Protein AF-A0A8B6G5E8-F1 (afdb_monomer_lite)

Secondary structure (DSSP, 8-state):
-EEEESSSEEEEEEEESSS-EEEEEEESSSEEEEEEEESSSEEEEEEEESSSEEEEEEEESSSEEEEEEEESSSEEEEEEEESSSEEEEEEEESSSEEEEEEEESSSEEEEEEEESSSEEEEEEEESSSEEEEEEEESSSEEEEEEEEPPPEEEE--SSTTSSHHHHHHHHHHHHHHH-TTSEEEEEEE-TT-HHHHHHH--TT----HHHHHHHHHHHGGGS---SS-SSHHHHHHHHH---HHHHTT--GGGGEEEGGGT-TTS-TTEEEE---TTHHHHHHHHHHHHTSPP-SS--HHHHHHTHHHHHHHHHHHHTTTS-EEEEEEE-SS--HHHHHHHHH-SEEEEEE-SSHHHHHHHHHHHHHHH----S--GGGGGGGGGSHHHHHHHTTPPPPEEEEEEEEEE--STTHHHHHHHHHHHHHHHHHHHHHHH-STTB---S----------HHHHHHHHEEEEE--HHHHHHHHHTT--GGGPPSEEEEETTEEEEE-HHHHHHHHHHHHHHHTT-

InterPro domains:
  IPR025669 AAA domain [PF13614] (155-374)
  IPR027417 P-loop containing nucleoside triphosphate hydrolase [G3DSA:3.40.50.300] (155-427)
  IPR027417 P-loop containing nucleoside triphosphate hydrolase [SSF52540] (155-372)
  IPR050678 DNA Partitioning ATPase [PTHR13696] (155-448)

Sequence (522 aa):
MFISAQDHKAKGLISAQDHKAQALISAQDHKAQGLISAEDHKAQGLVSAQDHKAQGLISAQEYQAQRLISARDHKAQGLISAQDHKAQALISAQDHKAQGFISAQDHKAQGLISAQDHQAQGLISAEYHKAQALISAQDHKAQGLISAEDHKAQVWNNKGGTGKTSLVFQLSAEYARQNPTQKVIVIDMCPQANVSSSLLVNTFSNFPGEKVVSDASKIDTKKKMKSFEPNVCGYLLSRLDRDESVKGSINWNQFLIQASVFNKFVPDNLRLLCGDIYLEVLSKRLEQERQLVPTRYDNPWRRVTLFMKDFIEFISSSNKQVFHMFFIDTNPSFSIYTEMAITGARRMVVPFTQDDFSVSAIKSMLYSVYGFTSEDSERLEGLKESQYFWLAEKYGISPPKLHLFINNRATFYGTKAAAAFAAIGNEVSASLLKVYIKSQDIFETATELSSLDLIMDINKFKMRYLIDCCDFQSTIVLSLHNGCPFSQIDPGSHTIYGSSITISKTNLEDCKYAILKIVKLL

Radius of gyration: 27.06 Å; chains: 1; bounding box: 62×61×86 Å

Foldseek 3Di:
DEWEEEADETEDEEEDEADEWEYEWEYEAEETEYEWEYEAEEYEYEFEYEHEETDYEYEYEAEEYEYEWEYEAEEWEYEYEYEAYEYEYEFEYEHYETEYEWEYAHEEYEYEFEYEAEETEYETEYEHYDYYYDFDYNHYDTDYDYDDPFAFEEEDFLDPPLCSLLLLLQLQQVLCVVCVQAAEEEEELALVQLNVLLLQDALPDPDRSQVRLVVLQVVLCVPPDDPATLAPVSLLVLLVDPDPVSVVPDQNCSNKDQSCVRYVQGDRSYIYRTHHNCSVVCQVVLVVQQPDDDDPVDRSVVSSLQSLLVSLVSVCVVDVVHRYYYYYGHDSHPGSSVSSSQLNGAEYEYRAELDPVRLVRVQVVCCQQANDHDPPCPVCPVVNCVGSNNVCVVVVGHTHAYEAYEHRAQDDDPDPVNVSSVVSVLSSLVVVLVVCQVPVPSHDFQDPPPDPDRPPDSVVSCVGHYAYQHDCDLVSVVCSQNSHHLVRDDAAWDDDPNDIDGHDPVNSVSNVVSSVVVSVRD

Structure (mmCIF, N/CA/C/O backbone):
data_AF-A0A8B6G5E8-F1
#
_entry.id   AF-A0A8B6G5E8-F1
#
loop_
_atom_site.group_PDB
_atom_site.id
_atom_site.type_symbol
_atom_site.label_atom_id
_atom_site.label_alt_id
_atom_site.label_comp_id
_atom_site.label_asym_id
_atom_site.label_entity_id
_atom_site.label_seq_id
_atom_site.pdbx_PDB_ins_code
_atom_site.Cartn_x
_atom_site.Cartn_y
_atom_site.Cartn_z
_atom_site.occupancy
_atom_site.B_iso_or_equiv
_atom_site.auth_seq_id
_atom_site.auth_comp_id
_atom_site.auth_asym_id
_atom_site.auth_atom_id
_atom_site.pdbx_PDB_model_num
ATOM 1 N N . MET A 1 1 ? -27.899 23.361 -35.627 1.00 64.94 1 MET A N 1
ATOM 2 C CA . MET A 1 1 ? -27.936 23.256 -37.108 1.00 64.94 1 MET A CA 1
ATOM 3 C C . MET A 1 1 ? -28.663 21.978 -37.509 1.00 64.94 1 MET A C 1
ATOM 5 O O . MET A 1 1 ? -28.508 20.976 -36.817 1.00 64.94 1 MET A O 1
ATOM 9 N N . PHE A 1 2 ? -29.436 22.008 -38.596 1.00 71.88 2 PHE A N 1
ATOM 10 C CA . PHE A 1 2 ? -30.141 20.843 -39.143 1.00 71.88 2 PHE A CA 1
ATOM 11 C C . PHE A 1 2 ? -29.660 20.582 -40.574 1.00 71.88 2 PHE A C 1
ATOM 13 O O . PHE A 1 2 ? -29.632 21.511 -41.377 1.00 71.88 2 PHE A O 1
ATOM 20 N N . ILE A 1 3 ? -29.258 19.347 -40.880 1.00 66.38 3 ILE A N 1
ATOM 21 C CA . ILE A 1 3 ? -28.812 18.934 -42.218 1.00 66.38 3 ILE A CA 1
ATOM 22 C C . ILE A 1 3 ? -29.521 17.631 -42.576 1.00 66.38 3 ILE A C 1
ATOM 24 O O . ILE A 1 3 ? -29.397 16.640 -41.856 1.00 66.38 3 ILE A O 1
ATOM 28 N N . SER A 1 4 ? -30.245 17.628 -43.694 1.00 66.12 4 SER A N 1
ATOM 29 C CA . SER A 1 4 ? -30.963 16.456 -44.195 1.00 66.12 4 SER A CA 1
ATOM 30 C C . SER A 1 4 ? -30.687 16.241 -45.681 1.00 66.12 4 SER A C 1
ATOM 32 O O . SER A 1 4 ? -30.527 17.213 -46.419 1.00 66.12 4 SER A O 1
ATOM 34 N N . ALA A 1 5 ? -30.622 14.982 -46.112 1.00 65.19 5 ALA A N 1
ATOM 35 C CA . ALA A 1 5 ? -30.539 14.591 -47.517 1.00 65.19 5 ALA A CA 1
ATOM 36 C C . ALA A 1 5 ? -31.403 13.345 -47.766 1.00 65.19 5 ALA A C 1
ATOM 38 O O . ALA A 1 5 ? -31.362 12.409 -46.968 1.00 65.19 5 ALA A O 1
ATOM 39 N N . GLN A 1 6 ? -32.155 13.325 -48.867 1.00 53.50 6 GLN A N 1
ATOM 40 C CA . GLN A 1 6 ? -32.990 12.175 -49.235 1.00 53.50 6 GLN A CA 1
ATOM 41 C C . GLN A 1 6 ? -32.156 11.139 -50.003 1.00 53.50 6 GLN A C 1
ATOM 43 O O . GLN A 1 6 ? -31.806 10.114 -49.429 1.00 53.50 6 GLN A O 1
ATOM 48 N N . ASP A 1 7 ? -31.641 11.491 -51.182 1.00 50.16 7 ASP A N 1
ATOM 49 C CA . ASP A 1 7 ? -31.081 10.479 -52.099 1.00 50.16 7 ASP A CA 1
ATOM 50 C C . ASP A 1 7 ? -29.544 10.309 -52.005 1.00 50.16 7 ASP A C 1
ATOM 52 O O . ASP A 1 7 ? -28.937 9.496 -52.705 1.00 50.16 7 ASP A O 1
ATOM 56 N N . HIS A 1 8 ? -28.855 11.100 -51.164 1.00 60.72 8 HIS A N 1
ATOM 57 C CA . HIS A 1 8 ? -27.382 11.169 -51.126 1.00 60.72 8 HIS A CA 1
ATOM 58 C C . HIS A 1 8 ? -26.788 11.289 -49.698 1.00 60.72 8 HIS A C 1
ATOM 60 O O . HIS A 1 8 ? -27.232 10.636 -48.756 1.00 60.72 8 HIS A O 1
ATOM 66 N N . LYS A 1 9 ? -25.675 12.019 -49.517 1.00 62.50 9 LYS A N 1
ATOM 67 C CA . LYS A 1 9 ? -24.911 12.078 -48.255 1.00 62.50 9 LYS A CA 1
ATOM 68 C C . LYS A 1 9 ? -25.227 13.358 -47.484 1.00 62.50 9 LYS A C 1
ATOM 70 O O . LYS A 1 9 ? -25.024 14.443 -48.019 1.00 62.50 9 LYS A O 1
ATOM 75 N N . ALA A 1 10 ? -25.586 13.238 -46.209 1.00 61.56 10 ALA A N 1
ATOM 76 C CA . ALA A 1 10 ? -25.668 14.369 -45.289 1.00 61.56 10 ALA A CA 1
ATOM 77 C C . ALA A 1 10 ? -24.357 14.485 -44.497 1.00 61.56 10 ALA A C 1
ATOM 79 O O . ALA A 1 10 ? -23.978 13.559 -43.775 1.00 61.56 10 ALA A O 1
ATOM 80 N N . LYS A 1 11 ? -23.643 15.609 -44.642 1.00 67.25 11 LYS A N 1
ATOM 81 C CA . LYS A 1 11 ? -22.414 15.904 -43.890 1.00 67.25 11 LYS A CA 1
ATOM 82 C C . LYS A 1 11 ? -22.550 17.220 -43.140 1.00 67.25 11 LYS A C 1
ATOM 84 O O . LYS A 1 11 ? -22.889 18.225 -43.752 1.00 67.25 11 LYS A O 1
ATOM 89 N N . GLY A 1 12 ? -22.240 17.216 -41.847 1.00 62.97 12 GLY A N 1
ATOM 90 C CA . GLY A 1 12 ? -22.226 18.420 -41.019 1.00 62.97 12 GLY A CA 1
ATOM 91 C C . GLY A 1 12 ? -20.989 18.512 -40.146 1.00 62.97 12 GLY A C 1
ATOM 92 O O . GLY A 1 12 ? -20.596 17.520 -39.530 1.00 62.97 12 GLY A O 1
ATOM 93 N N . LEU A 1 13 ? -20.408 19.710 -40.085 1.00 67.81 13 LEU A N 1
ATOM 94 C CA . LEU A 1 13 ? -19.335 20.064 -39.165 1.00 67.81 13 LEU A CA 1
ATOM 95 C C . LEU A 1 13 ? -19.777 21.276 -38.347 1.00 67.81 13 LEU A C 1
ATOM 97 O O . LEU A 1 13 ? -20.150 22.300 -38.914 1.00 67.81 13 LEU A O 1
ATOM 101 N N . ILE A 1 14 ? -19.761 21.134 -37.026 1.00 64.31 14 ILE A N 1
ATOM 102 C CA . ILE A 1 14 ? -20.101 22.198 -36.085 1.00 64.31 14 ILE A CA 1
ATOM 103 C C . ILE A 1 14 ? -19.012 22.266 -35.027 1.00 64.31 14 ILE A C 1
ATOM 105 O O . ILE A 1 14 ? -18.698 21.258 -34.397 1.00 64.31 14 ILE A O 1
ATOM 109 N N . SER A 1 15 ? -18.480 23.465 -34.821 1.00 57.38 15 SER A N 1
ATOM 110 C CA . SER A 1 15 ? -17.616 23.792 -33.694 1.00 57.38 15 SER A CA 1
ATOM 111 C C . SER A 1 15 ? -18.182 25.020 -32.990 1.00 57.38 15 SER A C 1
ATOM 113 O O . SER A 1 15 ? -18.653 25.939 -33.662 1.00 57.38 15 SER A O 1
ATOM 115 N N . ALA A 1 16 ? -18.164 25.024 -31.663 1.00 58.69 16 ALA A N 1
ATOM 116 C CA . ALA A 1 16 ? -18.471 26.193 -30.849 1.00 58.69 16 ALA A CA 1
ATOM 117 C C . ALA A 1 16 ? -17.410 26.314 -29.752 1.00 58.69 16 ALA A C 1
ATOM 119 O O . ALA A 1 16 ? -17.098 25.314 -29.110 1.00 58.69 16 ALA A O 1
ATOM 120 N N . GLN A 1 17 ? -16.872 27.517 -29.557 1.00 48.59 17 GLN A N 1
ATOM 121 C CA . GLN A 1 17 ? -15.867 27.774 -28.522 1.00 48.59 17 GLN A CA 1
ATOM 122 C C . GLN A 1 17 ? -16.579 28.039 -27.189 1.00 48.59 17 GLN A C 1
ATOM 124 O O . GLN A 1 17 ? -16.638 27.155 -26.343 1.00 48.59 17 GLN A O 1
ATOM 129 N N . ASP A 1 18 ? -17.344 29.129 -27.110 1.00 46.78 18 ASP A N 1
ATOM 130 C CA . ASP A 1 18 ? -17.832 29.618 -25.809 1.00 46.78 18 ASP A CA 1
ATOM 131 C C . ASP A 1 18 ? -19.248 29.120 -25.417 1.00 46.78 18 ASP A C 1
ATOM 133 O O . ASP A 1 18 ? -19.807 29.506 -24.387 1.00 46.78 18 ASP A O 1
ATOM 137 N N . HIS A 1 19 ? -19.908 28.293 -26.248 1.00 57.38 19 HIS A N 1
ATOM 138 C CA . HIS A 1 19 ? -21.339 27.948 -26.107 1.00 57.38 19 HIS A CA 1
ATOM 139 C C . HIS A 1 19 ? -21.701 26.496 -26.510 1.00 57.38 19 HIS A C 1
ATOM 141 O O . HIS A 1 19 ? -20.857 25.631 -26.722 1.00 57.38 19 HIS A O 1
ATOM 147 N N . LYS A 1 20 ? -23.009 26.183 -26.575 1.00 57.75 20 LYS A N 1
ATOM 148 C CA . LYS A 1 20 ? -23.538 24.850 -26.919 1.00 57.75 20 LYS A CA 1
ATOM 149 C C . LYS A 1 20 ? -23.435 24.561 -28.423 1.00 57.75 20 LYS A C 1
ATOM 151 O O . LYS A 1 20 ? -24.024 25.280 -29.228 1.00 57.75 20 LYS A O 1
ATOM 156 N N . ALA A 1 21 ? -22.821 23.439 -28.795 1.00 58.62 21 ALA A N 1
ATOM 157 C CA . ALA A 1 21 ? -22.851 22.908 -30.156 1.00 58.62 21 ALA A CA 1
ATOM 158 C C . ALA A 1 21 ? -23.972 21.860 -30.293 1.00 58.62 21 ALA A C 1
ATOM 160 O O . ALA A 1 21 ? -23.916 20.792 -29.682 1.00 58.62 21 ALA A O 1
ATOM 161 N N . GLN A 1 22 ? -25.003 22.159 -31.094 1.00 67.06 22 GLN A N 1
ATOM 162 C CA . GLN A 1 22 ? -26.130 21.249 -31.347 1.00 67.06 22 GLN A CA 1
ATOM 163 C C . GLN A 1 22 ? -26.318 20.967 -32.844 1.00 67.06 22 GLN A C 1
ATOM 165 O O . GLN A 1 22 ? -26.538 21.893 -33.637 1.00 67.06 22 GLN A O 1
ATOM 170 N N . ALA A 1 23 ? -26.295 19.686 -33.231 1.00 63.22 23 ALA A N 1
ATOM 171 C CA . ALA A 1 23 ? -26.567 19.248 -34.605 1.00 63.22 23 ALA A CA 1
ATOM 172 C C . ALA A 1 23 ? -27.611 18.134 -34.686 1.00 63.22 23 ALA A C 1
ATOM 174 O O . ALA A 1 23 ? -27.598 17.193 -33.893 1.00 63.22 23 ALA A O 1
ATOM 175 N N . LEU A 1 24 ? -28.427 18.184 -35.735 1.00 66.44 24 LEU A N 1
ATOM 176 C CA . LEU A 1 24 ? -29.213 17.046 -36.192 1.00 66.44 24 LEU A CA 1
ATOM 177 C C . LEU A 1 24 ? -28.874 16.791 -37.659 1.00 66.44 24 LEU A C 1
ATOM 179 O O . LEU A 1 24 ? -29.028 17.678 -38.499 1.00 66.44 24 LEU A O 1
ATOM 183 N N . ILE A 1 25 ? -28.352 15.599 -37.940 1.00 64.75 25 ILE A N 1
ATOM 18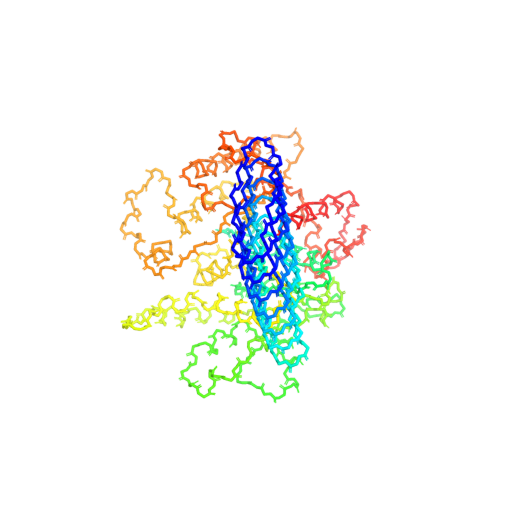4 C CA . ILE A 1 25 ? -27.905 15.193 -39.272 1.00 64.75 25 ILE A CA 1
ATOM 185 C C . ILE A 1 25 ? -28.622 13.896 -39.635 1.00 64.75 25 ILE A C 1
ATOM 187 O O . ILE A 1 25 ? -28.471 12.887 -38.944 1.00 64.75 25 ILE A O 1
ATOM 191 N N . SER A 1 26 ? -29.404 13.922 -40.709 1.00 59.53 26 SER A N 1
ATOM 192 C CA . SER A 1 26 ? -30.180 12.769 -41.166 1.00 59.53 26 SER A CA 1
ATOM 193 C C . SER A 1 26 ? -29.965 12.504 -42.654 1.00 59.53 26 SER A C 1
ATOM 195 O O . SER A 1 26 ? -29.828 13.439 -43.437 1.00 59.53 26 SER A O 1
ATOM 197 N N . ALA A 1 27 ? -29.905 11.233 -43.046 1.00 59.78 27 ALA A N 1
ATOM 198 C CA . ALA A 1 27 ? -29.943 10.820 -44.447 1.00 59.78 27 ALA A CA 1
ATOM 199 C C . ALA A 1 27 ? -30.887 9.624 -44.615 1.00 59.78 27 ALA A C 1
ATOM 201 O O . ALA A 1 27 ? -30.880 8.740 -43.757 1.00 59.78 27 ALA A O 1
ATOM 202 N N . GLN A 1 28 ? -31.668 9.578 -45.694 1.00 55.44 28 GLN A N 1
ATOM 203 C CA . GLN A 1 28 ? -32.513 8.411 -45.978 1.00 55.44 28 GLN A CA 1
ATOM 204 C C . GLN A 1 28 ? -31.669 7.304 -46.634 1.00 55.44 28 GLN A C 1
ATOM 206 O O . GLN A 1 28 ? -31.344 6.325 -45.964 1.00 55.44 28 GLN A O 1
ATOM 211 N N . ASP A 1 29 ? -31.125 7.536 -47.829 1.00 50.38 29 ASP A N 1
ATOM 212 C CA . ASP A 1 29 ? -30.688 6.410 -48.676 1.00 50.38 29 ASP A CA 1
ATOM 213 C C . ASP A 1 29 ? -29.212 5.989 -48.535 1.00 50.38 29 ASP A C 1
ATOM 215 O O . ASP A 1 29 ? -28.821 4.883 -48.913 1.00 50.38 29 ASP A O 1
ATOM 219 N N . HIS A 1 30 ? -28.316 6.852 -48.033 1.00 58.31 30 HIS A N 1
ATOM 220 C CA . HIS A 1 30 ? -26.871 6.567 -48.105 1.00 58.31 30 HIS A CA 1
ATOM 221 C C . HIS A 1 30 ? -26.067 6.806 -46.819 1.00 58.31 30 HIS A C 1
ATOM 223 O O . HIS A 1 30 ? -25.762 5.863 -46.085 1.00 58.31 30 HIS A O 1
ATOM 229 N N . LYS A 1 31 ? -25.564 8.018 -46.554 1.00 59.75 31 LYS A N 1
ATOM 230 C CA . LYS A 1 31 ? -24.634 8.224 -45.420 1.00 59.75 31 LYS A CA 1
ATOM 231 C C . LYS A 1 31 ? -24.911 9.517 -44.678 1.00 59.75 31 LYS A C 1
ATOM 233 O O . LYS A 1 31 ? -24.868 10.582 -45.287 1.00 59.75 31 LYS A O 1
ATOM 238 N N . ALA A 1 32 ? -25.064 9.416 -43.362 1.00 58.12 32 ALA A N 1
ATOM 239 C CA . ALA A 1 32 ? -25.069 10.554 -42.452 1.00 58.12 32 ALA A CA 1
ATOM 240 C C . ALA A 1 32 ? -23.725 10.615 -41.707 1.00 58.12 32 ALA A C 1
ATOM 242 O O . ALA A 1 32 ? -23.322 9.642 -41.064 1.00 58.12 32 ALA A O 1
ATOM 243 N N . GLN A 1 33 ? -23.010 11.737 -41.820 1.00 65.94 33 GLN A N 1
ATOM 244 C CA . GLN A 1 33 ? -21.733 11.989 -41.144 1.00 65.94 33 GLN A CA 1
ATOM 245 C C . GLN A 1 33 ? -21.779 13.310 -40.372 1.00 65.94 33 GLN A C 1
ATOM 247 O O . GLN A 1 33 ? -21.956 14.371 -40.968 1.00 65.94 33 GLN A O 1
ATOM 252 N N . GLY A 1 34 ? -21.588 13.244 -39.054 1.00 61.69 34 GLY A N 1
ATOM 253 C CA . GLY A 1 34 ? -21.576 14.420 -38.181 1.00 61.69 34 GLY A CA 1
ATOM 254 C C . GLY A 1 34 ? -20.300 14.570 -37.370 1.00 61.69 34 GLY A C 1
ATOM 255 O O . GLY A 1 34 ? -19.886 13.623 -36.706 1.00 61.69 34 GLY A O 1
ATOM 256 N N . LEU A 1 35 ? -19.707 15.762 -37.388 1.00 64.31 35 LEU A N 1
ATOM 257 C CA . LEU A 1 35 ? -18.635 16.171 -36.483 1.00 64.31 35 LEU A CA 1
ATOM 258 C C . LEU A 1 35 ? -19.130 17.348 -35.647 1.00 64.31 35 LEU A C 1
ATOM 260 O O . LEU A 1 35 ? -19.496 18.382 -36.204 1.00 64.31 35 LEU A O 1
ATOM 264 N N . ILE A 1 36 ? -19.181 17.170 -34.329 1.00 60.69 36 ILE A N 1
ATOM 265 C CA . ILE A 1 36 ? -19.637 18.206 -33.398 1.00 60.69 36 ILE A CA 1
ATOM 266 C C . ILE A 1 36 ? -18.595 18.346 -32.296 1.00 60.69 36 ILE A C 1
ATOM 268 O O . ILE A 1 36 ? -18.307 17.375 -31.598 1.00 60.69 36 ILE A O 1
ATOM 272 N N . SER A 1 37 ? -18.048 19.545 -32.142 1.00 55.12 37 SER A N 1
ATOM 273 C CA . SER A 1 37 ? -17.107 19.882 -31.077 1.00 55.12 37 SER A CA 1
ATOM 274 C C . SER A 1 37 ? -17.623 21.074 -30.279 1.00 55.12 37 SER A C 1
ATOM 276 O O . SER A 1 37 ? -18.186 22.003 -30.863 1.00 55.12 37 SER A O 1
ATOM 278 N N . ALA A 1 38 ? -17.443 21.040 -28.962 1.00 56.12 38 ALA A N 1
ATOM 279 C CA . ALA A 1 38 ? -17.610 22.200 -28.093 1.00 56.12 38 ALA A CA 1
ATOM 280 C C . ALA A 1 38 ? -16.435 22.275 -27.111 1.00 56.12 38 ALA A C 1
ATOM 282 O O . ALA A 1 38 ? -16.089 21.248 -26.526 1.00 56.12 38 ALA A O 1
ATOM 283 N N . GLU A 1 39 ? -15.842 23.453 -26.938 1.00 51.97 39 GLU A N 1
ATOM 284 C CA . GLU A 1 39 ? -14.759 23.657 -25.965 1.00 51.97 39 GLU A CA 1
ATOM 285 C C . GLU A 1 39 ? -15.376 23.808 -24.558 1.00 51.97 39 GLU A C 1
ATOM 287 O O . GLU A 1 39 ? -15.270 22.885 -23.749 1.00 51.97 39 GLU A O 1
ATOM 292 N N . ASP A 1 40 ? -16.219 24.818 -24.326 1.00 48.81 40 ASP A N 1
ATOM 293 C CA . ASP A 1 40 ? -16.516 25.228 -22.940 1.00 48.81 40 ASP A CA 1
ATOM 294 C C . ASP A 1 40 ? -17.760 24.597 -22.283 1.00 48.81 40 ASP A C 1
ATOM 296 O O . ASP A 1 40 ? -17.892 24.580 -21.062 1.00 48.81 40 ASP A O 1
ATOM 300 N N . HIS A 1 41 ? -18.750 24.087 -23.034 1.00 57.47 41 HIS A N 1
ATOM 301 C CA . HIS A 1 41 ? -20.041 23.714 -22.414 1.00 57.47 41 HIS A CA 1
ATOM 302 C C . HIS A 1 41 ? -20.665 22.385 -22.878 1.00 57.47 41 HIS A C 1
ATOM 304 O O . HIS A 1 41 ? -20.479 21.341 -22.251 1.00 57.47 41 HIS A O 1
ATOM 310 N N . LYS A 1 42 ? -21.528 22.372 -23.903 1.00 56.56 42 LYS A N 1
ATOM 311 C CA . LYS A 1 42 ? -22.292 21.153 -24.253 1.00 56.56 42 LYS A CA 1
ATOM 312 C C . LYS A 1 42 ? -22.237 20.855 -25.737 1.00 56.56 42 LYS A C 1
ATOM 314 O O . LYS A 1 42 ? -22.659 21.688 -26.536 1.00 56.56 42 LYS A O 1
ATOM 319 N N . ALA A 1 43 ? -21.841 19.634 -26.081 1.00 57.25 43 ALA A N 1
ATOM 320 C CA . ALA A 1 43 ? -21.959 19.099 -27.429 1.00 57.25 43 ALA A CA 1
ATOM 321 C C . ALA A 1 43 ? -23.076 18.045 -27.462 1.00 57.25 43 ALA A C 1
ATOM 323 O O . ALA A 1 43 ? -23.001 17.011 -26.791 1.00 57.25 43 ALA A O 1
ATOM 324 N N . GLN A 1 44 ? -24.137 18.314 -28.224 1.00 62.09 44 GLN A N 1
ATOM 325 C CA . GLN A 1 44 ? -25.248 17.382 -28.412 1.00 62.09 44 GLN A CA 1
ATOM 326 C C . GLN A 1 44 ? -25.480 17.123 -29.895 1.00 62.09 44 GLN A C 1
ATOM 328 O O . GLN A 1 44 ? -25.589 18.051 -30.697 1.00 62.09 44 GLN A O 1
ATOM 333 N N . GLY A 1 45 ? -25.591 15.852 -30.268 1.00 60.34 45 GLY A N 1
ATOM 334 C CA . GLY A 1 45 ? -25.810 15.488 -31.661 1.00 60.34 45 GLY A CA 1
ATOM 335 C C . GLY A 1 45 ? -26.676 14.269 -31.851 1.00 60.34 45 GLY A C 1
ATOM 336 O O . GLY A 1 45 ? -26.497 13.255 -31.174 1.00 60.34 45 GLY A O 1
ATOM 337 N N . LEU A 1 46 ? -27.561 14.354 -32.838 1.00 61.56 46 LEU A N 1
ATOM 338 C CA . LEU A 1 46 ? -28.283 13.207 -33.364 1.00 61.56 46 LEU A CA 1
ATOM 339 C C . LEU A 1 46 ? -27.840 12.963 -34.804 1.00 61.56 46 LEU A C 1
ATOM 341 O O . LEU A 1 46 ? -27.925 13.855 -35.648 1.00 61.56 46 LEU A O 1
ATOM 345 N N . VAL A 1 47 ? -27.347 11.752 -35.067 1.00 59.25 47 VAL A N 1
ATOM 346 C CA . VAL A 1 47 ? -26.994 11.304 -36.417 1.00 59.25 47 VAL A CA 1
ATOM 347 C C . VAL A 1 47 ? -27.807 10.060 -36.738 1.00 59.25 47 VAL A C 1
ATOM 349 O O . VAL A 1 47 ? -27.651 9.039 -36.070 1.00 59.25 47 VAL A O 1
ATOM 352 N N . SER A 1 48 ? -28.668 10.143 -37.749 1.00 55.19 48 SER A N 1
ATOM 353 C CA . SER A 1 48 ? -29.531 9.032 -38.158 1.00 55.19 48 SER A CA 1
ATOM 354 C C . SER A 1 48 ? -29.388 8.734 -39.649 1.00 55.19 48 SER A C 1
ATOM 356 O O . SER A 1 48 ? -29.341 9.661 -40.457 1.00 55.19 48 SER A O 1
ATOM 358 N N . ALA A 1 49 ? -29.318 7.455 -40.015 1.00 57.34 49 ALA A N 1
ATOM 359 C CA . ALA A 1 49 ? -29.385 7.007 -41.404 1.00 57.34 49 ALA A CA 1
ATOM 360 C C . ALA A 1 49 ? -30.356 5.829 -41.536 1.00 57.34 49 ALA A C 1
ATOM 362 O O . ALA A 1 49 ? -30.318 4.935 -40.691 1.00 57.34 49 ALA A O 1
ATOM 363 N N . GLN A 1 50 ? -31.195 5.803 -42.573 1.00 56.03 50 GLN A N 1
ATOM 364 C CA . GLN A 1 50 ? -32.071 4.649 -42.807 1.00 56.03 50 GLN A CA 1
ATOM 365 C C . GLN A 1 50 ? -31.264 3.505 -43.450 1.00 56.03 50 GLN A C 1
ATOM 367 O O . GLN A 1 50 ? -31.017 2.507 -42.777 1.00 56.03 50 GLN A O 1
ATOM 372 N N . ASP A 1 51 ? -30.656 3.711 -44.618 1.00 52.47 51 ASP A N 1
ATOM 373 C CA . ASP A 1 51 ? -30.316 2.549 -45.459 1.00 52.47 51 ASP A CA 1
ATOM 374 C C . ASP A 1 51 ? -28.864 2.035 -45.399 1.00 52.47 51 ASP A C 1
ATOM 376 O O . ASP A 1 51 ? -28.615 0.871 -45.688 1.00 52.47 51 ASP A O 1
ATOM 380 N N . HIS A 1 52 ? -27.840 2.830 -45.045 1.00 57.19 52 HIS A N 1
ATOM 381 C CA . HIS A 1 52 ? -26.454 2.304 -45.055 1.00 57.19 52 HIS A CA 1
ATOM 382 C C . HIS A 1 52 ? -25.579 2.666 -43.846 1.00 57.19 52 HIS A C 1
ATOM 384 O O . HIS A 1 52 ? -25.179 1.779 -43.088 1.00 57.19 52 HIS A O 1
ATOM 390 N N . LYS A 1 53 ? -25.136 3.920 -43.668 1.00 58.72 53 LYS A N 1
ATOM 391 C CA . LYS A 1 53 ? -24.170 4.232 -42.587 1.00 58.72 53 LYS A CA 1
ATOM 392 C C . LYS A 1 53 ? -24.481 5.528 -41.853 1.00 58.72 53 LYS A C 1
ATOM 394 O O . LYS A 1 53 ? -24.440 6.600 -42.455 1.00 58.72 53 LYS A O 1
ATOM 399 N N . ALA A 1 54 ? -24.648 5.424 -40.536 1.00 56.81 54 ALA A N 1
ATOM 400 C CA . ALA A 1 54 ? -24.620 6.558 -39.622 1.00 56.81 54 ALA A CA 1
ATOM 401 C C . ALA A 1 54 ? -23.258 6.598 -38.918 1.00 56.81 54 ALA A C 1
ATOM 403 O O . ALA A 1 54 ? -22.861 5.659 -38.224 1.00 56.81 54 ALA A O 1
ATOM 404 N N . GLN A 1 55 ? -22.523 7.685 -39.125 1.00 62.50 55 GLN A N 1
ATOM 405 C CA . GLN A 1 55 ? -21.204 7.902 -38.552 1.00 62.50 55 GLN A CA 1
ATOM 406 C C . GLN A 1 55 ? -21.129 9.265 -37.893 1.00 62.50 55 GLN A C 1
ATOM 408 O O . GLN A 1 55 ? -21.685 10.255 -38.358 1.00 62.50 55 GLN A O 1
ATOM 413 N N . GLY A 1 56 ? -20.320 9.362 -36.856 1.00 60.06 56 GLY A N 1
ATOM 414 C CA . GLY A 1 56 ? -19.768 10.667 -36.540 1.00 60.06 56 GLY A CA 1
ATOM 415 C C . GLY A 1 56 ? -18.950 10.662 -35.277 1.00 60.06 56 GLY A C 1
ATOM 416 O O . GLY A 1 56 ? -18.736 9.599 -34.686 1.00 60.06 56 GLY A O 1
ATOM 417 N N . LEU A 1 57 ? -18.585 11.857 -34.841 1.00 60.84 57 LEU A N 1
ATOM 418 C CA . LEU A 1 57 ? -17.750 12.114 -33.678 1.00 60.84 57 LEU A CA 1
ATOM 419 C C . LEU A 1 57 ? -18.357 13.270 -32.890 1.00 60.84 57 LEU A C 1
ATOM 421 O O . LEU A 1 57 ? -18.782 14.265 -33.483 1.00 60.84 57 LEU A O 1
ATOM 425 N N . ILE A 1 58 ? -18.407 13.117 -31.569 1.00 59.38 58 ILE A N 1
ATOM 426 C CA . ILE A 1 58 ? -18.681 14.230 -30.664 1.00 59.38 58 ILE A CA 1
ATOM 427 C C . ILE A 1 58 ? -17.544 14.330 -29.663 1.00 59.38 58 ILE A C 1
ATOM 429 O O . ILE A 1 58 ? -17.184 13.328 -29.044 1.00 59.38 58 ILE A O 1
ATOM 433 N N . SER A 1 59 ? -17.009 15.537 -29.523 1.00 54.38 59 SER A N 1
ATOM 434 C CA . SER A 1 59 ? -16.021 15.887 -28.509 1.00 54.38 59 SER A CA 1
ATOM 435 C C . SER A 1 59 ? -16.545 17.055 -27.678 1.00 54.38 59 SER A C 1
ATOM 437 O O . SER A 1 59 ? -17.125 17.989 -28.234 1.00 54.38 59 SER A O 1
ATOM 439 N N . ALA A 1 60 ? -16.366 16.994 -26.363 1.00 54.72 60 ALA A N 1
ATOM 440 C CA . ALA A 1 60 ? -16.563 18.132 -25.470 1.00 54.72 60 ALA A CA 1
ATOM 441 C C . ALA A 1 60 ? -15.409 18.184 -24.467 1.00 54.72 60 ALA A C 1
ATOM 443 O O . ALA A 1 60 ? -15.034 17.129 -23.948 1.00 54.72 60 ALA A O 1
ATOM 444 N N . GLN A 1 61 ? -14.855 19.364 -24.192 1.00 54.38 61 GLN A N 1
ATOM 445 C CA . GLN A 1 61 ? -13.778 19.474 -23.205 1.00 54.38 61 GLN A CA 1
ATOM 446 C C . GLN A 1 61 ? -14.366 19.553 -21.792 1.00 54.38 61 GLN A C 1
ATOM 448 O O . GLN A 1 61 ? -14.238 18.587 -21.045 1.00 54.38 61 GLN A O 1
ATOM 453 N N . GLU A 1 62 ? -15.160 20.578 -21.475 1.00 50.47 62 GLU A N 1
ATOM 454 C CA . GLU A 1 62 ? -15.421 20.875 -20.057 1.00 50.47 62 GLU A CA 1
ATOM 455 C C . GLU A 1 62 ? -16.666 20.221 -19.411 1.00 50.47 62 GLU A C 1
ATOM 457 O O . GLU A 1 62 ? -16.620 19.854 -18.244 1.00 50.47 62 GLU A O 1
ATOM 462 N N . TYR A 1 63 ? -17.819 20.044 -20.087 1.00 53.84 63 TYR A N 1
ATOM 463 C CA . TYR A 1 63 ? -19.058 19.657 -19.358 1.00 53.84 63 TYR A CA 1
ATOM 464 C C . TYR A 1 63 ? -19.809 18.406 -19.841 1.00 53.84 63 TYR A C 1
ATOM 466 O O . TYR A 1 63 ? -19.931 17.427 -19.097 1.00 53.84 63 TYR A O 1
ATOM 474 N N . GLN A 1 64 ? -20.454 18.413 -21.012 1.00 54.41 64 GLN A N 1
ATOM 475 C CA . GLN A 1 64 ? -21.306 17.276 -21.414 1.00 54.41 64 GLN A CA 1
ATOM 476 C C . GLN A 1 64 ? -21.247 16.982 -22.911 1.00 54.41 64 GLN A C 1
ATOM 478 O O . GLN A 1 64 ? -21.636 17.819 -23.727 1.00 54.41 64 GLN A O 1
ATOM 483 N N . ALA A 1 65 ? -20.883 15.741 -23.251 1.00 55.22 65 ALA A N 1
ATOM 484 C CA . ALA A 1 65 ? -21.061 15.175 -24.583 1.00 55.22 65 ALA A CA 1
ATOM 485 C C . ALA A 1 65 ? -22.215 14.163 -24.554 1.00 55.22 65 ALA A C 1
ATOM 487 O O . ALA A 1 65 ? -22.124 13.113 -23.912 1.00 55.22 65 ALA A O 1
ATOM 488 N N . GLN A 1 66 ? -23.316 14.474 -25.242 1.00 57.53 66 GLN A N 1
ATOM 489 C CA . GLN A 1 66 ? -24.448 13.556 -25.381 1.00 57.53 66 GLN A CA 1
ATOM 490 C C . GLN A 1 66 ? -24.719 13.259 -26.843 1.00 57.53 66 GLN A C 1
ATOM 492 O O . GLN A 1 66 ? -24.777 14.159 -27.684 1.00 57.53 66 GLN A O 1
ATOM 497 N N . ARG A 1 67 ? -24.934 11.983 -27.150 1.00 60.12 67 ARG A N 1
ATOM 498 C CA . ARG A 1 67 ? -25.168 11.580 -28.526 1.00 60.12 67 ARG A CA 1
ATOM 499 C C . ARG A 1 67 ? -26.133 10.434 -28.675 1.00 60.12 67 ARG A C 1
ATOM 501 O O . ARG A 1 67 ? -26.076 9.458 -27.929 1.00 60.12 67 ARG A O 1
ATOM 508 N N . LEU A 1 68 ? -26.907 10.518 -29.748 1.00 55.47 68 LEU A N 1
ATOM 509 C CA . LEU A 1 68 ? -27.680 9.405 -30.264 1.00 55.47 68 LEU A CA 1
ATOM 510 C C . LEU A 1 68 ? -27.278 9.124 -31.716 1.00 55.47 68 LEU A C 1
ATOM 512 O O . LEU A 1 68 ? -27.279 10.025 -32.559 1.00 55.47 68 LEU A O 1
ATOM 516 N N . ILE A 1 69 ? -26.900 7.878 -31.995 1.00 57.66 69 ILE A N 1
ATOM 517 C CA . ILE A 1 69 ? -26.642 7.388 -33.350 1.00 57.66 69 ILE A CA 1
ATOM 518 C C . ILE A 1 69 ? -27.554 6.205 -33.606 1.00 57.66 69 ILE A C 1
ATOM 520 O O . ILE A 1 69 ? -27.524 5.225 -32.862 1.00 57.66 69 ILE A O 1
ATOM 524 N N . SER A 1 70 ? -28.329 6.290 -34.677 1.00 51.19 70 SER A N 1
ATOM 525 C CA . SER A 1 70 ? -29.177 5.194 -35.125 1.00 51.19 70 SER A CA 1
ATOM 526 C C . SER A 1 70 ? -28.930 4.922 -36.604 1.00 51.19 70 SER A C 1
ATOM 528 O O . SER A 1 70 ? -28.832 5.854 -37.403 1.00 51.19 70 SER A O 1
ATOM 530 N N . ALA A 1 71 ? -28.779 3.650 -36.958 1.00 56.50 71 ALA A N 1
ATOM 531 C CA . ALA A 1 71 ? -28.821 3.189 -38.339 1.00 56.50 71 ALA A CA 1
ATOM 532 C C . ALA A 1 71 ? -29.844 2.059 -38.450 1.00 56.50 71 ALA A C 1
ATOM 534 O O . ALA A 1 71 ? -29.895 1.216 -37.556 1.00 56.50 71 ALA A O 1
ATOM 535 N N . ARG A 1 72 ? -30.637 2.025 -39.519 1.00 51.09 72 ARG A N 1
ATOM 536 C CA . ARG A 1 72 ? -31.595 0.935 -39.711 1.00 51.09 72 ARG A CA 1
ATOM 537 C C . ARG A 1 72 ? -30.892 -0.301 -40.283 1.00 51.09 72 ARG A C 1
ATOM 539 O O . ARG A 1 72 ? -30.700 -1.267 -39.552 1.00 51.09 72 ARG A O 1
ATOM 546 N N . ASP A 1 73 ? -30.282 -0.180 -41.458 1.00 50.03 73 ASP A N 1
ATOM 547 C CA . ASP A 1 73 ? -30.020 -1.389 -42.255 1.00 50.03 73 ASP A CA 1
ATOM 548 C C . ASP A 1 73 ? -28.568 -1.917 -42.251 1.00 50.03 73 ASP A C 1
ATOM 550 O O . ASP A 1 73 ? -28.335 -3.074 -42.580 1.00 50.03 73 ASP A O 1
ATOM 554 N N . HIS A 1 74 ? -27.527 -1.142 -41.897 1.00 55.97 74 HIS A N 1
ATOM 555 C CA . HIS A 1 74 ? -26.146 -1.681 -41.964 1.00 55.97 74 HIS A CA 1
ATOM 556 C C . HIS A 1 74 ? -25.197 -1.313 -40.811 1.00 55.97 74 HIS A C 1
ATOM 558 O O . HIS A 1 74 ? -24.767 -2.200 -40.068 1.00 55.97 74 HIS A O 1
ATOM 564 N N . LYS A 1 75 ? -24.730 -0.061 -40.672 1.00 58.16 75 LYS A N 1
ATOM 565 C CA . LYS A 1 75 ? -23.710 0.262 -39.643 1.00 58.16 75 LYS A CA 1
ATOM 566 C C . LYS A 1 75 ? -23.966 1.574 -38.910 1.00 58.16 75 LYS A C 1
ATOM 568 O O . LYS A 1 75 ? -23.980 2.636 -39.533 1.00 58.16 75 LYS A O 1
ATOM 573 N N . ALA A 1 76 ? -24.020 1.496 -37.580 1.00 56.88 76 ALA A N 1
ATOM 574 C CA . ALA A 1 76 ? -23.940 2.644 -36.681 1.00 56.88 76 ALA A CA 1
ATOM 575 C C . ALA A 1 76 ? -22.550 2.686 -36.030 1.00 56.88 76 ALA A C 1
ATOM 577 O O . ALA A 1 76 ? -22.137 1.734 -35.366 1.00 56.88 76 ALA A O 1
ATOM 578 N N . GLN A 1 77 ? -21.814 3.778 -36.242 1.00 61.56 77 GLN A N 1
ATOM 579 C CA . GLN A 1 77 ? -20.475 3.984 -35.687 1.00 61.56 77 GLN A CA 1
ATOM 580 C C . GLN A 1 77 ? -20.373 5.334 -34.979 1.00 61.56 77 GLN A C 1
ATOM 582 O O . GLN A 1 77 ? -20.559 6.388 -35.592 1.00 61.56 77 GLN A O 1
ATOM 587 N N . GLY A 1 78 ? -20.037 5.302 -33.690 1.00 59.34 78 GLY A N 1
ATOM 588 C CA . GLY A 1 78 ? -19.897 6.499 -32.869 1.00 59.34 78 GLY A CA 1
ATOM 589 C C . GLY A 1 78 ? -18.654 6.495 -32.008 1.00 59.34 78 GLY A C 1
ATOM 590 O O . GLY A 1 78 ? -18.442 5.550 -31.256 1.00 59.34 78 GLY A O 1
ATOM 591 N N . LEU A 1 79 ? -17.883 7.581 -32.065 1.00 58.41 79 LEU A N 1
ATOM 592 C CA . LEU A 1 79 ? -16.946 7.924 -30.998 1.00 58.41 79 LEU A CA 1
ATOM 593 C C . LEU A 1 79 ? -17.510 9.116 -30.220 1.00 58.41 79 LEU A C 1
ATOM 595 O O . LEU A 1 79 ? -18.020 10.075 -30.818 1.00 58.41 79 LEU A O 1
ATOM 599 N N . ILE A 1 80 ? -17.434 9.028 -28.897 1.00 60.69 80 ILE A N 1
ATOM 600 C CA . ILE A 1 80 ? -17.674 10.140 -27.984 1.00 60.69 80 ILE A CA 1
ATOM 601 C C . ILE A 1 80 ? -16.492 10.238 -27.039 1.00 60.69 80 ILE A C 1
ATOM 603 O O . ILE A 1 80 ? -16.115 9.243 -26.420 1.00 60.69 80 ILE A O 1
ATOM 607 N N . SER A 1 81 ? -15.962 11.447 -26.914 1.00 56.19 81 SER A N 1
ATOM 608 C CA . SER A 1 81 ? -14.988 11.798 -25.892 1.00 56.19 81 SER A CA 1
ATOM 609 C C . SER A 1 81 ? -15.507 12.989 -25.095 1.00 56.19 81 SER A C 1
ATOM 611 O O . SER A 1 81 ? -15.981 13.963 -25.682 1.00 56.19 81 SER A O 1
ATOM 613 N N . ALA A 1 82 ? -15.435 12.900 -23.772 1.00 55.31 82 ALA A N 1
ATOM 614 C CA . ALA A 1 82 ? -15.556 14.044 -22.877 1.00 55.31 82 ALA A CA 1
ATOM 615 C C . ALA A 1 82 ? -14.324 14.081 -21.970 1.00 55.31 82 ALA A C 1
ATOM 617 O O . ALA A 1 82 ? -13.932 13.025 -21.471 1.00 55.31 82 ALA A O 1
ATOM 618 N N . GLN A 1 83 ? -13.715 15.247 -21.760 1.00 54.16 83 GLN A N 1
ATOM 619 C CA . GLN A 1 83 ? -12.579 15.340 -20.840 1.00 54.16 83 GLN A CA 1
ATOM 620 C C . GLN A 1 83 ? -13.098 15.393 -19.396 1.00 54.16 83 GLN A C 1
ATOM 622 O O . GLN A 1 83 ? -12.991 14.399 -18.678 1.00 54.16 83 GLN A O 1
ATOM 627 N N . ASP A 1 84 ? -13.860 16.419 -19.026 1.00 51.19 84 ASP A N 1
ATOM 628 C CA . ASP A 1 84 ? -13.907 16.766 -17.598 1.00 51.19 84 ASP A CA 1
ATOM 629 C C . ASP A 1 84 ? -15.145 16.277 -16.827 1.00 51.19 84 ASP A C 1
ATOM 631 O O . ASP A 1 84 ? -15.157 16.284 -15.599 1.00 51.19 84 ASP A O 1
ATOM 635 N N . HIS A 1 85 ? -16.225 15.810 -17.475 1.00 55.34 85 HIS A N 1
ATOM 636 C CA . HIS A 1 85 ? -17.463 15.503 -16.731 1.00 55.34 85 HIS A CA 1
ATOM 637 C C . HIS A 1 85 ? -18.257 14.270 -17.212 1.00 55.34 85 HIS A C 1
ATOM 639 O O . HIS A 1 85 ? -18.160 13.202 -16.598 1.00 55.34 85 HIS A O 1
ATOM 645 N N . LYS A 1 86 ? -19.127 14.364 -18.233 1.00 54.75 86 LYS A N 1
ATOM 646 C CA . LYS A 1 86 ? -20.027 13.241 -18.603 1.00 54.75 86 LYS A CA 1
ATOM 647 C C . LYS A 1 86 ? -20.066 12.964 -20.105 1.00 54.75 86 LYS A C 1
ATOM 649 O O . LYS A 1 86 ? -20.464 13.831 -20.883 1.00 54.75 86 LYS A O 1
ATOM 654 N N . ALA A 1 87 ? -19.783 11.715 -20.481 1.00 55.50 87 ALA A N 1
ATOM 655 C CA . ALA A 1 87 ? -20.018 11.183 -21.822 1.00 55.50 87 ALA A CA 1
ATOM 656 C C . ALA A 1 87 ? -21.204 10.209 -21.795 1.00 55.50 87 ALA A C 1
ATOM 658 O O . ALA A 1 87 ? -21.167 9.189 -21.101 1.00 55.50 87 ALA A O 1
ATOM 659 N N . GLN A 1 88 ? -22.266 10.519 -22.542 1.00 60.16 88 GLN A N 1
ATOM 660 C CA . GLN A 1 88 ? -23.426 9.639 -22.693 1.00 60.16 88 GLN A CA 1
ATOM 661 C C . GLN A 1 88 ? -23.686 9.333 -24.168 1.00 60.16 88 GLN A C 1
ATOM 663 O O . GLN A 1 88 ? -23.930 10.247 -24.959 1.00 60.16 88 GLN A O 1
ATOM 668 N N . ALA A 1 89 ? -23.680 8.049 -24.532 1.00 58.91 89 ALA A N 1
ATOM 669 C CA . ALA A 1 89 ? -24.037 7.607 -25.880 1.00 58.91 89 ALA A CA 1
ATOM 670 C C . ALA A 1 89 ? -25.167 6.589 -25.877 1.00 58.91 89 ALA A C 1
ATOM 672 O O . ALA A 1 89 ? -25.174 5.651 -25.076 1.00 58.91 89 ALA A O 1
ATOM 673 N N . LEU A 1 90 ? -26.023 6.693 -26.886 1.00 58.94 90 LEU A N 1
ATOM 674 C CA . LEU A 1 90 ? -26.825 5.578 -27.361 1.00 58.94 90 LEU A CA 1
ATOM 675 C C . LEU A 1 90 ? -26.484 5.320 -28.828 1.00 58.94 90 LEU A C 1
ATOM 677 O O . LEU A 1 90 ? -26.622 6.211 -29.668 1.00 58.94 90 LEU A O 1
ATOM 681 N N . ILE A 1 91 ? -26.001 4.116 -29.126 1.00 60.34 91 ILE A N 1
ATOM 682 C CA . ILE A 1 91 ? -25.655 3.683 -30.482 1.00 60.34 91 ILE A CA 1
ATOM 683 C C . ILE A 1 91 ? -26.475 2.434 -30.780 1.00 60.34 91 ILE A C 1
ATOM 685 O O . ILE A 1 91 ? -26.306 1.408 -30.126 1.00 60.34 91 ILE A O 1
ATOM 689 N N . SER A 1 92 ? -27.373 2.531 -31.753 1.00 56.34 92 SER A N 1
ATOM 690 C CA . SER A 1 92 ? -28.268 1.438 -32.129 1.00 56.34 92 SER A CA 1
ATOM 691 C C . SER A 1 92 ? -28.184 1.143 -33.624 1.00 56.34 92 SER A C 1
ATOM 693 O O . SER A 1 92 ? -28.148 2.071 -34.437 1.00 56.34 92 SER A O 1
ATOM 695 N N . ALA A 1 93 ? -28.158 -0.140 -33.981 1.00 56.97 93 ALA A N 1
ATOM 696 C CA . ALA A 1 93 ? -28.339 -0.624 -35.347 1.00 56.97 93 ALA A CA 1
ATOM 697 C C . ALA A 1 93 ? -29.398 -1.738 -35.368 1.00 56.97 93 ALA A C 1
ATOM 699 O O . ALA A 1 93 ? -29.393 -2.557 -34.452 1.00 56.97 93 ALA A O 1
ATOM 700 N N . GLN A 1 94 ? -30.279 -1.802 -36.371 1.00 55.12 94 GLN A N 1
ATOM 701 C CA . GLN A 1 94 ? -31.205 -2.942 -36.471 1.00 55.12 94 GLN A CA 1
ATOM 702 C C . GLN A 1 94 ? -30.472 -4.158 -37.071 1.00 55.12 94 GLN A C 1
ATOM 704 O O . GLN A 1 94 ? -30.205 -5.112 -36.344 1.00 55.12 94 GLN A O 1
ATOM 709 N N . ASP A 1 95 ? -29.938 -4.061 -38.290 1.00 51.94 95 ASP A N 1
ATOM 710 C CA . ASP A 1 95 ? -29.697 -5.292 -39.069 1.00 51.94 95 ASP A CA 1
ATOM 711 C C . ASP A 1 95 ? -28.255 -5.851 -39.081 1.00 51.94 95 ASP A C 1
ATOM 713 O O . ASP A 1 95 ? -28.036 -7.017 -39.396 1.00 51.94 95 ASP A O 1
ATOM 717 N N . HIS A 1 96 ? -27.199 -5.081 -38.770 1.00 56.03 96 HIS A N 1
ATOM 718 C CA . HIS A 1 96 ? -25.824 -5.618 -38.901 1.00 56.03 96 HIS A CA 1
ATOM 719 C C . HIS A 1 96 ? -24.846 -5.257 -37.775 1.00 56.03 96 HIS A C 1
ATOM 721 O O . HIS A 1 96 ? -24.514 -6.125 -36.965 1.00 56.03 96 HIS A O 1
ATOM 727 N N . LYS A 1 97 ? -24.269 -4.043 -37.730 1.00 56.62 97 LYS A N 1
ATOM 728 C CA . LYS A 1 97 ? -23.220 -3.726 -36.732 1.00 56.62 97 LYS A CA 1
ATOM 729 C C . LYS A 1 97 ? -23.423 -2.393 -36.021 1.00 56.62 97 LYS A C 1
ATOM 731 O O . LYS A 1 97 ? -23.426 -1.342 -36.663 1.00 56.62 97 LYS A O 1
ATOM 736 N N . ALA A 1 98 ? -23.445 -2.441 -34.691 1.00 54.75 98 ALA A N 1
ATOM 737 C CA . ALA A 1 98 ? -23.306 -1.276 -33.824 1.00 54.75 98 ALA A CA 1
ATOM 738 C C . ALA A 1 98 ? -21.903 -1.270 -33.198 1.00 54.75 98 ALA A C 1
ATOM 740 O O . ALA A 1 98 ? -21.507 -2.222 -32.522 1.00 54.75 98 ALA A O 1
ATOM 741 N N . GLN A 1 99 ? -21.138 -0.208 -33.449 1.00 60.84 99 GLN A N 1
ATOM 742 C CA . GLN A 1 99 ? -19.789 -0.023 -32.917 1.00 60.84 99 GLN A CA 1
ATOM 743 C C . GLN A 1 99 ? -19.671 1.328 -32.215 1.00 60.84 99 GLN A C 1
ATOM 745 O O . GLN A 1 99 ? -19.911 2.376 -32.819 1.00 60.84 99 GLN A O 1
ATOM 750 N N . GLY A 1 100 ? -19.289 1.300 -30.941 1.00 58.56 100 GLY A N 1
ATOM 751 C CA . GLY A 1 100 ? -19.207 2.495 -30.111 1.00 58.56 100 GLY A CA 1
ATOM 752 C C . GLY A 1 100 ? -17.948 2.560 -29.265 1.00 58.56 100 GLY A C 1
ATOM 753 O O . GLY A 1 100 ? -17.589 1.587 -28.607 1.00 58.56 100 GLY A O 1
ATOM 754 N N . PHE A 1 101 ? -17.310 3.724 -29.246 1.00 56.03 101 PHE A N 1
ATOM 755 C CA . PHE A 1 101 ? -16.294 4.067 -28.257 1.00 56.03 101 PHE A CA 1
ATOM 756 C C . PHE A 1 101 ? -16.792 5.260 -27.457 1.00 56.03 101 PHE A C 1
ATOM 758 O O . PHE A 1 101 ? -17.170 6.283 -28.033 1.00 56.03 101 PHE A O 1
ATOM 765 N N . ILE A 1 102 ? -16.813 5.120 -26.140 1.00 57.22 102 ILE A N 1
ATOM 766 C CA . ILE A 1 102 ? -17.237 6.184 -25.237 1.00 57.22 102 ILE A CA 1
ATOM 767 C C . ILE A 1 102 ? -16.154 6.316 -24.185 1.00 57.22 102 ILE A C 1
ATOM 769 O O . ILE A 1 102 ? -15.921 5.385 -23.415 1.00 57.22 102 ILE A O 1
ATOM 773 N N . SER A 1 103 ? -15.506 7.470 -24.160 1.00 54.84 103 SER A N 1
ATOM 774 C CA . SER A 1 103 ? -14.508 7.799 -23.154 1.00 54.84 103 SER A CA 1
ATOM 775 C C . SER A 1 103 ? -14.944 9.031 -22.383 1.00 54.84 103 SER A C 1
ATOM 777 O O . SER A 1 103 ? -15.397 10.013 -22.977 1.00 54.84 103 SER A O 1
ATOM 779 N N . ALA A 1 104 ? -14.813 8.961 -21.066 1.00 52.50 104 ALA A N 1
ATOM 780 C CA . ALA A 1 104 ? -14.790 10.125 -20.196 1.00 52.50 104 ALA A CA 1
ATOM 781 C C . ALA A 1 104 ? -13.493 10.063 -19.389 1.00 52.50 104 ALA A C 1
ATOM 783 O O . ALA A 1 104 ? -13.183 8.989 -18.876 1.00 52.50 104 ALA A O 1
ATOM 784 N N . GLN A 1 105 ? -12.743 11.156 -19.271 1.00 51.31 105 GLN A N 1
ATOM 785 C CA . GLN A 1 105 ? -11.579 11.135 -18.383 1.00 51.31 105 GLN A CA 1
ATOM 786 C C . GLN A 1 105 ? -12.089 11.158 -16.936 1.00 51.31 105 GLN A C 1
ATOM 788 O O . GLN A 1 105 ? -11.995 10.150 -16.237 1.00 51.31 105 GLN A O 1
ATOM 793 N N . ASP A 1 106 ? -12.827 12.196 -16.546 1.00 49.28 106 ASP A N 1
ATOM 794 C CA . ASP A 1 106 ? -13.057 12.487 -15.126 1.00 49.28 106 ASP A CA 1
ATOM 795 C C . ASP A 1 106 ? -14.233 11.746 -14.460 1.00 49.28 106 ASP A C 1
ATOM 797 O O . ASP A 1 106 ? -14.010 10.843 -13.656 1.00 49.28 106 ASP A O 1
ATOM 801 N N . HIS A 1 107 ? -15.509 12.053 -14.735 1.00 51.12 107 HIS A N 1
ATOM 802 C CA . HIS A 1 107 ? -16.586 11.558 -13.844 1.00 51.12 107 HIS A CA 1
ATOM 803 C C . HIS A 1 107 ? -17.387 10.335 -14.311 1.00 51.12 107 HIS A C 1
ATOM 805 O O . HIS A 1 107 ? -17.546 9.372 -13.551 1.00 51.12 107 HIS A O 1
ATOM 811 N N . LYS A 1 108 ? -18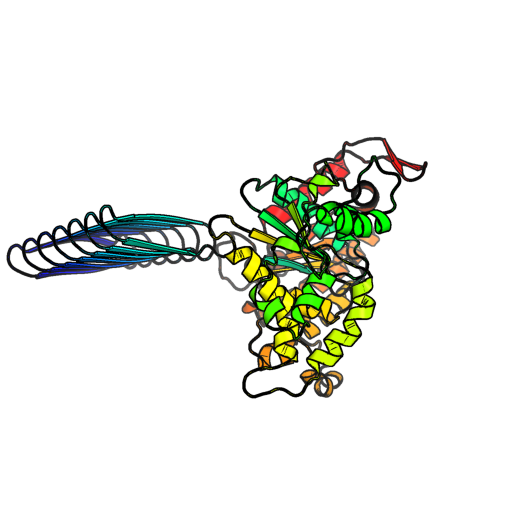.028 10.359 -15.487 1.00 49.00 108 LYS A N 1
ATOM 812 C CA . LYS A 1 108 ? -18.945 9.262 -15.857 1.00 49.00 108 LYS A CA 1
ATOM 813 C C . LYS A 1 108 ? -19.026 9.016 -17.356 1.00 49.00 108 LYS A C 1
ATOM 815 O O . LYS A 1 108 ? -19.495 9.876 -18.102 1.00 49.00 108 LYS A O 1
ATOM 820 N N . ALA A 1 109 ? -18.700 7.793 -17.763 1.00 51.41 109 ALA A N 1
ATOM 821 C CA . ALA A 1 109 ? -19.011 7.273 -19.089 1.00 51.41 109 ALA A CA 1
ATOM 822 C C . ALA A 1 109 ? -20.226 6.340 -18.990 1.00 51.41 109 ALA A C 1
ATOM 824 O O . ALA A 1 109 ? -20.193 5.331 -18.278 1.00 51.41 109 ALA A O 1
ATOM 825 N N . GLN A 1 110 ? -21.320 6.684 -19.671 1.00 55.00 110 GLN A N 1
ATOM 826 C CA . GLN A 1 110 ? -22.491 5.814 -19.784 1.00 55.00 110 GLN A CA 1
ATOM 827 C C . GLN A 1 110 ? -22.815 5.537 -21.244 1.00 55.00 110 GLN A C 1
ATOM 829 O O . GLN A 1 110 ? -22.954 6.458 -22.047 1.00 55.00 110 GLN A O 1
ATOM 834 N N . GLY A 1 111 ? -22.975 4.266 -21.586 1.00 56.47 111 GLY A N 1
ATOM 835 C CA . GLY A 1 111 ? -23.233 3.873 -22.962 1.00 56.47 111 GLY A CA 1
ATOM 836 C C . GLY A 1 111 ? -24.192 2.717 -23.092 1.00 56.47 111 GLY A C 1
ATOM 837 O O . GLY A 1 111 ? -24.043 1.708 -22.405 1.00 56.47 111 GLY A O 1
ATOM 838 N N . LEU A 1 112 ? -25.130 2.847 -24.024 1.00 55.00 112 LEU A N 1
ATOM 839 C CA . LEU A 1 112 ? -25.920 1.727 -24.512 1.00 55.00 112 LEU A CA 1
ATOM 840 C C . LEU A 1 112 ? -25.572 1.491 -25.978 1.00 55.00 112 LEU A C 1
ATOM 842 O O . LEU A 1 112 ? -25.734 2.385 -26.811 1.00 55.00 112 LEU A O 1
ATOM 846 N N . ILE A 1 113 ? -25.061 0.299 -26.279 1.00 57.44 113 ILE A N 1
ATOM 847 C CA . ILE A 1 113 ? -24.743 -0.122 -27.646 1.00 57.44 113 ILE A CA 1
ATOM 848 C C . ILE A 1 113 ? -25.570 -1.367 -27.938 1.00 57.44 113 ILE A C 1
ATOM 850 O O . ILE A 1 113 ? -25.373 -2.406 -27.310 1.00 57.44 113 ILE A O 1
ATOM 854 N N . SER A 1 114 ? -26.510 -1.253 -28.872 1.00 50.78 114 SER A N 1
ATOM 855 C CA . SER A 1 114 ? -27.444 -2.327 -29.206 1.00 50.78 114 SER A CA 1
ATOM 856 C C . SER A 1 114 ? -27.410 -2.636 -30.696 1.00 50.78 114 SER A C 1
ATOM 858 O O . SER A 1 114 ? -27.405 -1.722 -31.518 1.00 50.78 114 SER A O 1
ATOM 860 N N . ALA A 1 115 ? -27.411 -3.920 -31.038 1.00 53.44 115 ALA A N 1
ATOM 861 C CA . ALA A 1 115 ? -27.702 -4.409 -32.383 1.00 53.44 115 ALA A CA 1
ATOM 862 C C . ALA A 1 115 ? -28.836 -5.441 -32.299 1.00 53.44 115 ALA A C 1
ATOM 864 O O . ALA A 1 115 ? -28.865 -6.185 -31.320 1.00 53.44 115 ALA A O 1
ATOM 865 N N . GLN A 1 116 ? -29.767 -5.504 -33.252 1.00 49.69 116 GLN A N 1
ATOM 866 C CA . GLN A 1 116 ? -30.759 -6.591 -33.235 1.00 49.69 116 GLN A CA 1
ATOM 867 C C . GLN A 1 116 ? -30.125 -7.872 -33.798 1.00 49.69 116 GLN A C 1
ATOM 869 O O . GLN A 1 116 ? -29.949 -8.826 -33.043 1.00 49.69 116 GLN A O 1
ATOM 874 N N . ASP A 1 117 ? -29.574 -7.832 -35.010 1.00 47.22 117 ASP A N 1
ATOM 875 C CA . ASP A 1 117 ? -29.240 -9.084 -35.702 1.00 47.22 117 ASP A CA 1
ATOM 876 C C . ASP A 1 117 ? -27.783 -9.565 -35.470 1.00 47.22 117 ASP A C 1
ATOM 878 O O . ASP A 1 117 ? -27.542 -10.570 -34.805 1.00 47.22 117 ASP A O 1
ATOM 882 N N . HIS A 1 118 ? -26.734 -8.877 -35.955 1.00 51.53 118 HIS A N 1
ATOM 883 C CA . HIS A 1 118 ? -25.382 -9.489 -36.004 1.00 51.53 118 HIS A CA 1
ATOM 884 C C . HIS A 1 118 ? -24.377 -9.155 -34.874 1.00 51.53 118 HIS A C 1
ATOM 886 O O . HIS A 1 118 ? -23.920 -10.059 -34.169 1.00 51.53 118 HIS A O 1
ATOM 892 N N . GLN A 1 119 ? -23.875 -7.920 -34.742 1.00 52.72 119 GLN A N 1
ATOM 893 C CA . GLN A 1 119 ? -22.768 -7.631 -33.804 1.00 52.72 119 GLN A CA 1
ATOM 894 C C . GLN A 1 119 ? -22.894 -6.279 -33.100 1.00 52.72 119 GLN A C 1
ATOM 896 O O . GLN A 1 119 ? -22.886 -5.229 -33.745 1.00 52.72 119 GLN A O 1
ATOM 901 N N . ALA A 1 120 ? -22.875 -6.310 -31.765 1.00 48.34 120 ALA A N 1
ATOM 902 C CA . ALA A 1 120 ? -22.673 -5.135 -30.921 1.00 48.34 120 ALA A CA 1
ATOM 903 C C . ALA A 1 120 ? -21.265 -5.182 -30.306 1.00 48.34 120 ALA A C 1
ATOM 905 O O . ALA A 1 120 ? -20.919 -6.121 -29.583 1.00 48.34 120 ALA A O 1
ATOM 906 N N . GLN A 1 121 ? -20.439 -4.181 -30.613 1.00 54.22 121 GLN A N 1
ATOM 907 C CA . GLN A 1 121 ? -19.075 -4.050 -30.095 1.00 54.22 121 GLN A CA 1
ATOM 908 C C . GLN A 1 121 ? -18.883 -2.675 -29.462 1.00 54.22 121 GLN A C 1
ATOM 910 O O . GLN A 1 121 ? -19.089 -1.648 -30.109 1.00 54.22 121 GLN A O 1
ATOM 915 N N . GLY A 1 122 ? -18.476 -2.658 -28.196 1.00 52.59 122 GLY A N 1
ATOM 916 C CA . GLY A 1 122 ? -18.353 -1.424 -27.434 1.00 52.59 122 GLY A CA 1
ATOM 917 C C . GLY A 1 122 ? -17.149 -1.400 -26.510 1.00 52.59 122 GLY A C 1
ATOM 918 O O . GLY A 1 122 ? -16.899 -2.371 -25.796 1.00 52.59 122 GLY A O 1
ATOM 919 N N . LEU A 1 123 ? -16.439 -0.275 -26.486 1.00 50.41 123 LEU A N 1
ATOM 920 C CA . LEU A 1 123 ? -15.457 0.028 -25.449 1.00 50.41 123 LEU A CA 1
ATOM 921 C C . LEU A 1 123 ? -15.914 1.285 -24.719 1.00 50.41 123 LEU A C 1
ATOM 923 O O . LEU A 1 123 ? -16.150 2.326 -25.337 1.00 50.41 123 LEU A O 1
ATOM 927 N N . ILE A 1 124 ? -16.101 1.148 -23.409 1.00 50.44 124 ILE A N 1
ATOM 928 C CA . ILE A 1 124 ? -16.547 2.234 -22.542 1.00 50.44 124 ILE A CA 1
ATOM 929 C C . ILE A 1 124 ? -15.514 2.369 -21.429 1.00 50.44 124 ILE A C 1
ATOM 931 O O . ILE A 1 124 ? -15.316 1.437 -20.648 1.00 50.44 124 ILE A O 1
ATOM 935 N N . SER A 1 125 ? -14.834 3.512 -21.403 1.00 47.56 125 SER A N 1
ATOM 936 C CA . SER A 1 125 ? -13.739 3.804 -20.477 1.00 47.56 125 SER A CA 1
ATOM 937 C C . SER A 1 125 ? -14.075 5.023 -19.627 1.00 47.56 125 SER A C 1
ATOM 939 O O . SER A 1 125 ? -14.581 6.019 -20.150 1.00 47.56 125 SER A O 1
ATOM 941 N N . ALA A 1 126 ? -13.801 4.933 -18.327 1.00 44.53 126 ALA A N 1
ATOM 942 C CA . ALA A 1 126 ? -13.753 6.078 -17.426 1.00 44.53 126 ALA A CA 1
ATOM 943 C C . ALA A 1 126 ? -12.445 6.018 -16.630 1.00 44.53 126 ALA A C 1
ATOM 945 O O . ALA A 1 126 ? -12.184 4.989 -16.004 1.00 44.53 126 ALA A O 1
ATOM 946 N N . GLU A 1 127 ? -11.634 7.079 -16.659 1.00 41.62 127 GLU A N 1
ATOM 947 C CA . GLU A 1 127 ? -10.311 7.068 -16.012 1.00 41.62 127 GLU A CA 1
ATOM 948 C C . GLU A 1 127 ? -10.419 7.228 -14.486 1.00 41.62 127 GLU A C 1
ATOM 950 O O . GLU A 1 127 ? -9.749 6.494 -13.763 1.00 41.62 127 GLU A O 1
ATOM 955 N N . TYR A 1 128 ? -11.307 8.093 -13.970 1.00 36.81 128 TYR A N 1
ATOM 956 C CA . TYR A 1 128 ? -11.268 8.454 -12.540 1.00 36.81 128 TYR A CA 1
ATOM 957 C C . TYR A 1 128 ? -12.443 7.978 -11.661 1.00 36.81 128 TYR A C 1
ATOM 959 O O . TYR A 1 128 ? -12.285 7.934 -10.441 1.00 36.81 128 TYR A O 1
ATOM 967 N N . HIS A 1 129 ? -13.604 7.581 -12.212 1.00 47.31 129 HIS A N 1
ATOM 968 C CA . HIS A 1 129 ? -14.797 7.316 -11.376 1.00 47.31 129 HIS A CA 1
ATOM 969 C C . HIS A 1 129 ? -15.678 6.108 -11.762 1.00 47.31 129 HIS A C 1
ATOM 971 O O . HIS A 1 129 ? -15.597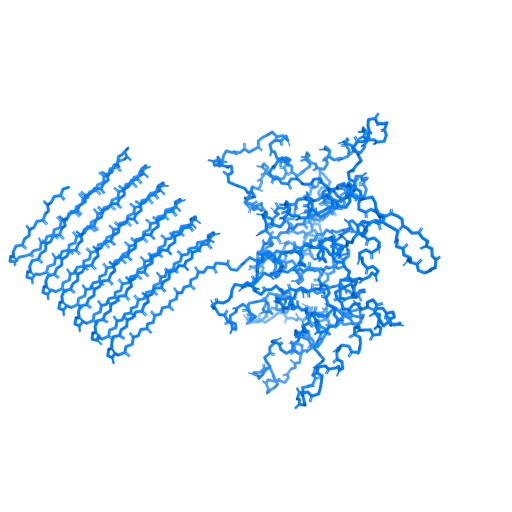 5.065 -11.115 1.00 47.31 129 HIS A O 1
ATOM 977 N N . LYS A 1 130 ? -16.626 6.228 -12.710 1.00 38.62 130 LYS A N 1
ATOM 978 C CA . LYS A 1 130 ? -17.607 5.152 -13.003 1.00 38.62 130 LYS A CA 1
ATOM 979 C C . LYS A 1 130 ? -17.887 4.995 -14.497 1.00 38.62 130 LYS A C 1
ATOM 981 O O . LYS A 1 130 ? -18.458 5.889 -15.122 1.00 38.62 130 LYS A O 1
ATOM 986 N N . ALA A 1 131 ? -17.614 3.805 -15.029 1.00 42.19 131 ALA A N 1
ATOM 987 C CA . ALA A 1 131 ? -18.097 3.363 -16.335 1.00 42.19 131 ALA A CA 1
ATOM 988 C C . ALA A 1 131 ? -19.326 2.449 -16.158 1.00 42.19 131 ALA A C 1
ATOM 990 O O . ALA A 1 131 ? -19.275 1.457 -15.433 1.00 42.19 131 ALA A O 1
ATOM 991 N N . GLN A 1 132 ? -20.452 2.785 -16.794 1.00 44.66 132 GLN A N 1
ATOM 992 C CA . GLN A 1 132 ? -21.654 1.939 -16.829 1.00 44.66 132 GLN A CA 1
ATOM 993 C C . GLN A 1 132 ? -22.039 1.667 -18.282 1.00 44.66 132 GLN A C 1
ATOM 995 O O . GLN A 1 132 ? -22.304 2.598 -19.042 1.00 44.66 132 GLN A O 1
ATOM 1000 N N . ALA A 1 133 ? -22.097 0.395 -18.664 1.00 51.66 133 ALA A N 1
ATOM 1001 C CA . ALA A 1 133 ? -22.368 -0.009 -20.035 1.00 51.66 133 ALA A CA 1
ATOM 1002 C C . ALA A 1 133 ? -23.415 -1.118 -20.107 1.00 51.66 133 ALA A C 1
ATOM 1004 O O . ALA A 1 133 ? -23.360 -2.071 -19.331 1.00 51.66 133 ALA A O 1
ATOM 1005 N N . LEU A 1 134 ? -24.305 -1.023 -21.094 1.00 46.88 134 LEU A N 1
ATOM 1006 C CA . LEU A 1 134 ? -25.140 -2.133 -21.544 1.00 46.88 134 LEU A CA 1
ATOM 1007 C C . LEU A 1 134 ? -24.838 -2.379 -23.027 1.00 46.88 134 LEU A C 1
ATOM 1009 O O . LEU A 1 134 ? -25.091 -1.512 -23.865 1.00 46.88 134 LEU A O 1
ATOM 1013 N N . ILE A 1 135 ? -24.263 -3.540 -23.343 1.00 53.50 135 ILE A N 1
ATOM 1014 C CA . ILE A 1 135 ? -23.963 -3.954 -24.719 1.00 53.50 135 ILE A CA 1
ATOM 1015 C C . ILE A 1 135 ? -24.783 -5.209 -25.003 1.00 53.50 135 ILE A C 1
ATOM 1017 O O . ILE A 1 135 ? -24.585 -6.226 -24.343 1.00 53.50 135 ILE A O 1
ATOM 1021 N N . SER A 1 136 ? -25.717 -5.120 -25.948 1.00 44.81 136 SER A N 1
ATOM 1022 C CA . SER A 1 136 ? -26.697 -6.175 -26.233 1.00 44.81 136 SER A CA 1
ATOM 1023 C C . SER A 1 136 ? -26.765 -6.476 -27.730 1.00 44.81 136 SER A C 1
ATOM 1025 O O . SER A 1 136 ? -26.736 -5.560 -28.551 1.00 44.81 136 SER A O 1
ATOM 1027 N N . ALA A 1 137 ? -26.866 -7.759 -28.077 1.00 42.22 137 ALA A N 1
ATOM 1028 C CA . ALA A 1 137 ? -27.169 -8.250 -29.421 1.00 42.22 137 ALA A CA 1
ATOM 1029 C C . ALA A 1 137 ? -28.235 -9.350 -29.301 1.00 42.22 137 ALA A C 1
ATOM 1031 O O . ALA A 1 137 ? -28.091 -10.179 -28.401 1.00 42.22 137 ALA A O 1
ATOM 1032 N N . GLN A 1 138 ? -29.288 -9.352 -30.131 1.00 40.72 138 GLN A N 1
ATOM 1033 C CA . GLN A 1 138 ? -30.363 -10.349 -29.997 1.00 40.72 138 GLN A CA 1
ATOM 1034 C C . GLN A 1 138 ? -29.981 -11.704 -30.614 1.00 40.72 138 GLN A C 1
ATOM 1036 O O . GLN A 1 138 ? -30.148 -12.708 -29.924 1.00 40.72 138 GLN A O 1
ATOM 1041 N N . ASP A 1 139 ? -29.387 -11.752 -31.817 1.00 35.97 139 ASP A N 1
ATOM 1042 C CA . ASP A 1 139 ? -29.231 -13.049 -32.511 1.00 35.97 139 ASP A CA 1
ATOM 1043 C C . ASP A 1 139 ? -27.824 -13.677 -32.469 1.00 35.97 139 ASP A C 1
ATOM 1045 O O . ASP A 1 139 ? -27.697 -14.903 -32.482 1.00 35.97 139 ASP A O 1
ATOM 1049 N N . HIS A 1 140 ? -26.740 -12.888 -32.419 1.00 49.81 140 HIS A N 1
ATOM 1050 C CA . HIS A 1 140 ? -25.383 -13.425 -32.643 1.00 49.81 140 HIS A CA 1
ATOM 1051 C C . HIS A 1 140 ? -24.336 -13.150 -31.539 1.00 49.81 140 HIS A C 1
ATOM 1053 O O . HIS A 1 140 ? -24.048 -14.051 -30.750 1.00 49.81 140 HIS A O 1
ATOM 1059 N N . LYS A 1 141 ? -23.646 -11.990 -31.504 1.00 36.25 141 LYS A N 1
ATOM 1060 C CA . LYS A 1 141 ? -22.534 -11.743 -30.544 1.00 36.25 141 LYS A CA 1
ATOM 1061 C C . LYS A 1 141 ? -22.498 -10.312 -29.996 1.00 36.25 141 LYS A C 1
ATOM 1063 O O . LYS A 1 141 ? -22.344 -9.356 -30.755 1.00 36.25 141 LYS A O 1
ATOM 1068 N N . ALA A 1 142 ? -22.501 -10.190 -28.668 1.00 32.81 142 ALA A N 1
ATOM 1069 C CA . ALA A 1 142 ? -22.162 -8.967 -27.939 1.00 32.81 142 ALA A CA 1
ATOM 1070 C C . ALA A 1 142 ? -20.749 -9.085 -27.335 1.00 32.81 142 ALA A C 1
ATOM 1072 O O . ALA A 1 142 ? -20.439 -10.065 -26.657 1.00 32.81 142 ALA A O 1
ATOM 1073 N N . GLN A 1 143 ? -19.877 -8.105 -27.586 1.00 41.44 143 GLN A N 1
ATOM 1074 C CA . GLN A 1 143 ? -18.536 -8.024 -26.990 1.00 41.44 143 GLN A CA 1
ATOM 1075 C C . GLN A 1 143 ? -18.304 -6.621 -26.430 1.00 41.44 143 GLN A C 1
ATOM 1077 O O . GLN A 1 143 ? -18.350 -5.631 -27.161 1.00 41.44 143 GLN A O 1
ATOM 1082 N N . GLY A 1 144 ? -18.054 -6.548 -25.124 1.00 37.84 144 GLY A N 1
ATOM 1083 C CA . GLY A 1 144 ? -17.902 -5.299 -24.393 1.00 37.84 144 GLY A CA 1
ATOM 1084 C C . GLY A 1 144 ? -16.698 -5.310 -23.468 1.00 37.84 144 GLY A C 1
ATOM 1085 O O . GLY A 1 144 ? -16.508 -6.273 -22.727 1.00 37.84 144 GLY A O 1
ATOM 1086 N N . LEU A 1 145 ? -15.908 -4.238 -23.491 1.00 39.53 145 LEU A N 1
ATOM 1087 C CA . LEU A 1 145 ? -14.836 -4.004 -22.525 1.00 39.53 145 LEU A CA 1
ATOM 1088 C C . LEU A 1 145 ? -15.178 -2.733 -21.742 1.00 39.53 145 LEU A C 1
ATOM 1090 O O . LEU A 1 145 ? -15.236 -1.642 -22.310 1.00 39.53 145 LEU A O 1
ATOM 1094 N N . ILE A 1 146 ? -15.467 -2.910 -20.453 1.00 37.34 146 ILE A N 1
ATOM 1095 C CA . ILE A 1 146 ? -15.666 -1.822 -19.495 1.00 37.34 146 ILE A CA 1
ATOM 1096 C C . ILE A 1 146 ? -14.365 -1.719 -18.707 1.00 37.34 146 ILE A C 1
ATOM 1098 O O . ILE A 1 146 ? -13.972 -2.691 -18.063 1.00 37.34 146 ILE A O 1
ATOM 1102 N N . SER A 1 147 ? -13.693 -0.575 -18.795 1.00 37.31 147 SER A N 1
ATOM 1103 C CA . SER A 1 147 ? -12.514 -0.272 -17.984 1.00 37.31 147 SER A CA 1
ATOM 1104 C C . SER A 1 147 ? -12.886 0.835 -17.005 1.00 37.31 147 SER A C 1
ATOM 1106 O O . SER A 1 147 ? -13.187 1.953 -17.421 1.00 37.31 147 SER A O 1
ATOM 1108 N N . ALA A 1 148 ? -12.918 0.501 -15.718 1.00 35.94 148 ALA A N 1
ATOM 1109 C CA . ALA A 1 148 ? -12.812 1.456 -14.624 1.00 35.94 148 ALA A CA 1
ATOM 1110 C C . ALA A 1 148 ? -11.523 1.081 -13.888 1.00 35.94 148 ALA A C 1
ATOM 1112 O O . ALA A 1 148 ? -11.331 -0.097 -13.579 1.00 35.94 148 ALA A O 1
ATOM 1113 N N . GLU A 1 149 ? -10.603 2.025 -13.704 1.00 42.00 149 GLU A N 1
ATOM 1114 C CA . GLU A 1 149 ? -9.317 1.723 -13.071 1.00 42.00 149 GLU A CA 1
ATOM 1115 C C . GLU A 1 149 ? -9.523 1.309 -11.602 1.00 42.00 149 GLU A C 1
ATOM 1117 O O . GLU A 1 149 ? -10.060 2.078 -10.807 1.00 42.00 149 GLU A O 1
ATOM 1122 N N . ASP A 1 150 ? -9.085 0.100 -11.225 1.00 44.53 150 ASP A N 1
ATOM 1123 C CA . ASP A 1 150 ? -9.012 -0.323 -9.819 1.00 44.53 150 ASP A CA 1
ATOM 1124 C C . ASP A 1 150 ? -8.072 0.619 -9.037 1.00 44.53 150 ASP A C 1
ATOM 1126 O O . ASP A 1 150 ? -6.951 0.913 -9.476 1.00 44.53 150 ASP A O 1
ATOM 1130 N N . HIS A 1 151 ? -8.485 1.072 -7.849 1.00 51.28 151 HIS A N 1
ATOM 1131 C CA . HIS A 1 151 ? -7.622 1.873 -6.979 1.00 51.28 151 HIS A CA 1
ATOM 1132 C C . HIS A 1 151 ? -6.652 0.961 -6.213 1.00 51.28 151 HIS A C 1
ATOM 1134 O O . HIS A 1 151 ? -7.029 0.118 -5.401 1.00 51.28 151 HIS A O 1
ATOM 1140 N N . LYS A 1 152 ? -5.355 1.133 -6.485 1.00 48.88 152 LYS A N 1
ATOM 1141 C CA . LYS A 1 152 ? -4.262 0.406 -5.822 1.00 48.88 152 LYS A CA 1
ATOM 1142 C C . LYS A 1 152 ? -3.562 1.350 -4.841 1.00 48.88 152 LYS A C 1
ATOM 1144 O O . LYS A 1 152 ? -2.669 2.091 -5.262 1.00 48.88 152 LYS A O 1
ATOM 1149 N N . ALA A 1 153 ? -3.950 1.360 -3.565 1.00 42.62 153 ALA A N 1
ATOM 1150 C CA . ALA A 1 153 ? -3.328 2.239 -2.571 1.00 42.62 153 ALA A CA 1
ATOM 1151 C C . ALA A 1 153 ? -2.402 1.470 -1.622 1.00 42.62 153 ALA A C 1
ATOM 1153 O O . ALA A 1 153 ? -2.818 0.686 -0.779 1.00 42.62 153 ALA A O 1
ATOM 1154 N N . GLN A 1 154 ? -1.112 1.742 -1.706 1.00 47.06 154 GLN A N 1
ATOM 1155 C CA . GLN A 1 154 ? -0.146 1.278 -0.726 1.00 47.06 154 GLN A CA 1
ATOM 1156 C C . GLN A 1 154 ? 0.010 2.310 0.384 1.00 47.06 154 GLN A C 1
ATOM 1158 O O . GLN A 1 154 ? 0.093 3.511 0.131 1.00 47.06 154 GLN A O 1
ATOM 1163 N N . VAL A 1 155 ? 0.124 1.836 1.622 1.00 54.62 155 VAL A N 1
ATOM 1164 C CA . VAL A 1 155 ? 0.521 2.672 2.755 1.00 54.62 155 VAL A CA 1
ATOM 1165 C C . VAL A 1 155 ? 1.976 2.351 3.058 1.00 54.62 155 VAL A C 1
ATOM 1167 O O . VAL A 1 155 ? 2.294 1.263 3.530 1.00 54.62 155 VAL A O 1
ATOM 1170 N N . TRP A 1 156 ? 2.884 3.278 2.765 1.00 52.28 156 TRP A N 1
ATOM 1171 C CA . TRP A 1 156 ? 4.311 3.043 2.922 1.00 52.28 156 TRP A CA 1
ATOM 1172 C C . TRP A 1 156 ? 5.085 4.243 3.467 1.00 52.28 156 TRP A C 1
ATOM 1174 O O . TRP A 1 156 ? 4.922 5.368 3.017 1.00 52.28 156 TRP A O 1
ATOM 1184 N N . ASN A 1 157 ? 5.994 3.974 4.407 1.00 51.16 157 ASN A N 1
ATOM 1185 C CA . ASN A 1 157 ? 7.053 4.885 4.842 1.00 51.16 157 ASN A CA 1
ATOM 1186 C C . ASN A 1 157 ? 8.295 4.093 5.304 1.00 51.16 157 ASN A C 1
ATOM 1188 O O . ASN A 1 157 ? 8.184 3.121 6.062 1.00 51.16 157 ASN A O 1
ATOM 1192 N N . ASN A 1 158 ? 9.477 4.585 4.938 1.00 46.91 158 ASN A N 1
ATOM 1193 C CA . ASN A 1 158 ? 10.814 4.062 5.237 1.00 46.91 158 ASN A CA 1
ATOM 1194 C C . ASN A 1 158 ? 11.252 4.228 6.715 1.00 46.91 158 ASN A C 1
ATOM 1196 O O . ASN A 1 158 ? 12.423 4.447 7.015 1.00 46.91 158 ASN A O 1
ATOM 1200 N N . LYS A 1 159 ? 10.307 4.203 7.666 1.00 42.81 159 LYS A N 1
ATOM 1201 C CA . LYS A 1 159 ? 10.577 4.371 9.102 1.00 42.81 159 LYS A CA 1
ATOM 1202 C C . LYS A 1 159 ? 9.711 3.470 9.972 1.00 42.81 159 LYS A C 1
ATOM 1204 O O . LYS A 1 159 ? 8.497 3.371 9.784 1.00 42.81 159 LYS A O 1
ATOM 1209 N N . GLY A 1 160 ? 10.334 2.799 10.939 1.00 54.47 160 GLY A N 1
ATOM 1210 C CA . GLY A 1 160 ? 9.641 1.976 11.933 1.00 54.47 160 GLY A CA 1
ATOM 1211 C C . GLY A 1 160 ? 8.852 2.844 12.911 1.00 54.47 160 GLY A C 1
ATOM 1212 O O . GLY A 1 160 ? 9.250 3.965 13.206 1.00 54.47 160 GLY A O 1
ATOM 1213 N N . GLY A 1 161 ? 7.715 2.353 13.406 1.00 61.94 161 GLY A N 1
ATOM 1214 C CA . GLY A 1 161 ? 6.972 3.051 14.463 1.00 61.94 161 GLY A CA 1
ATOM 1215 C C . GLY A 1 161 ? 6.194 4.305 14.036 1.00 61.94 161 GLY A C 1
ATOM 1216 O O . GLY A 1 161 ? 5.668 4.996 14.901 1.00 61.94 161 GLY A O 1
ATOM 1217 N N . THR A 1 162 ? 6.044 4.583 12.734 1.00 65.56 162 THR A N 1
ATOM 1218 C CA . THR A 1 162 ? 5.190 5.683 12.232 1.00 65.56 162 THR A CA 1
ATOM 1219 C C . THR A 1 162 ? 3.707 5.316 12.108 1.00 65.56 162 THR A C 1
ATOM 1221 O O . THR A 1 162 ? 2.905 6.111 11.629 1.00 65.56 162 THR A O 1
ATOM 1224 N N . GLY A 1 163 ? 3.326 4.105 12.531 1.00 80.00 163 GLY A N 1
ATOM 1225 C CA . GLY A 1 163 ? 1.951 3.593 12.498 1.00 80.00 163 GLY A CA 1
ATOM 1226 C C . GLY A 1 163 ? 1.463 3.103 11.134 1.00 80.00 163 GLY A C 1
ATOM 1227 O O . GLY A 1 163 ? 0.266 3.148 10.884 1.00 80.00 163 GLY A O 1
ATOM 1228 N N . LYS A 1 164 ? 2.358 2.608 10.266 1.00 85.50 164 LYS A N 1
ATOM 1229 C CA . LYS A 1 164 ? 2.001 1.970 8.980 1.00 85.50 164 LYS A CA 1
ATOM 1230 C C . LYS A 1 164 ? 0.977 0.849 9.134 1.00 85.50 164 LYS A C 1
ATOM 1232 O O . LYS A 1 164 ? -0.150 1.003 8.683 1.00 85.50 164 LYS A O 1
ATOM 1237 N N . THR A 1 165 ? 1.344 -0.214 9.849 1.00 88.25 165 THR A N 1
ATOM 1238 C CA . THR A 1 165 ? 0.469 -1.354 10.137 1.00 88.25 165 THR A CA 1
ATOM 1239 C C . THR A 1 165 ? -0.849 -0.911 10.770 1.00 88.25 165 THR A C 1
ATOM 1241 O O . THR A 1 165 ? -1.917 -1.358 10.364 1.00 88.25 165 THR A O 1
ATOM 1244 N N . SER A 1 166 ? -0.783 0.020 11.729 1.00 89.12 166 SER A N 1
ATOM 1245 C CA . SER A 1 166 ? -1.960 0.604 12.373 1.00 89.12 166 SER A CA 1
ATOM 1246 C C . SER A 1 166 ? -2.903 1.248 11.362 1.00 89.12 166 SER A C 1
ATOM 1248 O O . SER A 1 166 ? -4.097 0.972 11.377 1.00 89.12 166 SER A O 1
ATOM 1250 N N . LEU A 1 167 ? -2.372 2.080 10.466 1.00 90.69 167 LEU A N 1
ATOM 1251 C CA . LEU A 1 167 ? -3.154 2.736 9.427 1.00 90.69 167 LEU A CA 1
ATOM 1252 C C . LEU A 1 167 ? -3.683 1.734 8.407 1.00 90.69 167 LEU A C 1
ATOM 1254 O O . LEU A 1 167 ? -4.856 1.818 8.077 1.00 90.69 167 LEU A O 1
ATOM 1258 N N . VAL A 1 168 ? -2.892 0.757 7.954 1.00 92.75 168 VAL A N 1
ATOM 1259 C CA . VAL A 1 168 ? -3.384 -0.291 7.043 1.00 92.75 168 VAL A CA 1
ATOM 1260 C C . VAL A 1 168 ? -4.565 -1.029 7.669 1.00 92.75 168 VAL A C 1
ATOM 1262 O O . VAL A 1 168 ? -5.595 -1.186 7.016 1.00 92.75 168 VAL A O 1
ATOM 1265 N N . PHE A 1 169 ? -4.458 -1.423 8.939 1.00 93.75 169 PHE A N 1
ATOM 1266 C CA . PHE A 1 169 ? -5.540 -2.087 9.663 1.00 93.75 169 PHE A CA 1
ATOM 1267 C C . PHE A 1 169 ? -6.805 -1.217 9.736 1.00 93.75 169 PHE A C 1
ATOM 1269 O O . PHE A 1 169 ? -7.876 -1.661 9.323 1.00 93.75 169 PHE A O 1
ATOM 1276 N N . GLN A 1 170 ? -6.688 0.037 10.191 1.00 93.81 170 GLN A N 1
ATOM 1277 C CA . GLN A 1 170 ? -7.847 0.932 10.312 1.00 93.81 170 GLN A CA 1
ATOM 1278 C C . GLN A 1 170 ? -8.466 1.282 8.955 1.00 93.81 170 GLN A C 1
ATOM 1280 O O . GLN A 1 170 ? -9.682 1.211 8.796 1.00 93.81 170 GLN A O 1
ATOM 1285 N N . LEU A 1 171 ? -7.638 1.658 7.977 1.00 93.81 171 LEU A N 1
ATOM 1286 C CA . LEU A 1 171 ? -8.088 2.112 6.664 1.00 93.81 171 LEU A CA 1
ATOM 1287 C C . LEU A 1 171 ? -8.737 0.977 5.883 1.00 93.81 171 LEU A C 1
ATOM 1289 O O . LEU A 1 171 ? -9.809 1.182 5.330 1.00 93.81 171 LEU A O 1
ATOM 1293 N N . SER A 1 172 ? -8.140 -0.217 5.868 1.00 95.44 172 SER A N 1
ATOM 1294 C CA . SER A 1 172 ? -8.718 -1.355 5.146 1.00 95.44 172 SER A CA 1
ATOM 1295 C C . SER A 1 172 ? -10.052 -1.795 5.746 1.00 95.44 172 SER A C 1
ATOM 1297 O O . SER A 1 172 ? -11.022 -1.973 5.009 1.00 95.44 172 SER A O 1
ATOM 1299 N N . ALA A 1 173 ? -10.136 -1.898 7.076 1.00 95.69 173 ALA A N 1
ATOM 1300 C CA . ALA A 1 173 ? -11.366 -2.280 7.757 1.00 95.69 173 ALA A CA 1
ATOM 1301 C C . ALA A 1 173 ? -12.468 -1.226 7.585 1.00 95.69 173 ALA A C 1
ATOM 1303 O O . ALA A 1 173 ? -13.630 -1.583 7.386 1.00 95.69 173 ALA A O 1
ATOM 1304 N N . GLU A 1 174 ? -12.133 0.065 7.660 1.00 95.69 174 GLU A N 1
ATOM 1305 C CA . GLU A 1 174 ? -13.113 1.136 7.480 1.00 95.69 174 GLU A CA 1
ATOM 1306 C C . GLU A 1 174 ? -13.535 1.300 6.019 1.00 95.69 174 GLU A C 1
ATOM 1308 O O . GLU A 1 174 ? -14.728 1.387 5.739 1.00 95.69 174 GLU A O 1
ATOM 1313 N N . TYR A 1 175 ? -12.598 1.236 5.071 1.00 95.12 175 TYR A N 1
ATOM 1314 C CA . TYR A 1 175 ? -12.907 1.271 3.643 1.00 95.12 175 TYR A CA 1
ATOM 1315 C C . TYR A 1 175 ? -13.836 0.120 3.245 1.00 95.12 175 TYR A C 1
ATOM 1317 O O . TYR A 1 175 ? -14.823 0.344 2.546 1.00 95.12 175 TYR A O 1
ATOM 1325 N N . ALA A 1 176 ? -13.561 -1.100 3.724 1.00 95.75 176 ALA A N 1
ATOM 1326 C CA . ALA A 1 176 ? -14.392 -2.275 3.462 1.00 95.75 176 ALA A CA 1
ATOM 1327 C C . ALA A 1 176 ? -15.834 -2.082 3.953 1.00 95.75 176 ALA A C 1
ATOM 1329 O O . ALA A 1 176 ? -16.779 -2.422 3.241 1.00 95.75 176 ALA A O 1
ATOM 1330 N N . ARG A 1 177 ? -16.003 -1.471 5.133 1.00 95.44 177 ARG A N 1
ATOM 1331 C CA . ARG A 1 177 ? -17.310 -1.171 5.734 1.00 95.44 177 ARG A CA 1
ATOM 1332 C C . ARG A 1 177 ? -18.080 -0.097 4.967 1.00 95.44 177 ARG A C 1
ATOM 1334 O O . ARG A 1 177 ? -19.284 -0.237 4.785 1.00 95.44 177 ARG A O 1
ATOM 1341 N N . GLN A 1 178 ? -17.394 0.945 4.498 1.00 94.06 178 GLN A N 1
ATOM 1342 C CA . GLN A 1 178 ? -17.999 2.010 3.688 1.00 94.06 178 GLN A CA 1
ATOM 1343 C C . GLN A 1 178 ? -18.344 1.543 2.263 1.00 94.06 178 GLN A C 1
ATOM 1345 O O . GLN A 1 178 ? -19.210 2.126 1.613 1.00 94.06 178 GLN A O 1
ATOM 1350 N N . ASN A 1 179 ? -17.701 0.473 1.779 1.00 92.19 179 ASN A N 1
ATOM 1351 C CA . ASN A 1 179 ? -17.827 -0.018 0.408 1.00 92.19 179 ASN A CA 1
ATOM 1352 C C . ASN A 1 179 ? -18.184 -1.519 0.347 1.00 92.19 179 ASN A C 1
ATOM 1354 O O . ASN A 1 179 ? -17.409 -2.313 -0.193 1.00 92.19 179 ASN A O 1
ATOM 1358 N N . PRO A 1 180 ? -19.369 -1.942 0.831 1.00 93.00 180 PRO A N 1
ATOM 1359 C CA . PRO A 1 180 ? -19.728 -3.362 0.958 1.00 93.00 180 PRO A CA 1
ATOM 1360 C C . PRO A 1 180 ? -19.818 -4.118 -0.379 1.00 93.00 180 PRO A C 1
ATOM 1362 O O . PRO A 1 180 ? -19.745 -5.343 -0.404 1.00 93.00 180 PRO A O 1
ATOM 1365 N N . THR A 1 181 ? -19.973 -3.410 -1.502 1.00 89.31 181 THR A N 1
ATOM 1366 C CA . THR A 1 181 ? -20.025 -4.006 -2.850 1.00 89.31 181 THR A CA 1
ATOM 1367 C C . THR A 1 181 ? -18.648 -4.191 -3.487 1.00 89.31 181 THR A C 1
ATOM 1369 O O . THR A 1 181 ? -18.548 -4.775 -4.565 1.00 89.31 181 THR A O 1
ATOM 1372 N N . GLN A 1 182 ? -17.597 -3.650 -2.873 1.00 89.56 182 GLN A N 1
ATOM 1373 C CA . GLN A 1 182 ? -16.223 -3.751 -3.355 1.00 89.56 182 GLN A CA 1
ATOM 1374 C C . GLN A 1 182 ? -15.477 -4.833 -2.579 1.00 89.56 182 GLN A C 1
ATOM 1376 O O . GLN A 1 182 ? -15.818 -5.132 -1.434 1.00 89.56 182 GLN A O 1
ATOM 1381 N N . LYS A 1 183 ? -14.439 -5.407 -3.184 1.00 91.62 183 LYS A N 1
ATOM 1382 C CA . LYS A 1 183 ? -13.526 -6.316 -2.488 1.00 91.62 183 LYS A CA 1
ATOM 1383 C C . LYS A 1 183 ? -12.319 -5.548 -1.985 1.00 91.62 183 LYS A C 1
ATOM 1385 O O . LYS A 1 183 ? -11.653 -4.873 -2.762 1.00 91.62 183 LYS A O 1
ATOM 1390 N N . VAL A 1 184 ? -12.007 -5.710 -0.707 1.00 94.69 184 VAL A N 1
ATOM 1391 C CA . VAL A 1 184 ? -10.804 -5.135 -0.104 1.00 94.69 184 VAL A CA 1
ATOM 1392 C C . VAL A 1 184 ? -9.792 -6.244 0.121 1.00 94.69 184 VAL A C 1
ATOM 1394 O O . VAL A 1 184 ? -10.125 -7.273 0.702 1.00 94.69 184 VAL A O 1
ATOM 1397 N N . ILE A 1 185 ? -8.565 -6.057 -0.353 1.00 95.44 185 ILE A N 1
ATOM 1398 C CA . ILE A 1 185 ? -7.473 -7.012 -0.187 1.00 95.44 185 ILE A CA 1
ATOM 1399 C C . ILE A 1 185 ? -6.351 -6.324 0.577 1.00 95.44 185 ILE A C 1
ATOM 1401 O O . ILE A 1 185 ? -5.792 -5.334 0.114 1.00 95.44 185 ILE A O 1
ATOM 1405 N N . VAL A 1 186 ? -5.998 -6.874 1.733 1.00 96.38 186 VAL A N 1
ATOM 1406 C CA . VAL A 1 186 ? -4.794 -6.490 2.468 1.00 96.38 186 VAL A CA 1
ATOM 1407 C C . VAL A 1 186 ? -3.666 -7.438 2.083 1.00 96.38 186 VAL A C 1
ATOM 1409 O O . VAL A 1 186 ? -3.859 -8.648 2.037 1.00 96.38 186 VAL A O 1
ATOM 1412 N N . ILE A 1 187 ? -2.494 -6.896 1.787 1.00 95.44 187 ILE A N 1
ATOM 1413 C CA . ILE A 1 187 ? -1.282 -7.636 1.455 1.00 95.44 187 ILE A CA 1
ATOM 1414 C C . ILE A 1 187 ? -0.248 -7.307 2.524 1.00 95.44 187 ILE A C 1
ATOM 1416 O O . ILE A 1 187 ? 0.154 -6.153 2.659 1.00 95.44 187 ILE A O 1
ATOM 1420 N N . ASP A 1 188 ? 0.196 -8.314 3.264 1.00 93.75 188 ASP A N 1
ATOM 1421 C CA . ASP A 1 188 ? 1.216 -8.144 4.294 1.00 93.75 188 ASP A CA 1
ATOM 1422 C C . ASP A 1 188 ? 2.585 -8.606 3.775 1.00 93.75 188 ASP A C 1
ATOM 1424 O O . ASP A 1 188 ? 2.904 -9.794 3.742 1.00 93.75 188 ASP A O 1
ATOM 1428 N N . MET A 1 189 ? 3.391 -7.638 3.335 1.00 92.38 189 MET A N 1
ATOM 1429 C CA . MET A 1 189 ? 4.774 -7.831 2.883 1.00 92.38 189 MET A CA 1
ATOM 1430 C C . MET A 1 189 ? 5.785 -7.590 4.015 1.00 92.38 189 MET A C 1
ATOM 1432 O O . MET A 1 189 ? 6.975 -7.382 3.761 1.00 92.38 189 MET A O 1
ATOM 1436 N N . CYS A 1 190 ? 5.337 -7.552 5.273 1.00 88.81 190 CYS A N 1
ATOM 1437 C CA . CYS A 1 190 ? 6.204 -7.389 6.429 1.00 88.81 190 CYS A CA 1
ATOM 1438 C C . CYS A 1 190 ? 6.528 -8.765 7.035 1.00 88.81 190 CYS A C 1
ATOM 1440 O O . CYS A 1 190 ? 5.609 -9.461 7.462 1.00 88.81 190 CYS A O 1
ATOM 1442 N N . PRO A 1 191 ? 7.812 -9.152 7.185 1.00 86.06 191 PRO A N 1
ATOM 1443 C CA . PRO A 1 191 ? 8.170 -10.411 7.848 1.00 86.06 191 PRO A CA 1
ATOM 1444 C C . PRO A 1 191 ? 7.624 -10.545 9.279 1.00 86.06 191 PRO A C 1
ATOM 1446 O O . PRO A 1 191 ? 7.438 -11.646 9.769 1.00 86.06 191 PRO A O 1
ATOM 1449 N N . GLN A 1 192 ? 7.335 -9.430 9.957 1.00 84.44 192 GLN A N 1
ATOM 1450 C CA . GLN A 1 192 ? 6.759 -9.444 11.308 1.00 84.44 192 GLN A CA 1
ATOM 1451 C C . GLN A 1 192 ? 5.259 -9.780 11.326 1.00 84.44 192 GLN A C 1
ATOM 1453 O O . GLN A 1 192 ? 4.696 -9.973 12.397 1.00 84.44 192 GLN A O 1
ATOM 1458 N N . ALA A 1 193 ? 4.598 -9.806 10.163 1.00 87.88 193 ALA A N 1
ATOM 1459 C CA . ALA A 1 193 ? 3.187 -10.153 10.002 1.00 87.88 193 ALA A CA 1
ATOM 1460 C C . ALA A 1 193 ? 2.227 -9.409 10.963 1.00 87.88 193 ALA A C 1
ATOM 1462 O O . ALA A 1 193 ? 1.229 -9.960 11.447 1.00 87.88 193 ALA A O 1
ATOM 1463 N N . ASN A 1 194 ? 2.545 -8.151 11.293 1.00 87.12 194 ASN A N 1
ATOM 1464 C CA . ASN A 1 194 ? 1.828 -7.401 12.326 1.00 87.12 194 ASN A CA 1
ATOM 1465 C C . ASN A 1 194 ? 0.388 -7.084 11.896 1.00 87.12 194 ASN A C 1
ATOM 1467 O O . ASN A 1 194 ? -0.531 -7.236 12.701 1.00 87.12 194 ASN A O 1
ATOM 1471 N N . VAL A 1 195 ? 0.167 -6.665 10.639 1.00 90.75 195 VAL A N 1
ATOM 1472 C CA . VAL A 1 195 ? -1.197 -6.389 10.158 1.00 90.75 195 VAL A CA 1
ATOM 1473 C C . VAL A 1 195 ? -2.006 -7.677 10.048 1.00 90.75 195 VAL A C 1
ATOM 1475 O O . VAL A 1 195 ? -3.183 -7.681 10.408 1.00 90.75 195 VAL A O 1
ATOM 1478 N N . SER A 1 196 ? -1.372 -8.780 9.635 1.00 91.06 196 SER A N 1
ATOM 1479 C CA . SER A 1 196 ? -2.012 -10.098 9.612 1.00 91.06 196 SER A CA 1
ATOM 1480 C C . SER A 1 196 ? -2.469 -10.511 11.004 1.00 91.06 196 SER A C 1
ATOM 1482 O O . SER A 1 196 ? -3.620 -10.902 11.182 1.00 91.06 196 SER A O 1
ATOM 1484 N N . SER A 1 197 ? -1.609 -10.335 12.009 1.00 86.94 197 SER A N 1
ATOM 1485 C CA . SER A 1 197 ? -1.961 -10.590 13.405 1.00 86.94 197 SER A CA 1
ATOM 1486 C C . SER A 1 197 ? -3.173 -9.756 13.826 1.00 86.94 197 SER A C 1
ATOM 1488 O O . SER A 1 197 ? -4.165 -10.314 14.278 1.00 86.94 197 SER A O 1
ATOM 1490 N N . SER A 1 198 ? -3.173 -8.439 13.603 1.00 87.94 198 SER A N 1
ATOM 1491 C CA . SER A 1 198 ? -4.313 -7.587 13.980 1.00 87.94 198 SER A CA 1
ATOM 1492 C C . SER A 1 198 ? -5.614 -7.919 13.237 1.00 87.94 198 SER A C 1
ATOM 1494 O O . SER A 1 198 ? -6.690 -7.823 13.822 1.00 87.94 198 SER A O 1
ATOM 1496 N N . LEU A 1 199 ? -5.545 -8.328 11.967 1.00 90.38 199 LEU A N 1
ATOM 1497 C CA . LEU A 1 199 ? -6.728 -8.703 11.186 1.00 90.38 199 LEU A CA 1
ATOM 1498 C C . LEU A 1 199 ? -7.302 -10.064 11.579 1.00 90.38 199 LEU A C 1
ATOM 1500 O O . LEU A 1 199 ? -8.508 -10.249 11.455 1.00 90.38 199 LEU A O 1
ATOM 1504 N N . LEU A 1 200 ? -6.470 -11.002 12.033 1.00 87.06 200 LEU A N 1
ATOM 1505 C CA . LEU A 1 200 ? -6.892 -12.372 12.334 1.00 87.06 200 LEU A CA 1
ATOM 1506 C C . LEU A 1 200 ? -7.130 -12.630 13.826 1.00 87.06 200 LEU A C 1
ATOM 1508 O O . LEU A 1 200 ? -7.790 -13.611 14.165 1.00 87.06 200 LEU A O 1
ATOM 1512 N N . VAL A 1 201 ? -6.617 -11.778 14.721 1.00 74.44 201 VAL A N 1
ATOM 1513 C CA . VAL A 1 201 ? -6.823 -11.914 16.171 1.00 74.44 201 VAL A CA 1
ATOM 1514 C C . VAL A 1 201 ? -8.316 -11.928 16.509 1.00 74.44 201 VAL A C 1
ATOM 1516 O O . VAL A 1 201 ? -9.081 -11.049 16.114 1.00 74.44 201 VAL A O 1
ATOM 1519 N N . ASN A 1 202 ? -8.712 -12.928 17.298 1.00 62.19 202 ASN A N 1
ATOM 1520 C CA . ASN A 1 202 ? -10.037 -13.035 17.889 1.00 62.19 202 ASN A CA 1
ATOM 1521 C C . ASN A 1 202 ? -9.948 -12.764 19.397 1.00 62.19 202 ASN A C 1
ATOM 1523 O O . ASN A 1 202 ? -9.235 -13.462 20.117 1.00 62.19 202 ASN A O 1
ATOM 1527 N N . THR A 1 203 ? -10.739 -11.806 19.884 1.00 48.00 203 THR A N 1
ATOM 1528 C CA . THR A 1 203 ? -10.892 -11.465 21.316 1.00 48.00 203 THR A CA 1
ATOM 1529 C C . THR A 1 203 ? -11.336 -12.632 22.205 1.00 48.00 203 THR A C 1
ATOM 1531 O O . THR A 1 203 ? -11.239 -12.529 23.423 1.00 48.00 203 THR A O 1
ATOM 1534 N N . PHE A 1 204 ? -11.801 -13.744 21.627 1.00 43.38 204 PHE A N 1
ATOM 1535 C CA . PHE A 1 204 ? -12.259 -14.930 22.363 1.00 43.38 204 PHE A CA 1
ATOM 1536 C C . PHE A 1 204 ? -11.262 -16.090 22.379 1.00 43.38 204 PHE A C 1
ATOM 1538 O O . PHE A 1 204 ? -11.534 -17.116 23.002 1.00 43.38 204 PHE A O 1
ATOM 1545 N N . SER A 1 205 ? -10.119 -15.964 21.705 1.00 43.25 205 SER A N 1
ATOM 1546 C CA . SER A 1 205 ? -9.124 -17.029 21.669 1.00 43.25 205 SER A CA 1
ATOM 1547 C C . SER A 1 205 ? -7.841 -16.586 22.358 1.00 43.25 205 SER A C 1
ATOM 1549 O O . SER A 1 205 ? -7.235 -15.603 21.949 1.00 43.25 205 SER A O 1
ATOM 1551 N N . ASN A 1 206 ? -7.396 -17.346 23.362 1.00 41.78 206 ASN A N 1
ATOM 1552 C CA . ASN A 1 206 ? -6.110 -17.196 24.061 1.00 41.78 206 ASN A CA 1
ATOM 1553 C C . ASN A 1 206 ? -4.882 -17.454 23.152 1.00 41.78 206 ASN A C 1
ATOM 1555 O O . ASN A 1 206 ? -3.852 -17.941 23.619 1.00 41.78 206 ASN A O 1
ATOM 1559 N N . PHE A 1 207 ? -4.984 -17.207 21.845 1.00 41.91 207 PHE A N 1
ATOM 1560 C CA . PHE A 1 207 ? -3.897 -17.420 20.906 1.00 41.91 207 PHE A CA 1
ATOM 1561 C C . PHE A 1 207 ? -3.157 -16.102 20.670 1.00 41.91 207 PHE A C 1
ATOM 1563 O O . PHE A 1 207 ? -3.733 -15.185 20.084 1.00 41.91 207 PHE A O 1
ATOM 1570 N N . PRO A 1 208 ? -1.885 -15.985 21.095 1.00 43.91 208 PRO A N 1
ATOM 1571 C CA . PRO A 1 208 ? -1.033 -14.899 20.626 1.00 43.91 208 PRO A CA 1
ATOM 1572 C C . PRO A 1 208 ? -0.957 -14.952 19.091 1.00 43.91 208 PRO A C 1
ATOM 1574 O O . PRO A 1 208 ? -0.936 -16.043 18.514 1.00 43.91 208 PRO A O 1
ATOM 1577 N N . GLY A 1 209 ? -0.949 -13.785 18.437 1.00 46.81 209 GLY A N 1
ATOM 1578 C CA . GLY A 1 209 ? -1.121 -13.622 16.982 1.00 46.81 209 GLY A CA 1
ATOM 1579 C C . GLY A 1 209 ? -0.258 -14.531 16.090 1.00 46.81 209 GLY A C 1
ATOM 1580 O O . GLY A 1 209 ? -0.714 -14.927 15.020 1.00 46.81 209 GLY A O 1
ATOM 1581 N N . GLU A 1 210 ? 0.917 -14.972 16.555 1.00 49.75 210 GLU A N 1
ATOM 1582 C CA . GLU A 1 210 ? 1.780 -15.943 15.856 1.00 49.75 210 GLU A CA 1
ATOM 1583 C C . GLU A 1 210 ? 1.111 -17.308 15.610 1.00 49.75 210 GLU A C 1
ATOM 1585 O O . GLU A 1 210 ? 1.277 -17.914 14.545 1.00 49.75 210 GLU A O 1
ATOM 1590 N N . LYS A 1 211 ? 0.315 -17.807 16.568 1.00 50.06 211 LYS A N 1
ATOM 1591 C CA . LYS A 1 211 ? -0.408 -19.077 16.393 1.00 50.06 211 LYS A CA 1
ATOM 1592 C C . LYS A 1 211 ? -1.555 -18.931 15.401 1.00 50.06 211 LYS A C 1
ATOM 1594 O O . LYS A 1 211 ? -1.822 -19.850 14.642 1.00 50.06 211 LYS A O 1
ATOM 1599 N N . VAL A 1 212 ? -2.191 -17.762 15.350 1.00 56.41 212 VAL A N 1
ATOM 1600 C CA . VAL A 1 212 ? -3.336 -17.523 14.464 1.00 56.41 212 VAL A CA 1
ATOM 1601 C C . VAL A 1 212 ? -2.905 -17.460 13.000 1.00 56.41 212 VAL A C 1
ATOM 1603 O O . VAL A 1 212 ? -3.590 -18.030 12.163 1.00 56.41 212 VAL A O 1
ATOM 1606 N N . VAL A 1 213 ? -1.757 -16.854 12.680 1.00 58.16 213 VAL A N 1
ATOM 1607 C CA . VAL A 1 213 ? -1.220 -16.824 11.304 1.00 58.16 213 VAL A CA 1
ATOM 1608 C C . VAL A 1 213 ? -0.896 -18.237 10.804 1.00 58.16 213 VAL A C 1
ATOM 1610 O O . VAL A 1 213 ? -1.332 -18.635 9.722 1.00 58.16 213 VAL A O 1
ATOM 1613 N N . SER A 1 214 ? -0.200 -19.024 11.628 1.00 60.25 214 SER A N 1
ATOM 1614 C CA . SER A 1 214 ? 0.182 -20.403 11.295 1.00 60.25 214 SER A CA 1
ATOM 1615 C C . SER A 1 214 ? -0.971 -21.413 11.368 1.00 60.25 214 SER A C 1
ATOM 1617 O O . SER A 1 214 ? -0.885 -22.476 10.758 1.00 60.25 214 SER A O 1
ATOM 1619 N N . ASP A 1 215 ? -2.052 -21.125 12.095 1.00 58.50 215 ASP A N 1
ATOM 1620 C CA . ASP A 1 215 ? -3.240 -21.983 12.158 1.00 58.50 215 ASP A CA 1
ATOM 1621 C C . ASP A 1 215 ? -4.314 -21.569 11.138 1.00 58.50 215 ASP A C 1
ATOM 1623 O O . ASP A 1 215 ? -4.999 -22.438 10.596 1.00 58.50 215 ASP A O 1
ATOM 1627 N N . ALA A 1 216 ? -4.424 -20.284 10.785 1.00 58.31 216 ALA A N 1
ATOM 1628 C CA . ALA A 1 216 ? -5.266 -19.812 9.684 1.00 58.31 216 ALA A CA 1
ATOM 1629 C C . ALA A 1 216 ? -4.811 -20.412 8.352 1.00 58.31 216 ALA A C 1
ATOM 1631 O O . ALA A 1 216 ? -5.647 -20.869 7.568 1.00 58.31 216 ALA A O 1
ATOM 1632 N N . SER A 1 217 ? -3.492 -20.513 8.146 1.00 55.34 217 SER A N 1
ATOM 1633 C CA . SER A 1 217 ? -2.931 -21.194 6.981 1.00 55.34 217 SER A CA 1
ATOM 1634 C C . SER A 1 217 ? -3.268 -22.689 6.946 1.00 55.34 217 SER A C 1
ATOM 1636 O O . SER A 1 217 ? -3.337 -23.253 5.860 1.00 55.34 217 SER A O 1
ATOM 1638 N N . LYS A 1 218 ? -3.563 -23.325 8.092 1.00 57.38 218 LYS A N 1
ATOM 1639 C CA . LYS A 1 218 ? -3.989 -24.735 8.192 1.00 57.38 218 LYS A CA 1
ATOM 1640 C C . LYS A 1 218 ? -5.506 -24.921 8.103 1.00 57.38 218 LYS A C 1
ATOM 1642 O O . LYS A 1 218 ? -5.954 -25.936 7.577 1.00 57.38 218 LYS A O 1
ATOM 1647 N N . ILE A 1 219 ? -6.325 -23.989 8.591 1.00 54.53 219 ILE A N 1
ATOM 1648 C CA . ILE A 1 219 ? -7.794 -24.143 8.633 1.00 54.53 219 ILE A CA 1
ATOM 1649 C C . ILE A 1 219 ? -8.412 -24.144 7.224 1.00 54.53 219 ILE A C 1
ATOM 1651 O O . ILE A 1 219 ? -9.347 -24.911 6.976 1.00 54.53 219 ILE A O 1
ATOM 1655 N N . ASP A 1 220 ? -7.844 -23.393 6.275 1.00 51.50 220 ASP A N 1
ATOM 1656 C CA . ASP A 1 220 ? -8.303 -23.380 4.874 1.00 51.50 220 ASP A CA 1
ATOM 1657 C C . ASP A 1 220 ? -7.818 -24.612 4.062 1.00 51.50 220 ASP A C 1
ATOM 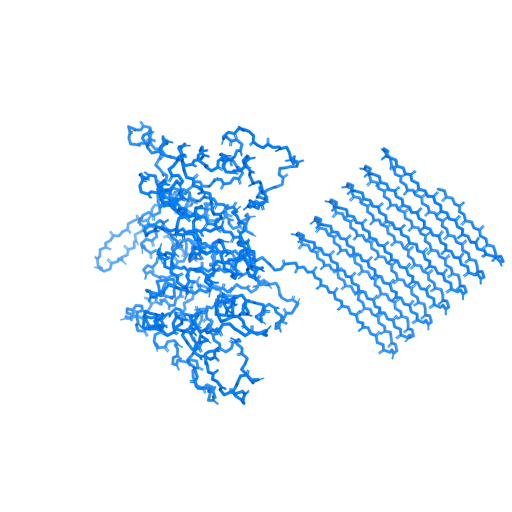1659 O O . ASP A 1 220 ? -8.340 -24.931 2.993 1.00 51.50 220 ASP A O 1
ATOM 1663 N N . THR A 1 221 ? -6.876 -25.409 4.596 1.00 48.28 221 THR A N 1
ATOM 1664 C CA . THR A 1 221 ? -6.309 -26.591 3.898 1.00 48.28 221 THR A CA 1
ATOM 1665 C C . THR A 1 221 ? -7.230 -27.815 3.860 1.00 48.28 221 THR A C 1
ATOM 1667 O O . THR A 1 221 ? -6.910 -28.814 3.211 1.00 48.28 221 THR A O 1
ATOM 1670 N N . LYS A 1 222 ? -8.421 -27.763 4.480 1.00 45.97 222 LYS A N 1
ATOM 1671 C CA . LYS A 1 222 ? -9.419 -28.847 4.358 1.00 45.97 222 LYS A CA 1
ATOM 1672 C C . LYS A 1 222 ? -9.926 -29.036 2.920 1.00 45.97 222 LYS A C 1
ATOM 1674 O O . LYS A 1 222 ? -10.491 -30.085 2.610 1.00 45.97 222 LYS A O 1
ATOM 1679 N N . LYS A 1 223 ? -9.665 -28.085 2.017 1.00 46.00 223 LYS A N 1
ATOM 1680 C CA . LYS A 1 223 ? -9.746 -28.288 0.565 1.00 46.00 223 LYS A CA 1
ATOM 1681 C C . LYS A 1 223 ? -8.426 -28.880 0.059 1.00 46.00 223 LYS A C 1
ATOM 1683 O O . LYS A 1 223 ? -7.512 -28.158 -0.324 1.00 46.00 223 LYS A O 1
ATOM 1688 N N . LYS A 1 224 ? -8.331 -30.215 0.062 1.00 43.03 224 LYS A N 1
ATOM 1689 C CA . LYS A 1 224 ? -7.203 -30.985 -0.490 1.00 43.03 224 LYS A CA 1
ATOM 1690 C C . LYS A 1 224 ? -6.962 -30.673 -1.972 1.00 43.03 224 LYS A C 1
ATOM 1692 O O . LYS A 1 224 ? -7.533 -31.306 -2.851 1.00 43.03 224 LYS A O 1
ATOM 1697 N N . MET A 1 225 ? -6.073 -29.723 -2.210 1.00 48.59 225 MET A N 1
ATOM 1698 C CA . MET A 1 225 ? -5.088 -29.666 -3.291 1.00 48.59 225 MET A CA 1
ATOM 1699 C C . MET A 1 225 ? -4.260 -28.422 -2.984 1.00 48.59 225 MET A C 1
ATOM 1701 O O . MET A 1 225 ? -4.859 -27.357 -3.004 1.00 48.59 225 MET A O 1
ATOM 1705 N N . LYS A 1 226 ? -2.955 -28.521 -2.681 1.00 54.81 226 LYS A N 1
ATOM 1706 C CA . LYS A 1 226 ? -1.886 -27.660 -3.246 1.00 54.81 226 LYS A CA 1
ATOM 1707 C C . LYS A 1 226 ? -0.565 -27.759 -2.481 1.00 54.81 226 LYS A C 1
ATOM 1709 O O . LYS A 1 226 ? -0.537 -27.856 -1.264 1.00 54.81 226 LYS A O 1
ATOM 1714 N N . SER A 1 227 ? 0.518 -27.708 -3.248 1.00 66.38 227 SER A N 1
ATOM 1715 C CA . SER A 1 227 ? 1.927 -27.732 -2.844 1.00 66.38 227 SER A CA 1
ATOM 1716 C C . SER A 1 227 ? 2.409 -26.485 -2.085 1.00 66.38 227 SER A C 1
ATOM 1718 O O . SER A 1 227 ? 3.545 -26.476 -1.623 1.00 66.38 227 SER A O 1
ATOM 1720 N N . PHE A 1 228 ? 1.578 -25.445 -1.951 1.00 79.38 228 PHE A N 1
ATOM 1721 C CA . PHE A 1 228 ? 1.947 -24.157 -1.356 1.00 79.38 228 PHE A CA 1
ATOM 1722 C C . PHE A 1 228 ? 0.900 -23.687 -0.343 1.00 79.38 228 PHE A C 1
ATOM 1724 O O . PHE A 1 228 ? -0.301 -23.836 -0.576 1.00 79.38 228 PHE A O 1
ATOM 1731 N N . GLU A 1 229 ? 1.362 -23.086 0.751 1.00 82.62 229 GLU A N 1
ATOM 1732 C CA . GLU A 1 229 ? 0.516 -22.537 1.816 1.00 82.62 229 GLU A CA 1
ATOM 1733 C C . GLU A 1 229 ? -0.245 -21.273 1.368 1.00 82.62 229 GLU A C 1
ATOM 1735 O O . GLU A 1 229 ? 0.254 -20.535 0.514 1.00 82.62 229 GLU A O 1
ATOM 1740 N N . PRO A 1 230 ? -1.437 -20.982 1.928 1.00 85.38 230 PRO A N 1
ATOM 1741 C CA . PRO A 1 230 ? -2.247 -19.818 1.566 1.00 85.38 230 PRO A CA 1
ATOM 1742 C C . PRO A 1 230 ? -1.746 -18.524 2.241 1.00 85.38 230 PRO A C 1
ATOM 1744 O O . PRO A 1 230 ? -2.460 -17.871 2.999 1.00 85.38 230 PRO A O 1
ATOM 1747 N N . ASN A 1 231 ? -0.485 -18.175 1.994 1.00 89.00 231 ASN A N 1
ATOM 1748 C CA . ASN A 1 231 ? 0.187 -16.982 2.509 1.00 89.00 231 ASN A CA 1
ATOM 1749 C C . ASN A 1 231 ? 1.121 -16.383 1.440 1.00 89.00 231 ASN A C 1
ATOM 1751 O O . ASN A 1 231 ? 1.287 -16.922 0.339 1.00 89.00 231 ASN A O 1
ATOM 1755 N N . VAL A 1 232 ? 1.735 -15.244 1.762 1.00 92.38 232 VAL A N 1
ATOM 1756 C CA . VAL A 1 232 ? 2.675 -14.547 0.875 1.00 92.38 232 VAL A CA 1
ATOM 1757 C C . VAL A 1 232 ? 3.880 -15.419 0.504 1.00 92.38 232 VAL A C 1
ATOM 1759 O O . VAL A 1 232 ? 4.301 -15.416 -0.651 1.00 92.38 232 VAL A O 1
ATOM 1762 N N . CYS A 1 233 ? 4.398 -16.228 1.433 1.00 91.38 233 CYS A N 1
ATOM 1763 C CA . CYS A 1 233 ? 5.504 -17.147 1.167 1.00 91.38 233 CYS A CA 1
ATOM 1764 C C . CYS A 1 233 ? 5.120 -18.213 0.139 1.00 91.38 233 CYS A C 1
ATOM 1766 O O . CYS A 1 233 ? 5.864 -18.431 -0.814 1.00 91.38 233 CYS A O 1
ATOM 1768 N N . GLY A 1 234 ? 3.949 -18.835 0.279 1.00 90.31 234 GLY A N 1
ATOM 1769 C CA . GLY A 1 234 ? 3.431 -19.812 -0.671 1.00 90.31 234 GLY A CA 1
ATOM 1770 C C . GLY A 1 234 ? 3.232 -19.210 -2.059 1.00 90.31 234 GLY A C 1
ATOM 1771 O O . GLY A 1 234 ? 3.615 -19.830 -3.053 1.00 90.31 234 GLY A O 1
ATOM 1772 N N . TYR A 1 235 ? 2.735 -17.970 -2.139 1.00 93.19 235 TYR A N 1
ATOM 1773 C CA . TYR A 1 235 ? 2.664 -17.244 -3.406 1.00 93.19 235 TYR A CA 1
ATOM 1774 C C . TYR A 1 235 ? 4.053 -17.052 -4.033 1.00 93.19 235 TYR A C 1
ATOM 1776 O O . TYR A 1 235 ? 4.275 -17.454 -5.179 1.00 93.19 235 TYR A O 1
ATOM 1784 N N . LEU A 1 236 ? 5.006 -16.489 -3.288 1.00 94.25 236 LEU A N 1
ATOM 1785 C CA . LEU A 1 236 ? 6.352 -16.202 -3.789 1.00 94.25 236 LEU A CA 1
ATOM 1786 C C . LEU A 1 236 ? 7.108 -17.481 -4.180 1.00 94.25 236 LEU A C 1
ATOM 1788 O O . LEU A 1 236 ? 7.724 -17.530 -5.243 1.00 94.25 236 LEU A O 1
ATOM 1792 N N . LEU A 1 237 ? 7.013 -18.544 -3.380 1.00 91.75 237 LEU A N 1
ATOM 1793 C CA . LEU A 1 237 ? 7.591 -19.851 -3.701 1.00 91.75 237 LEU A CA 1
ATOM 1794 C C . LEU A 1 237 ? 6.974 -20.438 -4.971 1.00 91.75 237 LEU A C 1
ATOM 1796 O O . LEU A 1 237 ? 7.706 -20.933 -5.825 1.00 91.75 237 LEU A O 1
ATOM 1800 N N . SER A 1 238 ? 5.660 -20.295 -5.158 1.00 90.38 238 SER A N 1
ATOM 1801 C CA . SER A 1 238 ? 4.998 -20.754 -6.383 1.00 90.38 238 SER A CA 1
ATOM 1802 C C . SER A 1 238 ? 5.473 -20.018 -7.642 1.00 90.38 238 SER A C 1
ATOM 1804 O O . SER A 1 238 ? 5.510 -20.592 -8.730 1.00 90.38 238 SER A O 1
ATOM 1806 N N . ARG A 1 239 ? 5.895 -18.752 -7.508 1.00 91.50 239 ARG A N 1
ATOM 1807 C CA . ARG A 1 239 ? 6.504 -17.972 -8.600 1.00 91.50 239 ARG A CA 1
ATOM 1808 C C . ARG A 1 239 ? 7.934 -18.420 -8.904 1.00 91.50 239 ARG A C 1
ATOM 1810 O O . ARG A 1 239 ? 8.356 -18.363 -10.064 1.00 91.50 239 ARG A O 1
ATOM 1817 N N . LEU A 1 240 ? 8.669 -18.842 -7.876 1.00 90.19 240 LEU A N 1
ATOM 1818 C CA . LEU A 1 240 ? 10.047 -19.324 -7.977 1.00 90.19 240 LEU A CA 1
ATOM 1819 C C . LEU A 1 240 ? 10.165 -20.772 -8.458 1.00 90.19 240 LEU A C 1
ATOM 1821 O O . LEU A 1 240 ? 11.232 -21.149 -8.947 1.00 90.19 240 LEU A O 1
ATOM 1825 N N . ASP A 1 241 ? 9.096 -21.562 -8.343 1.00 83.44 241 ASP A N 1
ATOM 1826 C CA . ASP A 1 241 ? 9.056 -22.933 -8.848 1.00 83.44 241 ASP A CA 1
ATOM 1827 C C . ASP A 1 241 ? 9.443 -22.968 -10.337 1.00 83.44 241 ASP A C 1
ATOM 1829 O O . ASP A 1 241 ? 9.149 -22.044 -11.093 1.00 83.44 241 ASP A O 1
ATOM 1833 N N . ARG A 1 242 ? 10.163 -23.995 -10.777 1.00 73.38 242 ARG A N 1
ATOM 1834 C CA . ARG A 1 242 ? 10.603 -24.149 -12.172 1.00 73.38 242 ARG A CA 1
ATOM 1835 C C . ARG A 1 242 ? 9.767 -25.168 -12.938 1.00 73.38 242 ARG A C 1
ATOM 1837 O O . ARG A 1 242 ? 9.933 -25.265 -14.149 1.00 73.38 242 ARG A O 1
ATOM 1844 N N . ASP A 1 243 ? 8.859 -25.869 -12.267 1.00 75.12 243 ASP A N 1
ATOM 1845 C CA . ASP A 1 243 ? 7.950 -26.811 -12.906 1.00 75.12 243 ASP A CA 1
ATOM 1846 C C . ASP A 1 243 ? 6.808 -26.073 -13.636 1.00 75.12 243 ASP A C 1
ATOM 1848 O O . ASP A 1 243 ? 5.904 -25.483 -13.033 1.00 75.12 243 ASP A O 1
ATOM 1852 N N . GLU A 1 244 ? 6.851 -26.084 -14.971 1.00 67.44 244 GLU A N 1
ATOM 1853 C CA . GLU A 1 244 ? 5.825 -25.459 -15.815 1.00 67.44 244 GLU A CA 1
ATOM 1854 C C . GLU A 1 244 ? 4.455 -26.139 -15.693 1.00 67.44 244 GLU A C 1
ATOM 1856 O O . GLU A 1 244 ? 3.429 -25.466 -15.838 1.00 67.44 244 GLU A O 1
ATOM 1861 N N . SER A 1 245 ? 4.418 -27.436 -15.357 1.00 65.00 245 SER A N 1
ATOM 1862 C CA . SER A 1 245 ? 3.163 -28.171 -15.145 1.00 65.00 245 SER A CA 1
ATOM 1863 C C . SER A 1 245 ? 2.402 -27.650 -13.922 1.00 65.00 245 SER A C 1
ATOM 1865 O O . SER A 1 245 ? 1.169 -27.614 -13.904 1.00 65.00 245 SER A O 1
ATOM 1867 N N . VAL A 1 246 ? 3.144 -27.150 -12.931 1.00 64.06 246 VAL A N 1
ATOM 1868 C CA . VAL A 1 246 ? 2.606 -26.511 -11.733 1.00 64.06 246 VAL A CA 1
ATOM 1869 C C . VAL A 1 246 ? 2.183 -25.077 -12.058 1.00 64.06 246 VAL A C 1
ATOM 1871 O O . VAL A 1 246 ? 1.035 -24.714 -11.811 1.00 64.06 246 VAL A O 1
ATOM 1874 N N . LYS A 1 247 ? 3.043 -24.271 -12.698 1.00 60.16 247 LYS A N 1
ATOM 1875 C CA . LYS A 1 247 ? 2.788 -22.837 -12.958 1.00 60.16 247 LYS A CA 1
ATOM 1876 C C . LYS A 1 247 ? 1.507 -22.531 -13.732 1.00 60.16 247 LYS A C 1
ATOM 1878 O O . LYS A 1 247 ? 0.807 -21.585 -13.374 1.00 60.16 247 LYS A O 1
ATOM 1883 N N . GLY A 1 248 ? 1.192 -23.306 -14.771 1.00 60.88 248 GLY A N 1
ATOM 1884 C CA . GLY A 1 248 ? 0.039 -23.044 -15.643 1.00 60.88 248 GLY A CA 1
ATOM 1885 C C . GLY A 1 248 ? -1.333 -23.249 -14.985 1.00 60.88 248 GLY A C 1
ATOM 1886 O O . GLY A 1 248 ? -2.345 -22.842 -15.549 1.00 60.88 248 GLY A O 1
ATOM 1887 N N . SER A 1 249 ? -1.384 -23.867 -13.799 1.00 65.31 249 SER A N 1
ATOM 1888 C CA . SER A 1 249 ? -2.630 -24.310 -13.151 1.00 65.31 249 SER A CA 1
ATOM 1889 C C . SER A 1 249 ? -2.975 -23.572 -11.850 1.00 65.31 249 SER A C 1
ATOM 1891 O O . SER A 1 249 ? -4.056 -23.772 -11.285 1.00 65.31 249 SER A O 1
ATOM 1893 N N . ILE A 1 250 ? -2.080 -22.715 -11.347 1.00 79.00 250 ILE A N 1
ATOM 1894 C CA . ILE A 1 250 ? -2.253 -22.087 -10.035 1.00 79.00 250 ILE A CA 1
ATOM 1895 C C . ILE A 1 250 ? -3.191 -20.888 -10.147 1.00 79.00 250 ILE A C 1
ATOM 1897 O O . ILE A 1 250 ? -2.868 -19.862 -10.738 1.00 79.00 250 ILE A O 1
ATOM 1901 N N . ASN A 1 251 ? -4.337 -20.984 -9.476 1.00 87.25 251 ASN A N 1
ATOM 1902 C CA . ASN A 1 251 ? -5.210 -19.842 -9.252 1.00 87.25 251 ASN A CA 1
ATOM 1903 C C . ASN A 1 251 ? -4.760 -19.093 -7.992 1.00 87.25 251 ASN A C 1
ATOM 1905 O O . ASN A 1 251 ? -4.988 -19.576 -6.883 1.00 87.25 251 ASN A O 1
ATOM 1909 N N . TRP A 1 252 ? -4.175 -17.903 -8.144 1.00 89.88 252 TRP A N 1
ATOM 1910 C CA . TRP A 1 252 ? -3.622 -17.142 -7.018 1.00 89.88 252 TRP A CA 1
ATOM 1911 C C . TRP A 1 252 ? -4.665 -16.637 -6.008 1.00 89.88 252 TRP A C 1
ATOM 1913 O O . TRP A 1 252 ? -4.288 -16.293 -4.892 1.00 89.88 252 TRP A O 1
ATOM 1923 N N . ASN A 1 253 ? -5.973 -16.710 -6.307 1.00 89.81 253 ASN A N 1
ATOM 1924 C CA . ASN A 1 253 ? -7.019 -16.491 -5.294 1.00 89.81 253 ASN A CA 1
ATOM 1925 C C . ASN A 1 253 ? -6.912 -17.487 -4.128 1.00 89.81 253 ASN A C 1
ATOM 1927 O O . ASN A 1 253 ? -7.390 -17.199 -3.038 1.00 89.81 253 ASN A O 1
ATOM 1931 N N . GLN A 1 254 ? -6.279 -18.645 -4.340 1.00 87.31 254 GLN A N 1
ATOM 1932 C CA . GLN A 1 254 ? -6.041 -19.652 -3.302 1.00 87.31 254 GLN A CA 1
ATOM 1933 C C . GLN A 1 254 ? -5.170 -19.150 -2.139 1.00 87.31 254 GLN A C 1
ATOM 1935 O O . GLN A 1 254 ? -5.168 -19.774 -1.087 1.00 87.31 254 GLN A O 1
ATOM 1940 N N . PHE A 1 255 ? -4.383 -18.089 -2.351 1.00 90.50 255 PHE A N 1
ATOM 1941 C CA . PHE A 1 255 ? -3.477 -17.539 -1.343 1.00 90.50 255 PHE A CA 1
ATOM 1942 C C . PHE A 1 255 ? -4.159 -16.499 -0.443 1.00 90.50 255 PHE A C 1
ATOM 1944 O O . PHE A 1 255 ? -3.549 -16.011 0.502 1.00 90.50 255 PHE A O 1
ATOM 1951 N N . LEU A 1 256 ? -5.410 -16.137 -0.748 1.00 91.88 256 LEU A N 1
ATOM 1952 C CA . LEU A 1 256 ? -6.180 -15.157 0.006 1.00 91.88 256 LEU A CA 1
ATOM 1953 C C . LEU A 1 256 ? -7.067 -15.838 1.044 1.00 91.88 256 LEU A C 1
ATOM 1955 O O . LEU A 1 256 ? -7.954 -16.616 0.693 1.00 91.88 256 LEU A O 1
ATOM 1959 N N . ILE A 1 257 ? -6.925 -15.431 2.301 1.00 89.00 257 ILE A N 1
ATOM 1960 C CA . ILE A 1 257 ? -7.813 -15.840 3.390 1.00 89.00 257 ILE A CA 1
ATOM 1961 C C . ILE A 1 257 ? -8.902 -14.789 3.629 1.00 89.00 257 ILE A C 1
ATOM 1963 O O . ILE A 1 257 ? -8.722 -13.598 3.362 1.00 89.00 257 ILE A O 1
ATOM 1967 N N . GLN A 1 258 ? -10.067 -15.222 4.109 1.00 90.19 258 GLN A N 1
ATOM 1968 C CA . GLN A 1 258 ? -11.155 -14.322 4.498 1.00 90.19 258 GLN A CA 1
ATOM 1969 C C . GLN A 1 258 ? -11.015 -13.946 5.973 1.00 90.19 258 GLN A C 1
ATOM 1971 O O . GLN A 1 258 ? -11.203 -14.793 6.843 1.00 90.19 258 GLN A O 1
ATOM 1976 N N . ALA A 1 259 ? -10.692 -12.680 6.254 1.00 89.62 259 ALA A N 1
ATOM 1977 C CA . ALA A 1 259 ? -10.366 -12.232 7.609 1.00 89.62 259 ALA A CA 1
ATOM 1978 C C . ALA A 1 259 ? -11.556 -12.357 8.578 1.00 89.62 259 ALA A C 1
ATOM 1980 O O . ALA A 1 259 ? -11.367 -12.747 9.730 1.00 89.62 259 ALA A O 1
ATOM 1981 N N . SER A 1 260 ? -12.784 -12.125 8.099 1.00 90.00 260 SER A N 1
ATOM 1982 C CA . SER A 1 260 ? -14.001 -12.196 8.923 1.00 90.00 260 SER A CA 1
ATOM 1983 C C . SER A 1 260 ? -14.303 -13.586 9.498 1.00 90.00 260 SER A C 1
ATOM 1985 O O . SER A 1 260 ? -14.984 -13.698 10.514 1.00 90.00 260 SER A O 1
ATOM 1987 N N . VAL A 1 261 ? -13.742 -14.649 8.906 1.00 87.06 261 VAL A N 1
ATOM 1988 C CA . VAL A 1 261 ? -13.833 -16.022 9.439 1.00 87.06 261 VAL A CA 1
ATOM 1989 C C . VAL A 1 261 ? -13.137 -16.139 10.798 1.00 87.06 261 VAL A C 1
ATOM 1991 O O . VAL A 1 261 ? -13.554 -16.933 11.640 1.00 87.06 261 VAL A O 1
ATOM 1994 N N . PHE A 1 262 ? -12.088 -15.346 11.019 1.00 84.75 262 PHE A N 1
ATOM 1995 C CA . PHE A 1 262 ? -11.283 -15.366 12.240 1.00 84.75 262 PHE A CA 1
ATOM 1996 C C . PHE A 1 262 ? -11.641 -14.209 13.170 1.00 84.75 262 PHE A C 1
ATOM 1998 O O . PHE A 1 262 ? -11.700 -14.387 14.385 1.00 84.75 262 PHE A O 1
ATOM 2005 N N . ASN A 1 263 ? -11.939 -13.040 12.603 1.00 88.38 263 ASN A N 1
ATOM 2006 C CA . ASN A 1 263 ? -12.188 -11.821 13.350 1.00 88.38 263 ASN A CA 1
ATOM 2007 C C . ASN A 1 263 ? -13.544 -11.205 12.989 1.00 88.38 263 ASN A C 1
ATOM 2009 O O . ASN A 1 263 ? -13.707 -10.556 11.958 1.00 88.38 263 ASN A O 1
ATOM 2013 N N . LYS A 1 264 ? -14.506 -11.339 13.907 1.00 90.31 264 LYS A N 1
ATOM 2014 C CA . LYS A 1 264 ? -15.881 -10.844 13.739 1.00 90.31 264 LYS A CA 1
ATOM 2015 C C . LYS A 1 264 ? -16.008 -9.323 13.584 1.00 90.31 264 LYS A C 1
ATOM 2017 O O . LYS A 1 264 ? -17.065 -8.851 13.180 1.00 90.31 264 LYS A O 1
ATOM 2022 N N . PHE A 1 265 ? -14.987 -8.549 13.960 1.00 92.12 265 PHE A N 1
ATOM 2023 C CA . PHE A 1 265 ? -15.018 -7.087 13.846 1.00 92.12 265 PHE A CA 1
ATOM 2024 C C . PHE A 1 265 ? -14.594 -6.590 12.455 1.00 92.12 265 PHE A C 1
ATOM 2026 O O . PHE A 1 265 ? -14.756 -5.405 12.138 1.00 92.12 265 PHE A O 1
ATOM 2033 N N . VAL A 1 266 ? -14.049 -7.484 11.626 1.00 92.75 266 VAL A N 1
ATOM 2034 C CA . VAL A 1 266 ? -13.597 -7.196 10.265 1.00 92.75 266 VAL A CA 1
ATOM 2035 C C . VAL A 1 266 ? -14.709 -7.541 9.258 1.00 92.75 266 VAL A C 1
ATOM 2037 O O . VAL A 1 266 ? -15.286 -8.623 9.352 1.00 92.75 266 VAL A O 1
ATOM 2040 N N . PRO A 1 267 ? -15.025 -6.657 8.288 1.00 95.06 267 PRO A N 1
ATOM 2041 C CA . PRO A 1 267 ? -16.070 -6.908 7.289 1.00 95.06 267 PRO A CA 1
ATOM 2042 C C . PRO A 1 267 ? -15.825 -8.132 6.388 1.00 95.06 267 PRO A C 1
ATOM 2044 O O . PRO A 1 267 ? -14.688 -8.454 6.044 1.00 95.06 267 PRO A O 1
ATOM 2047 N N . ASP A 1 268 ? -16.907 -8.765 5.921 1.00 95.00 268 ASP A N 1
ATOM 2048 C CA . ASP A 1 268 ? -16.866 -9.990 5.098 1.00 95.00 268 ASP A CA 1
ATOM 2049 C C . ASP A 1 268 ? -16.226 -9.825 3.714 1.00 95.00 268 ASP A C 1
ATOM 2051 O O . ASP A 1 268 ? -15.734 -10.788 3.118 1.00 95.00 268 ASP A O 1
ATOM 2055 N N . ASN A 1 269 ? -16.224 -8.602 3.188 1.00 95.38 269 ASN A N 1
ATOM 2056 C CA . ASN A 1 269 ? -15.613 -8.264 1.908 1.00 95.38 269 ASN A CA 1
ATOM 2057 C C . ASN A 1 269 ? -14.099 -7.992 2.004 1.00 95.38 269 ASN A C 1
ATOM 2059 O O . ASN A 1 269 ? -13.491 -7.659 0.983 1.00 95.38 269 ASN A O 1
ATOM 2063 N N . LEU A 1 270 ? -13.486 -8.156 3.186 1.00 95.62 270 LEU A N 1
ATOM 2064 C CA . LEU A 1 270 ? -12.044 -8.023 3.392 1.00 95.62 270 LEU A CA 1
ATOM 2065 C C . LEU A 1 270 ? -11.334 -9.385 3.309 1.00 95.62 270 LEU A C 1
ATOM 2067 O O . LEU A 1 270 ? -11.616 -10.335 4.046 1.00 95.62 270 LEU A O 1
ATOM 2071 N N . ARG A 1 271 ? -10.367 -9.464 2.398 1.00 94.81 271 ARG A N 1
ATOM 2072 C CA . ARG A 1 271 ? -9.459 -10.595 2.187 1.00 94.81 271 ARG A CA 1
ATOM 2073 C C . ARG A 1 271 ? -8.037 -10.201 2.571 1.00 94.81 271 ARG A C 1
ATOM 2075 O O . ARG A 1 271 ? -7.677 -9.030 2.501 1.00 94.81 271 ARG A O 1
ATOM 2082 N N . LEU A 1 272 ? -7.225 -11.182 2.938 1.00 94.56 272 LEU A N 1
ATOM 2083 C CA . LEU A 1 272 ? -5.843 -10.984 3.362 1.00 94.56 272 LEU A CA 1
ATOM 2084 C C . LEU A 1 272 ? -4.922 -11.949 2.604 1.00 94.56 272 LEU A C 1
ATOM 2086 O O . LEU A 1 272 ? -5.161 -13.154 2.610 1.00 94.56 272 LEU A O 1
ATOM 2090 N N . LEU A 1 273 ? -3.867 -11.432 1.971 1.00 94.44 273 LEU A N 1
ATOM 2091 C CA . LEU A 1 273 ? -2.671 -12.212 1.662 1.00 94.44 273 LEU A CA 1
ATOM 2092 C C . LEU A 1 273 ? -1.777 -12.152 2.898 1.00 94.44 273 LEU A C 1
ATOM 2094 O O . LEU A 1 273 ? -1.139 -11.132 3.162 1.00 94.44 273 LEU A O 1
ATOM 2098 N N . CYS A 1 274 ? -1.820 -13.228 3.679 1.00 91.38 274 CYS A N 1
ATOM 2099 C CA . CYS A 1 274 ? -1.224 -13.268 5.005 1.00 91.38 274 CYS A CA 1
ATOM 2100 C C . CYS A 1 274 ? 0.301 -13.169 4.940 1.00 91.38 274 CYS A C 1
ATOM 2102 O O . CYS A 1 274 ? 0.931 -13.836 4.115 1.00 91.38 274 CYS A O 1
ATOM 2104 N N . GLY A 1 275 ? 0.867 -12.362 5.833 1.00 88.81 275 GLY A N 1
ATOM 2105 C CA . GLY A 1 275 ? 2.302 -12.239 6.056 1.00 88.81 275 GLY A CA 1
ATOM 2106 C C . GLY A 1 275 ? 2.853 -13.481 6.743 1.00 88.81 275 GLY A C 1
ATOM 2107 O O . GLY A 1 275 ? 2.096 -14.282 7.296 1.00 88.81 275 GLY A O 1
ATOM 2108 N N . ASP A 1 276 ? 4.172 -13.644 6.698 1.00 84.88 276 ASP A N 1
ATOM 2109 C CA . ASP A 1 276 ? 4.842 -14.810 7.266 1.00 84.88 276 ASP A CA 1
ATOM 2110 C C . ASP A 1 276 ? 6.295 -14.485 7.655 1.00 84.88 276 ASP A C 1
ATOM 2112 O O . ASP A 1 276 ? 7.015 -13.814 6.909 1.00 84.88 276 ASP A O 1
ATOM 2116 N N . ILE A 1 277 ? 6.744 -14.988 8.808 1.00 82.62 277 ILE A N 1
ATOM 2117 C CA . ILE A 1 277 ? 8.114 -14.802 9.310 1.00 82.62 277 ILE A CA 1
ATOM 2118 C C . ILE A 1 277 ? 9.169 -15.452 8.408 1.00 82.62 277 ILE A C 1
ATOM 2120 O O . ILE A 1 277 ? 10.301 -14.970 8.313 1.00 82.62 277 ILE A O 1
ATOM 2124 N N . TYR A 1 278 ? 8.797 -16.488 7.652 1.00 86.00 278 TYR A N 1
ATOM 2125 C CA . TYR A 1 278 ? 9.670 -17.129 6.674 1.00 86.00 278 TYR A CA 1
ATOM 2126 C C . TYR A 1 278 ? 10.056 -16.213 5.508 1.00 86.00 278 TYR A C 1
ATOM 2128 O O . TYR A 1 278 ? 11.014 -16.528 4.795 1.00 86.00 278 TYR A O 1
ATOM 2136 N N . LEU A 1 279 ? 9.412 -15.048 5.348 1.00 88.81 279 LEU A N 1
ATOM 2137 C CA . LEU A 1 279 ? 9.898 -14.005 4.446 1.00 88.81 279 LEU A CA 1
ATOM 2138 C C . LEU A 1 279 ? 11.354 -13.629 4.764 1.00 88.81 279 LEU A C 1
ATOM 2140 O O . LEU A 1 279 ? 12.146 -13.394 3.854 1.00 88.81 279 LEU A O 1
ATOM 2144 N N . GLU A 1 280 ? 11.780 -13.613 6.023 1.00 86.12 280 GLU A N 1
ATOM 2145 C CA . GLU A 1 280 ? 13.168 -13.257 6.333 1.00 86.12 280 GLU A CA 1
ATOM 2146 C C . GLU A 1 280 ? 14.166 -14.253 5.717 1.00 86.12 280 GLU A C 1
ATOM 2148 O O . GLU A 1 280 ? 15.157 -13.854 5.099 1.00 86.12 280 GLU A O 1
ATOM 2153 N N . VAL A 1 281 ? 13.844 -15.547 5.766 1.00 88.38 281 VAL A N 1
ATOM 2154 C CA . VAL A 1 281 ? 14.650 -16.615 5.157 1.00 88.38 281 VAL A CA 1
ATOM 2155 C C . VAL A 1 281 ? 14.562 -16.576 3.628 1.00 88.38 281 VAL A C 1
ATOM 2157 O O . VAL A 1 281 ? 15.582 -16.699 2.943 1.00 88.38 281 VAL A O 1
ATOM 2160 N N . LEU A 1 282 ? 13.361 -16.361 3.083 1.00 91.00 282 LEU A N 1
ATOM 2161 C CA . LEU A 1 282 ? 13.101 -16.344 1.642 1.00 91.00 282 LEU A CA 1
ATOM 2162 C C . LEU A 1 282 ? 13.807 -15.185 0.919 1.00 91.00 282 LEU A C 1
ATOM 2164 O O . LEU A 1 282 ? 14.134 -15.308 -0.264 1.00 91.00 282 LEU A O 1
ATOM 2168 N N . SER A 1 283 ? 14.108 -14.095 1.631 1.00 92.62 283 SER A N 1
ATOM 2169 C CA . SER A 1 283 ? 14.714 -12.885 1.058 1.00 92.62 283 SER A CA 1
ATOM 2170 C C . SER A 1 283 ? 16.024 -13.190 0.329 1.00 92.62 283 SER A C 1
ATOM 2172 O O . SER A 1 283 ? 16.220 -12.768 -0.809 1.00 92.62 283 SER A O 1
ATOM 2174 N N . LYS A 1 284 ? 16.877 -14.030 0.931 1.00 92.69 284 LYS A N 1
ATOM 2175 C CA . LYS A 1 284 ? 18.160 -14.458 0.355 1.00 92.69 284 LYS A CA 1
ATOM 2176 C C . LYS A 1 284 ? 17.973 -15.177 -0.975 1.00 92.69 284 LYS A C 1
ATOM 2178 O O . LYS A 1 284 ? 18.742 -14.959 -1.907 1.00 92.69 284 LYS A O 1
ATOM 2183 N N . ARG A 1 285 ? 16.952 -16.032 -1.073 1.00 94.25 285 ARG A N 1
ATOM 2184 C CA . ARG A 1 285 ? 16.662 -16.774 -2.301 1.00 94.25 285 ARG A CA 1
ATOM 2185 C C . ARG A 1 285 ? 16.152 -15.848 -3.403 1.00 94.25 285 ARG A C 1
ATOM 2187 O O . ARG A 1 285 ? 16.553 -16.007 -4.551 1.00 94.25 285 ARG A O 1
ATOM 2194 N N . LEU A 1 286 ? 15.289 -14.894 -3.062 1.00 95.81 286 LEU A N 1
ATOM 2195 C CA . LEU A 1 286 ? 14.776 -13.912 -4.017 1.00 95.81 286 LEU A CA 1
ATOM 2196 C C . LEU A 1 286 ? 15.895 -13.008 -4.554 1.00 95.81 286 LEU A C 1
ATOM 2198 O O . LEU A 1 286 ? 15.940 -12.759 -5.756 1.00 95.81 286 LEU A O 1
ATOM 2202 N N . GLU A 1 287 ? 16.836 -12.588 -3.705 1.00 95.06 287 GLU A N 1
ATOM 2203 C CA . GLU A 1 287 ? 17.999 -11.807 -4.146 1.00 95.06 287 GLU A CA 1
ATOM 2204 C C . GLU A 1 287 ? 18.928 -12.603 -5.068 1.00 95.06 287 GLU A C 1
ATOM 2206 O O . GLU A 1 287 ? 19.350 -12.101 -6.109 1.00 95.06 287 GLU A O 1
ATOM 2211 N N . GLN A 1 288 ? 19.190 -13.875 -4.753 1.00 94.94 288 GLN A N 1
ATOM 2212 C CA . GLN A 1 288 ? 19.938 -14.762 -5.654 1.00 94.94 288 GLN A CA 1
ATOM 2213 C C . GLN A 1 288 ? 19.260 -14.888 -7.023 1.00 94.94 288 GLN A C 1
ATOM 2215 O O . GLN A 1 288 ? 19.932 -14.884 -8.051 1.00 94.94 288 GLN A O 1
ATOM 2220 N N . GLU A 1 289 ? 17.929 -14.978 -7.048 1.00 95.25 289 GLU A N 1
ATOM 2221 C CA . GLU A 1 289 ? 17.164 -15.034 -8.293 1.00 95.25 289 GLU A CA 1
ATOM 2222 C C . GLU A 1 289 ? 17.240 -13.713 -9.072 1.00 95.25 289 GLU A C 1
ATOM 2224 O O . GLU A 1 289 ? 17.388 -13.749 -10.291 1.00 95.25 289 GLU A O 1
ATOM 2229 N N . ARG A 1 290 ? 17.223 -12.550 -8.404 1.00 94.81 290 ARG A N 1
ATOM 2230 C CA . ARG A 1 290 ? 17.395 -11.237 -9.057 1.00 94.81 290 ARG A CA 1
ATOM 2231 C C . ARG A 1 290 ? 18.772 -11.043 -9.690 1.00 94.81 290 ARG A C 1
ATOM 2233 O O . ARG A 1 290 ? 18.880 -10.308 -10.669 1.00 94.81 290 ARG A O 1
ATOM 2240 N N . GLN A 1 291 ? 19.799 -11.686 -9.140 1.00 94.12 291 GLN A N 1
ATOM 2241 C CA . GLN A 1 291 ? 21.190 -11.586 -9.596 1.00 94.12 291 GLN A CA 1
ATOM 2242 C C . GLN A 1 291 ? 21.532 -12.540 -10.749 1.00 94.12 291 GLN A C 1
ATOM 2244 O O . GLN A 1 291 ? 22.660 -12.527 -11.246 1.00 94.12 291 GLN A O 1
ATOM 2249 N N . LEU A 1 292 ? 20.583 -13.371 -11.193 1.00 94.31 292 LEU A N 1
ATOM 2250 C CA . LEU A 1 292 ? 20.784 -14.213 -12.368 1.00 94.31 292 LEU A CA 1
ATOM 2251 C C . LEU A 1 292 ? 21.049 -13.361 -13.618 1.00 94.31 292 LEU A C 1
ATOM 2253 O O . LEU A 1 292 ? 20.546 -12.245 -13.763 1.00 94.31 292 LEU A O 1
ATOM 2257 N N . VAL A 1 293 ? 21.829 -13.918 -14.546 1.00 94.12 293 VAL A N 1
ATOM 2258 C CA . VAL A 1 293 ? 22.205 -13.236 -15.789 1.00 94.12 293 VAL A CA 1
ATOM 2259 C C . VAL A 1 293 ? 20.951 -12.972 -16.635 1.00 94.12 293 VAL A C 1
ATOM 2261 O O . VAL A 1 293 ? 20.239 -13.925 -16.968 1.00 94.12 293 VAL A O 1
ATOM 2264 N N . PRO A 1 294 ? 20.673 -11.709 -17.013 1.00 92.19 294 PRO A N 1
ATOM 2265 C CA . PRO A 1 294 ? 19.574 -11.394 -17.913 1.00 92.19 294 PRO A CA 1
ATOM 2266 C C . PRO A 1 294 ? 19.726 -12.084 -19.269 1.00 92.19 294 PRO A C 1
ATOM 2268 O O . PRO A 1 294 ? 20.819 -12.179 -19.826 1.00 92.19 294 PRO A O 1
ATOM 2271 N N . THR A 1 295 ? 18.605 -12.521 -19.829 1.00 91.62 295 THR A N 1
ATOM 2272 C CA . THR A 1 295 ? 18.525 -13.048 -21.193 1.00 91.62 295 THR A CA 1
ATOM 2273 C C . THR A 1 295 ? 17.840 -12.031 -22.106 1.00 91.62 295 THR A C 1
ATOM 2275 O O . THR A 1 295 ? 17.345 -10.998 -21.660 1.00 91.62 295 THR A O 1
ATOM 2278 N N . ARG A 1 296 ? 17.757 -12.336 -23.406 1.00 87.50 296 ARG A N 1
ATOM 2279 C CA . ARG A 1 296 ? 17.011 -11.507 -24.366 1.00 87.50 296 ARG A CA 1
ATOM 2280 C C . ARG A 1 296 ? 15.515 -11.384 -24.028 1.00 87.50 296 ARG A C 1
ATOM 2282 O O . ARG A 1 296 ? 14.895 -10.406 -24.430 1.00 87.50 296 ARG A O 1
ATOM 2289 N N . TYR A 1 297 ? 14.942 -12.373 -23.340 1.00 86.69 297 TYR A N 1
ATOM 2290 C CA . TYR A 1 297 ? 13.495 -12.478 -23.106 1.00 86.69 297 TYR A CA 1
ATOM 2291 C C . TYR A 1 297 ? 13.095 -12.303 -21.638 1.00 86.69 297 TYR A C 1
ATOM 2293 O O . TYR A 1 297 ? 11.946 -11.973 -21.362 1.00 86.69 297 TYR A O 1
ATOM 2301 N N . ASP A 1 298 ? 14.027 -12.515 -20.708 1.00 87.75 298 ASP A N 1
ATOM 2302 C CA . ASP A 1 298 ? 13.789 -12.404 -19.271 1.00 87.75 298 ASP A CA 1
ATOM 2303 C C . ASP A 1 298 ? 14.876 -11.566 -18.602 1.00 87.75 298 ASP A C 1
ATOM 2305 O O . ASP A 1 298 ? 16.071 -11.802 -18.793 1.00 87.75 298 ASP A O 1
ATOM 2309 N N . ASN A 1 299 ? 14.446 -10.624 -17.770 1.00 93.88 299 ASN A N 1
ATOM 2310 C CA . ASN A 1 299 ? 15.314 -9.903 -16.858 1.00 93.88 299 ASN A CA 1
ATOM 2311 C C . ASN A 1 299 ? 14.948 -10.329 -15.426 1.00 93.88 299 ASN A C 1
ATOM 2313 O O . ASN A 1 299 ? 13.872 -9.953 -14.955 1.00 93.88 299 ASN A O 1
ATOM 2317 N N . PRO A 1 300 ? 15.811 -11.089 -14.728 1.00 95.25 300 PRO A N 1
ATOM 2318 C CA . PRO A 1 300 ? 15.472 -11.665 -13.430 1.00 95.25 300 PRO A CA 1
ATOM 2319 C C . PRO A 1 300 ? 15.155 -10.629 -12.352 1.00 95.25 300 PRO A C 1
ATOM 2321 O O . PRO A 1 300 ? 14.208 -10.828 -11.589 1.00 95.25 300 PRO A O 1
ATOM 2324 N N . TRP A 1 301 ? 15.868 -9.495 -12.332 1.00 96.00 301 TRP A N 1
ATOM 2325 C CA . TRP A 1 301 ? 15.540 -8.385 -11.438 1.00 96.00 301 TRP A CA 1
ATOM 2326 C C . TRP A 1 301 ? 14.113 -7.893 -11.688 1.00 96.00 301 TRP A C 1
ATOM 2328 O O . TRP A 1 301 ? 13.281 -7.927 -10.784 1.00 96.00 301 TRP A O 1
ATOM 2338 N N . ARG A 1 302 ? 13.792 -7.537 -12.939 1.00 95.38 302 ARG A N 1
ATOM 2339 C CA . ARG A 1 302 ? 12.462 -7.057 -13.340 1.00 95.38 302 ARG A CA 1
ATOM 2340 C C . ARG A 1 302 ? 11.378 -8.086 -13.021 1.00 95.38 302 ARG A C 1
ATOM 2342 O O . ARG A 1 302 ? 10.352 -7.732 -12.452 1.00 95.38 302 ARG A O 1
ATOM 2349 N N . ARG A 1 303 ? 11.605 -9.355 -13.370 1.00 94.69 303 ARG A N 1
ATOM 2350 C CA . ARG A 1 303 ? 10.665 -10.463 -13.156 1.00 94.69 303 ARG A CA 1
ATOM 2351 C C . ARG A 1 303 ? 10.302 -10.616 -11.684 1.00 94.69 303 ARG A C 1
ATOM 2353 O O . ARG A 1 303 ? 9.119 -10.643 -11.370 1.00 94.69 303 ARG A O 1
ATOM 2360 N N . VAL A 1 304 ? 11.295 -10.700 -10.796 1.00 96.19 304 VAL A N 1
ATOM 2361 C CA . VAL A 1 304 ? 11.058 -10.864 -9.351 1.00 96.19 304 VAL A CA 1
ATOM 2362 C C . VAL A 1 304 ? 10.396 -9.619 -8.761 1.00 96.19 304 VAL A C 1
ATOM 2364 O O . VAL A 1 304 ? 9.426 -9.739 -8.021 1.00 96.19 304 VAL A O 1
ATOM 2367 N N . THR A 1 305 ? 10.858 -8.422 -9.132 1.00 96.06 305 THR A N 1
ATOM 2368 C CA . THR A 1 305 ? 10.276 -7.151 -8.666 1.00 96.06 305 THR A CA 1
ATOM 2369 C C . THR A 1 305 ? 8.795 -7.009 -9.037 1.00 96.06 305 THR A C 1
ATOM 2371 O O . THR A 1 305 ? 8.024 -6.422 -8.282 1.00 96.06 305 THR A O 1
ATOM 2374 N N . LEU A 1 306 ? 8.365 -7.599 -10.157 1.00 95.12 306 LEU A N 1
ATOM 2375 C CA . LEU A 1 306 ? 6.977 -7.558 -10.619 1.00 95.12 306 LEU A CA 1
ATOM 2376 C C . LEU A 1 306 ? 6.043 -8.574 -9.953 1.00 95.12 306 LEU A C 1
ATOM 2378 O O . LEU A 1 306 ? 4.840 -8.468 -10.164 1.00 95.12 306 LEU A O 1
ATOM 2382 N N . PHE A 1 307 ? 6.524 -9.509 -9.123 1.00 95.69 307 PHE A N 1
ATOM 2383 C CA . PHE A 1 307 ? 5.669 -10.564 -8.557 1.00 95.69 307 PHE A CA 1
ATOM 2384 C C . PHE A 1 307 ? 4.407 -10.009 -7.887 1.00 95.69 307 PHE A C 1
ATOM 2386 O O . PHE A 1 307 ? 3.301 -10.427 -8.207 1.00 95.69 307 PHE A O 1
ATOM 2393 N N . MET A 1 308 ? 4.527 -9.001 -7.025 1.00 94.31 308 MET A N 1
ATOM 2394 C CA . MET A 1 308 ? 3.338 -8.451 -6.367 1.00 94.31 308 MET A CA 1
ATOM 2395 C C . MET A 1 308 ? 2.417 -7.674 -7.310 1.00 94.31 308 MET A C 1
ATOM 2397 O O . MET A 1 308 ? 1.201 -7.695 -7.122 1.00 94.31 308 MET A O 1
ATOM 2401 N N . LYS A 1 309 ? 2.965 -7.042 -8.353 1.00 92.38 309 LYS A N 1
ATOM 2402 C CA . LYS A 1 309 ? 2.155 -6.419 -9.404 1.00 92.38 309 LYS A CA 1
ATOM 2403 C C . LYS A 1 309 ? 1.361 -7.470 -10.177 1.00 92.38 309 LYS A C 1
ATOM 2405 O O . LYS A 1 309 ? 0.156 -7.297 -10.342 1.00 92.38 309 LYS A O 1
ATOM 2410 N N . ASP A 1 310 ? 2.005 -8.575 -10.552 1.00 92.94 310 ASP A N 1
ATOM 2411 C CA . ASP A 1 310 ? 1.350 -9.698 -11.221 1.00 92.94 310 ASP A CA 1
ATOM 2412 C C . ASP A 1 310 ? 0.214 -10.246 -10.347 1.00 92.94 310 ASP A C 1
ATOM 2414 O O . ASP A 1 310 ? -0.891 -10.471 -10.840 1.00 92.94 310 ASP A O 1
ATOM 2418 N N . PHE A 1 311 ? 0.460 -10.437 -9.042 1.00 93.38 311 PHE A N 1
ATOM 2419 C CA . PHE A 1 311 ? -0.561 -10.901 -8.099 1.00 93.38 311 PHE A CA 1
ATOM 2420 C C . PHE A 1 311 ? -1.798 -10.004 -8.108 1.00 93.38 311 PHE A C 1
ATOM 2422 O O . PHE A 1 311 ? -2.917 -10.484 -8.282 1.00 93.38 311 PHE A O 1
ATOM 2429 N N . ILE A 1 312 ? -1.593 -8.695 -7.958 1.00 91.06 312 ILE A N 1
ATOM 2430 C CA . ILE A 1 312 ? -2.670 -7.704 -7.946 1.00 91.06 312 ILE A CA 1
ATOM 2431 C C . ILE A 1 312 ? -3.440 -7.737 -9.272 1.00 91.06 312 ILE A C 1
ATOM 2433 O O . ILE A 1 312 ? -4.667 -7.810 -9.266 1.00 91.06 312 ILE A O 1
ATOM 2437 N N . GLU A 1 313 ? -2.742 -7.752 -10.409 1.00 88.94 313 GLU A N 1
ATOM 2438 C CA . GLU A 1 313 ? -3.363 -7.794 -11.740 1.00 88.94 313 GLU A CA 1
ATOM 2439 C C . GLU A 1 313 ? -4.157 -9.084 -11.982 1.00 88.94 313 GLU A C 1
ATOM 2441 O O . GLU A 1 313 ? -5.246 -9.055 -12.566 1.00 88.94 313 GLU A O 1
ATOM 2446 N N . PHE A 1 314 ? -3.671 -10.220 -11.486 1.00 90.12 314 PHE A N 1
ATOM 2447 C CA . PHE A 1 314 ? -4.394 -11.486 -11.538 1.00 90.12 314 PHE A CA 1
ATOM 2448 C C . PHE A 1 314 ? -5.687 -11.445 -10.710 1.00 90.12 314 PHE A C 1
ATOM 2450 O O . PHE A 1 314 ? -6.744 -11.868 -11.187 1.00 90.12 314 PHE A O 1
ATOM 2457 N N . ILE A 1 315 ? -5.638 -10.926 -9.478 1.00 89.38 315 ILE A N 1
ATOM 2458 C CA . ILE A 1 315 ? -6.826 -10.827 -8.616 1.00 89.38 315 ILE A CA 1
ATOM 2459 C C . ILE A 1 315 ? -7.849 -9.861 -9.226 1.00 89.38 315 ILE A C 1
ATOM 2461 O O . ILE A 1 315 ? -9.016 -10.230 -9.366 1.00 89.38 315 ILE A O 1
ATOM 2465 N N . SER A 1 316 ? -7.406 -8.688 -9.685 1.00 84.75 316 SER A N 1
ATOM 2466 C CA . SER A 1 316 ? -8.244 -7.712 -10.392 1.00 84.75 316 SER A CA 1
ATOM 2467 C C . SER A 1 316 ? -8.919 -8.304 -11.634 1.00 84.75 316 SER A C 1
ATOM 2469 O O . SER A 1 316 ? -10.121 -8.143 -11.851 1.00 84.75 316 SER A O 1
ATOM 2471 N N . SER A 1 317 ? -8.170 -9.047 -12.454 1.00 82.12 317 SER A N 1
ATOM 2472 C CA . SER A 1 317 ? -8.695 -9.626 -13.698 1.00 82.12 317 SER A CA 1
ATOM 2473 C C . SER A 1 317 ? -9.596 -10.847 -13.489 1.00 82.12 317 SER A C 1
ATOM 2475 O O . SER A 1 317 ? -10.413 -11.144 -14.365 1.00 82.12 317 SER A O 1
ATOM 2477 N N . SER A 1 318 ? -9.511 -11.513 -12.330 1.00 77.31 318 SER A N 1
ATOM 2478 C CA . SER A 1 318 ? -10.328 -12.686 -11.987 1.00 77.31 318 SER A CA 1
ATOM 2479 C C . SER A 1 318 ? -11.829 -12.374 -11.905 1.00 77.31 318 SER A C 1
ATOM 2481 O O . SER A 1 318 ? -12.649 -13.266 -12.121 1.00 77.31 318 SER A O 1
ATOM 2483 N N . ASN A 1 319 ? -12.216 -11.128 -11.601 1.00 72.12 319 ASN A N 1
ATOM 2484 C CA . ASN A 1 319 ? -13.615 -10.698 -11.624 1.00 72.12 319 ASN A CA 1
ATOM 2485 C C . ASN A 1 319 ? -13.750 -9.212 -11.988 1.00 72.12 319 ASN A C 1
ATOM 2487 O O . ASN A 1 319 ? -13.863 -8.356 -11.117 1.00 72.12 319 ASN A O 1
ATOM 2491 N N . LYS A 1 320 ? -13.829 -8.922 -13.291 1.00 69.94 320 LYS A N 1
ATOM 2492 C CA . LYS A 1 320 ? -13.920 -7.550 -13.826 1.00 69.94 320 LYS A CA 1
ATOM 2493 C C . LYS A 1 320 ? -15.192 -6.779 -13.440 1.00 69.94 320 LYS A C 1
ATOM 2495 O O . LYS A 1 320 ? -15.283 -5.594 -13.734 1.00 69.94 320 LYS A O 1
ATOM 2500 N N . GLN A 1 321 ? -16.197 -7.434 -12.855 1.00 69.88 321 GLN A N 1
ATOM 2501 C CA . GLN A 1 321 ? -17.441 -6.776 -12.434 1.00 69.88 321 GLN A CA 1
ATOM 2502 C C . GLN A 1 321 ? -17.371 -6.238 -11.004 1.00 69.88 321 GLN A C 1
ATOM 2504 O O . GLN A 1 321 ? -18.242 -5.475 -10.591 1.00 69.88 321 GLN A O 1
ATOM 2509 N N . VAL A 1 322 ? -16.359 -6.652 -10.241 1.00 76.06 322 VAL A N 1
ATOM 2510 C CA . VAL A 1 322 ? -16.174 -6.248 -8.853 1.00 76.06 322 VAL A CA 1
ATOM 2511 C C . VAL A 1 322 ? -14.958 -5.348 -8.790 1.00 76.06 322 VAL A C 1
ATOM 2513 O O . VAL A 1 322 ? -13.884 -5.720 -9.245 1.00 76.06 322 VAL A O 1
ATOM 2516 N N . PHE A 1 323 ? -15.139 -4.166 -8.220 1.00 81.00 323 PHE A N 1
ATOM 2517 C CA . PHE A 1 323 ? -14.034 -3.260 -7.957 1.00 81.00 323 PHE A CA 1
ATOM 2518 C C . PHE A 1 323 ? -13.178 -3.798 -6.807 1.00 81.00 323 PHE A C 1
ATOM 2520 O O . PHE A 1 323 ? -13.723 -4.263 -5.793 1.00 81.00 323 PHE A O 1
ATOM 2527 N N . HIS A 1 324 ? -11.858 -3.715 -6.960 1.00 85.88 324 HIS A N 1
ATOM 2528 C CA . HIS A 1 324 ? -10.903 -4.166 -5.953 1.00 85.88 324 HIS A CA 1
ATOM 2529 C C . HIS A 1 324 ? -10.103 -2.990 -5.393 1.00 85.88 324 HIS A C 1
ATOM 2531 O O . HIS A 1 324 ? -9.520 -2.208 -6.139 1.00 85.88 324 HIS A O 1
ATOM 2537 N N . MET A 1 325 ? -10.029 -2.914 -4.066 1.00 90.94 325 MET A N 1
ATOM 2538 C CA . MET A 1 325 ? -9.157 -1.994 -3.345 1.00 90.94 325 MET A CA 1
ATOM 2539 C C . MET A 1 325 ? -8.054 -2.789 -2.656 1.00 90.94 325 MET A C 1
ATOM 2541 O O . MET A 1 325 ? -8.334 -3.664 -1.834 1.00 90.94 325 MET A O 1
ATOM 2545 N N . PHE A 1 326 ? -6.802 -2.474 -2.967 1.00 93.56 326 PHE A N 1
ATOM 2546 C CA . PHE A 1 326 ? -5.645 -3.129 -2.359 1.00 93.56 326 PHE A CA 1
ATOM 2547 C C . PHE A 1 326 ? -4.990 -2.201 -1.346 1.00 93.56 326 PHE A C 1
ATOM 2549 O O . PHE A 1 326 ? -4.748 -1.043 -1.671 1.00 93.56 326 PHE A O 1
ATOM 2556 N N . PHE A 1 327 ? -4.665 -2.738 -0.169 1.00 94.62 327 PHE A N 1
ATOM 2557 C CA . PHE A 1 327 ? -3.822 -2.115 0.847 1.00 94.62 327 PHE A CA 1
ATOM 2558 C C . PHE A 1 327 ? -2.585 -2.976 1.075 1.00 94.62 327 PHE A C 1
ATOM 2560 O O . PHE A 1 327 ? -2.713 -4.171 1.317 1.00 94.62 327 PHE A O 1
ATOM 2567 N N . ILE A 1 328 ? -1.391 -2.388 1.025 1.00 93.75 328 ILE A N 1
ATOM 2568 C CA . ILE A 1 328 ? -0.135 -3.130 1.198 1.00 93.75 328 ILE A CA 1
ATOM 2569 C C . ILE A 1 328 ? 0.588 -2.610 2.442 1.00 93.75 328 ILE A C 1
ATOM 2571 O O . ILE A 1 328 ? 0.923 -1.426 2.486 1.00 93.75 328 ILE A O 1
ATOM 2575 N N . ASP A 1 329 ? 0.817 -3.484 3.427 1.00 92.44 329 ASP A N 1
ATOM 2576 C CA . ASP A 1 329 ? 1.698 -3.232 4.574 1.00 92.44 329 ASP A CA 1
ATOM 2577 C C . ASP A 1 329 ? 3.100 -3.751 4.260 1.00 92.44 329 ASP A C 1
ATOM 2579 O O . ASP A 1 329 ? 3.262 -4.793 3.624 1.00 92.44 329 ASP A O 1
ATOM 2583 N N . THR A 1 330 ? 4.132 -3.039 4.702 1.00 88.19 330 THR A N 1
ATOM 2584 C CA . THR A 1 330 ? 5.519 -3.447 4.453 1.00 88.19 330 THR A CA 1
ATOM 2585 C C . THR A 1 330 ? 6.381 -3.276 5.688 1.00 88.19 330 THR A C 1
ATOM 2587 O O . THR A 1 330 ? 6.063 -2.543 6.634 1.00 88.19 330 THR A O 1
ATOM 2590 N N . ASN A 1 331 ? 7.569 -3.871 5.620 1.00 82.69 331 ASN A N 1
ATOM 2591 C CA . ASN A 1 331 ? 8.587 -3.617 6.615 1.00 82.69 331 ASN A CA 1
ATOM 2592 C C . ASN A 1 331 ? 9.120 -2.162 6.545 1.00 82.69 331 ASN A C 1
ATOM 2594 O O . ASN A 1 331 ? 8.956 -1.467 5.537 1.00 82.69 331 ASN A O 1
ATOM 2598 N N . PRO A 1 332 ? 9.733 -1.663 7.634 1.00 80.31 332 PRO A N 1
ATOM 2599 C CA . PRO A 1 332 ? 10.322 -0.330 7.660 1.00 80.31 332 PRO A CA 1
ATOM 2600 C C . PRO A 1 332 ? 11.524 -0.117 6.748 1.00 80.31 332 PRO A C 1
ATOM 2602 O O . PRO A 1 332 ? 11.767 1.029 6.393 1.00 80.31 332 PRO A O 1
ATOM 2605 N N . SER A 1 333 ? 12.295 -1.164 6.444 1.00 83.06 333 SER A N 1
ATOM 2606 C CA . SER A 1 333 ? 13.489 -1.025 5.614 1.00 83.06 333 SER A CA 1
ATOM 2607 C C . SER A 1 333 ? 13.143 -1.048 4.127 1.00 83.06 333 SER A C 1
ATOM 2609 O O . SER A 1 333 ? 12.136 -1.614 3.697 1.00 83.06 333 SER A O 1
ATOM 2611 N N . PHE A 1 334 ? 13.999 -0.450 3.308 1.00 87.81 334 PHE A N 1
ATOM 2612 C CA . PHE A 1 334 ? 13.874 -0.527 1.857 1.00 87.81 334 PHE A CA 1
ATOM 2613 C C . PHE A 1 334 ? 14.417 -1.872 1.345 1.00 87.81 334 PHE A C 1
ATOM 2615 O O . PHE A 1 334 ? 15.504 -1.961 0.790 1.00 87.81 334 PHE A O 1
ATOM 2622 N N . SER A 1 335 ? 13.691 -2.947 1.664 1.00 90.75 335 SER A N 1
ATOM 2623 C CA . SER A 1 335 ? 14.026 -4.330 1.310 1.00 90.75 335 SER A CA 1
ATOM 2624 C C . SER A 1 335 ? 13.430 -4.749 -0.040 1.00 90.75 335 SER A C 1
ATOM 2626 O O . SER A 1 335 ? 12.536 -4.085 -0.563 1.00 90.75 335 SER A O 1
ATOM 2628 N N . ILE A 1 336 ? 13.826 -5.923 -0.543 1.00 93.81 336 ILE A N 1
ATOM 2629 C CA . ILE A 1 336 ? 13.196 -6.594 -1.694 1.00 93.81 336 ILE A CA 1
ATOM 2630 C C . ILE A 1 336 ? 11.664 -6.666 -1.600 1.00 93.81 336 ILE A C 1
ATOM 2632 O O . ILE A 1 336 ? 10.965 -6.512 -2.601 1.00 93.81 336 ILE A O 1
ATOM 2636 N N . TYR A 1 337 ? 11.124 -6.851 -0.394 1.00 93.62 337 TYR A N 1
ATOM 2637 C CA . TYR A 1 337 ? 9.681 -6.888 -0.153 1.00 93.62 337 TYR A CA 1
ATOM 2638 C C . TYR A 1 337 ? 9.034 -5.525 -0.324 1.00 93.62 337 TYR A C 1
ATOM 2640 O O . TYR A 1 337 ? 7.968 -5.425 -0.930 1.00 93.62 337 TYR A O 1
ATOM 2648 N N . THR A 1 338 ? 9.705 -4.479 0.152 1.00 91.75 338 THR A N 1
ATOM 2649 C CA . THR A 1 338 ? 9.286 -3.097 -0.060 1.00 91.75 338 THR A CA 1
ATOM 2650 C C . THR A 1 338 ? 9.328 -2.742 -1.544 1.00 91.75 338 THR A C 1
ATOM 2652 O O . THR A 1 338 ? 8.353 -2.195 -2.043 1.00 91.75 338 THR A O 1
ATOM 2655 N N . GLU A 1 339 ? 10.377 -3.119 -2.280 1.00 94.44 339 GLU A N 1
ATOM 2656 C CA . GLU A 1 339 ? 10.470 -2.884 -3.729 1.00 94.44 339 GLU A CA 1
ATOM 2657 C C . GLU A 1 339 ? 9.363 -3.588 -4.527 1.00 94.44 339 GLU A C 1
ATOM 2659 O O . GLU A 1 339 ? 8.741 -2.990 -5.410 1.00 94.44 339 GLU A O 1
ATOM 2664 N N . MET A 1 340 ? 9.074 -4.851 -4.204 1.00 94.62 340 MET A N 1
ATOM 2665 C CA . MET A 1 340 ? 7.947 -5.569 -4.803 1.00 94.62 340 MET A CA 1
ATOM 2666 C C . MET A 1 340 ? 6.612 -4.891 -4.469 1.00 94.62 340 MET A C 1
ATOM 2668 O O . MET A 1 340 ? 5.765 -4.713 -5.345 1.00 94.62 340 MET A O 1
ATOM 2672 N N . ALA A 1 341 ? 6.426 -4.481 -3.212 1.00 92.06 341 ALA A N 1
ATOM 2673 C CA . ALA A 1 341 ? 5.216 -3.812 -2.751 1.00 92.06 341 ALA A CA 1
ATOM 2674 C C . ALA A 1 341 ? 4.983 -2.473 -3.468 1.00 92.06 341 ALA A C 1
ATOM 2676 O O . ALA A 1 341 ? 3.881 -2.245 -3.966 1.00 92.06 341 ALA A O 1
ATOM 2677 N N . ILE A 1 342 ? 6.010 -1.613 -3.565 1.00 90.94 342 ILE A N 1
ATOM 2678 C CA . ILE A 1 342 ? 5.899 -0.322 -4.266 1.00 90.94 342 ILE A CA 1
ATOM 2679 C C . ILE A 1 342 ? 5.631 -0.516 -5.755 1.00 90.94 342 ILE A C 1
ATOM 2681 O O . ILE A 1 342 ? 4.800 0.187 -6.316 1.00 90.94 342 ILE A O 1
ATOM 2685 N N . THR A 1 343 ? 6.236 -1.529 -6.374 1.00 92.12 343 THR A N 1
ATOM 2686 C CA . THR A 1 343 ? 6.007 -1.851 -7.789 1.00 92.12 343 THR A CA 1
ATOM 2687 C C . THR A 1 343 ? 4.560 -2.275 -8.064 1.00 92.12 343 THR A C 1
ATOM 2689 O O . THR A 1 343 ? 4.031 -2.035 -9.151 1.00 92.12 343 THR A O 1
ATOM 2692 N N . GLY A 1 344 ? 3.904 -2.919 -7.095 1.00 89.12 344 GLY A N 1
ATOM 2693 C CA . GLY A 1 344 ? 2.499 -3.319 -7.196 1.00 89.12 344 GLY A CA 1
ATOM 2694 C C . GLY A 1 344 ? 1.495 -2.184 -6.968 1.00 89.12 344 GLY A C 1
ATOM 2695 O O . GLY A 1 344 ? 0.320 -2.328 -7.315 1.00 89.12 344 GLY A O 1
ATOM 2696 N N . ALA A 1 345 ? 1.932 -1.063 -6.397 1.00 90.12 345 ALA A N 1
ATOM 2697 C CA . ALA A 1 345 ? 1.070 0.034 -5.984 1.00 90.12 345 ALA A CA 1
ATOM 2698 C C . ALA A 1 345 ? 0.888 1.097 -7.076 1.00 90.12 345 ALA A C 1
ATOM 2700 O O . ALA A 1 345 ? 1.759 1.307 -7.914 1.00 90.12 345 ALA A O 1
ATOM 2701 N N . ARG A 1 346 ? -0.240 1.820 -7.035 1.00 85.44 346 ARG A N 1
ATOM 2702 C CA . ARG A 1 346 ? -0.452 3.032 -7.849 1.00 85.44 346 ARG A CA 1
ATOM 2703 C C . ARG A 1 346 ? -0.263 4.297 -7.024 1.00 85.44 346 ARG A C 1
ATOM 2705 O O . ARG A 1 346 ? 0.316 5.257 -7.512 1.00 85.44 346 ARG A O 1
ATOM 2712 N N . ARG A 1 347 ? -0.780 4.303 -5.797 1.00 87.88 347 ARG A N 1
ATOM 2713 C CA . ARG A 1 347 ? -0.761 5.442 -4.874 1.00 87.88 347 ARG A CA 1
ATOM 2714 C C . ARG A 1 347 ? -0.006 5.070 -3.609 1.00 87.88 347 ARG A C 1
ATOM 2716 O O . ARG A 1 347 ? -0.139 3.945 -3.134 1.00 87.88 347 ARG A O 1
ATOM 2723 N N . MET A 1 348 ? 0.731 6.020 -3.053 1.00 90.19 348 MET A N 1
ATOM 2724 C CA . MET A 1 348 ? 1.511 5.865 -1.832 1.00 90.19 348 MET A CA 1
ATOM 2725 C C . MET A 1 348 ? 1.012 6.830 -0.755 1.00 90.19 348 MET A C 1
ATOM 2727 O O . MET A 1 348 ? 1.014 8.048 -0.937 1.00 90.19 348 MET A O 1
ATOM 2731 N N . VAL A 1 349 ? 0.602 6.275 0.383 1.00 90.00 349 VAL A N 1
ATOM 2732 C CA . VAL A 1 349 ? 0.255 7.014 1.601 1.00 90.00 349 VAL A CA 1
ATOM 2733 C C . VAL A 1 349 ? 1.426 6.924 2.572 1.00 90.00 349 VAL A C 1
ATOM 2735 O O . VAL A 1 349 ? 1.787 5.828 2.993 1.00 90.00 349 VAL A O 1
ATOM 2738 N N . VAL A 1 350 ? 2.011 8.061 2.941 1.00 90.12 350 VAL A N 1
ATOM 2739 C CA . VAL A 1 350 ? 3.266 8.147 3.694 1.00 90.12 350 VAL A CA 1
ATOM 2740 C C . VAL A 1 350 ? 3.017 8.630 5.122 1.00 90.12 350 VAL A C 1
ATOM 2742 O O . VAL A 1 350 ? 2.912 9.835 5.359 1.00 90.12 350 VAL A O 1
ATOM 2745 N N . PRO A 1 351 ? 2.926 7.727 6.114 1.00 87.56 351 PRO A N 1
ATOM 2746 C CA . PRO A 1 351 ? 2.751 8.140 7.498 1.00 87.56 351 PRO A CA 1
ATOM 2747 C C . PRO A 1 351 ? 4.069 8.518 8.157 1.00 87.56 351 PRO A C 1
ATOM 2749 O O . PRO A 1 351 ? 4.998 7.714 8.156 1.00 87.56 351 PRO A O 1
ATOM 2752 N N . PHE A 1 352 ? 4.146 9.677 8.797 1.00 85.31 352 PHE A N 1
ATOM 2753 C CA . PHE A 1 352 ? 5.325 10.167 9.504 1.00 85.31 352 PHE A CA 1
ATOM 2754 C C . PHE A 1 352 ? 4.960 10.687 10.898 1.00 85.31 352 PHE A C 1
ATOM 2756 O O . PHE A 1 352 ? 3.807 10.994 11.172 1.00 85.31 352 PHE A O 1
ATOM 2763 N N . THR A 1 353 ? 5.948 10.764 11.785 1.00 80.94 353 THR A N 1
ATOM 2764 C CA . THR A 1 353 ? 5.829 11.345 13.135 1.00 80.94 353 THR A CA 1
ATOM 2765 C C . THR A 1 353 ? 6.599 12.666 13.194 1.00 80.94 353 THR A C 1
ATOM 2767 O O . THR A 1 353 ? 7.522 12.866 12.405 1.00 80.94 353 THR A O 1
ATOM 2770 N N . GLN A 1 354 ? 6.275 13.573 14.114 1.00 75.19 354 GLN A N 1
ATOM 2771 C CA . GLN A 1 354 ? 6.955 14.874 14.217 1.00 75.19 354 GLN A CA 1
ATOM 2772 C C . GLN A 1 354 ? 8.296 14.760 14.971 1.00 75.19 354 GLN A C 1
ATOM 2774 O O . GLN A 1 354 ? 8.450 15.239 16.084 1.00 75.19 354 GLN A O 1
ATOM 2779 N N . ASP A 1 355 ? 9.282 14.097 14.382 1.00 76.12 355 ASP A N 1
ATOM 2780 C CA . ASP A 1 355 ? 10.650 14.033 14.910 1.00 76.12 355 ASP A CA 1
ATOM 2781 C C . ASP A 1 355 ? 11.674 14.040 13.766 1.00 76.12 355 ASP A C 1
ATOM 2783 O O . ASP A 1 355 ? 11.340 13.696 12.629 1.00 76.12 355 ASP A O 1
ATOM 2787 N N . ASP A 1 356 ? 12.922 14.412 14.057 1.00 74.25 356 ASP A N 1
ATOM 2788 C CA . ASP A 1 356 ? 13.967 14.602 13.039 1.00 74.25 356 ASP A CA 1
ATOM 2789 C C . ASP A 1 356 ? 14.241 13.338 12.211 1.00 74.25 356 ASP A C 1
ATOM 2791 O O . ASP A 1 356 ? 14.525 13.417 11.012 1.00 74.25 356 ASP A O 1
ATOM 2795 N N . PHE A 1 357 ? 14.066 12.145 12.793 1.00 80.50 357 PHE A N 1
ATOM 2796 C CA . PHE A 1 357 ? 14.231 10.897 12.047 1.00 80.50 357 PHE A CA 1
ATOM 2797 C C . PHE A 1 357 ? 13.169 10.734 10.954 1.00 80.50 357 PHE A C 1
ATOM 2799 O O . PHE A 1 357 ? 13.417 10.048 9.965 1.00 80.50 357 PHE A O 1
ATOM 2806 N N . SER A 1 358 ? 11.991 11.351 11.092 1.00 79.75 358 SER A N 1
ATOM 2807 C CA . SER A 1 358 ? 10.974 11.356 10.032 1.00 79.75 358 SER A CA 1
ATOM 2808 C C . SER A 1 358 ? 11.361 12.226 8.844 1.00 79.75 358 SER A C 1
ATOM 2810 O O . SER A 1 358 ? 11.101 11.825 7.711 1.00 79.75 358 SER A O 1
ATOM 2812 N N . VAL A 1 359 ? 12.004 13.377 9.076 1.00 81.25 359 VAL A N 1
ATOM 2813 C CA . VAL A 1 359 ? 12.512 14.235 7.990 1.00 81.25 359 VAL A CA 1
ATOM 2814 C C . VAL A 1 359 ? 13.534 13.455 7.168 1.00 81.25 359 VAL A C 1
ATOM 2816 O O . VAL A 1 359 ? 13.416 13.365 5.945 1.00 81.25 359 VAL A O 1
ATOM 2819 N N . SER A 1 360 ? 14.494 12.824 7.846 1.00 82.88 360 SER A N 1
ATOM 2820 C CA . SER A 1 360 ? 15.501 11.976 7.204 1.00 82.88 360 SER A CA 1
ATOM 2821 C C . SER A 1 360 ? 14.873 10.785 6.480 1.00 82.88 360 SER A C 1
ATOM 2823 O O . SER A 1 360 ? 15.243 10.504 5.345 1.00 82.88 360 SER A O 1
ATOM 2825 N N . ALA A 1 361 ? 13.879 10.119 7.075 1.00 84.25 361 ALA A N 1
ATOM 2826 C CA . ALA A 1 361 ? 13.199 8.991 6.440 1.00 84.25 361 ALA A CA 1
ATOM 2827 C C . ALA A 1 361 ? 12.458 9.381 5.153 1.00 84.25 361 ALA A C 1
ATOM 2829 O O . ALA A 1 361 ? 12.517 8.637 4.174 1.00 84.25 361 ALA A O 1
ATOM 2830 N N . ILE A 1 362 ? 11.802 10.547 5.130 1.00 86.38 362 ILE A N 1
ATOM 2831 C CA . ILE A 1 362 ? 11.138 11.066 3.928 1.00 86.38 362 ILE A CA 1
ATOM 2832 C C . ILE A 1 362 ? 12.170 11.389 2.846 1.00 86.38 362 ILE A C 1
ATOM 2834 O O . ILE A 1 362 ? 11.985 10.982 1.704 1.00 86.38 362 ILE A O 1
ATOM 2838 N N . LYS A 1 363 ? 13.286 12.045 3.188 1.00 85.88 363 LYS A N 1
ATOM 2839 C CA . LYS A 1 363 ? 14.374 12.314 2.230 1.00 85.88 363 LYS A CA 1
ATOM 2840 C C . LYS A 1 363 ? 14.955 11.017 1.654 1.00 85.88 363 LYS A C 1
ATOM 2842 O O . LYS A 1 363 ? 15.062 10.883 0.438 1.00 85.88 363 LYS A O 1
ATOM 2847 N N . SER A 1 364 ? 15.242 10.029 2.502 1.00 86.69 364 SER A N 1
ATOM 2848 C CA . SER A 1 364 ? 15.729 8.715 2.064 1.00 86.69 364 SER A CA 1
ATOM 2849 C C . SER A 1 364 ? 14.710 7.972 1.201 1.00 86.69 364 SER A C 1
ATOM 2851 O O . SER A 1 364 ? 15.093 7.307 0.240 1.00 86.69 364 SER A O 1
ATOM 2853 N N . MET A 1 365 ? 13.417 8.081 1.518 1.00 90.06 365 MET A N 1
ATOM 2854 C CA . MET A 1 365 ? 12.342 7.540 0.686 1.00 90.06 365 MET A CA 1
ATOM 2855 C C . MET A 1 365 ? 12.338 8.183 -0.704 1.00 90.06 365 MET A C 1
ATOM 2857 O O . MET A 1 365 ? 12.350 7.468 -1.704 1.00 90.06 365 MET A O 1
ATOM 2861 N N . LEU A 1 366 ? 12.361 9.515 -0.760 1.00 90.00 366 LEU A N 1
ATOM 2862 C CA . LEU A 1 366 ? 12.328 10.273 -2.007 1.00 90.00 366 LEU A CA 1
ATOM 2863 C C . LEU A 1 366 ? 13.524 9.936 -2.905 1.00 90.00 366 LEU A C 1
ATOM 2865 O O . LEU A 1 366 ? 13.360 9.783 -4.114 1.00 90.00 366 LEU A O 1
ATOM 2869 N N . TYR A 1 367 ? 14.701 9.745 -2.309 1.00 89.00 367 TYR A N 1
ATOM 2870 C CA . TYR A 1 367 ? 15.879 9.265 -3.021 1.00 89.00 367 TYR A CA 1
ATOM 2871 C C . TYR A 1 367 ? 15.709 7.824 -3.521 1.00 89.00 367 TYR A C 1
ATOM 2873 O O . TYR A 1 367 ? 15.894 7.563 -4.704 1.00 89.00 367 TYR A O 1
ATOM 2881 N N . SER A 1 368 ? 15.319 6.889 -2.650 1.00 89.56 368 SER A N 1
ATOM 2882 C CA . SER A 1 368 ? 15.278 5.457 -2.995 1.00 89.56 368 SER A CA 1
ATOM 2883 C C . SER A 1 368 ? 14.240 5.142 -4.079 1.00 89.56 368 SER A C 1
ATOM 2885 O O . SER A 1 368 ? 14.489 4.314 -4.955 1.00 89.56 368 SER A O 1
ATOM 2887 N N . VAL A 1 369 ? 13.080 5.810 -4.029 1.00 91.62 369 VAL A N 1
ATOM 2888 C CA . VAL A 1 369 ? 11.948 5.548 -4.934 1.00 91.62 369 VAL A CA 1
ATOM 2889 C C . VAL A 1 369 ? 11.996 6.404 -6.199 1.00 91.62 369 VAL A C 1
ATOM 2891 O O . VAL A 1 369 ? 11.673 5.896 -7.270 1.00 91.62 369 VAL A O 1
ATOM 2894 N N . TYR A 1 370 ? 12.412 7.671 -6.097 1.00 92.06 370 TYR A N 1
ATOM 2895 C CA 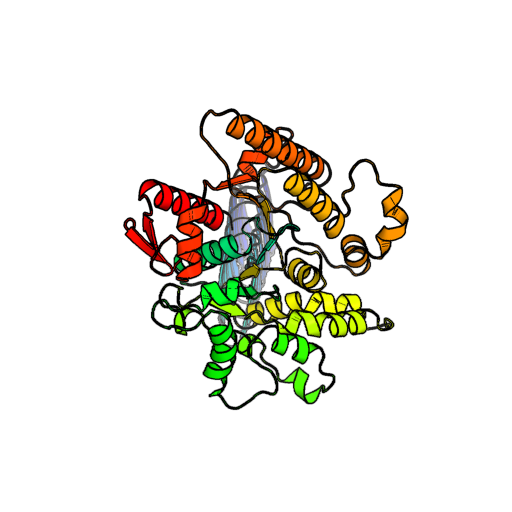. TYR A 1 370 ? 12.306 8.643 -7.197 1.00 92.06 370 TYR A CA 1
ATOM 2896 C C . TYR A 1 370 ? 13.628 9.346 -7.548 1.00 92.06 370 TYR A C 1
ATOM 2898 O O . TYR A 1 370 ? 13.661 10.160 -8.465 1.00 92.06 370 TYR A O 1
ATOM 2906 N N . GLY A 1 371 ? 14.721 9.084 -6.827 1.00 89.75 371 GLY A N 1
ATOM 2907 C CA . GLY A 1 371 ? 16.029 9.679 -7.108 1.00 89.75 371 GLY A CA 1
ATOM 2908 C C . GLY A 1 371 ? 16.192 11.146 -6.694 1.00 89.75 371 GLY A C 1
ATOM 2909 O O . GLY A 1 371 ? 17.164 11.779 -7.105 1.00 89.75 371 GLY A O 1
ATOM 2910 N N . PHE A 1 372 ? 15.293 11.715 -5.878 1.00 87.88 372 PHE A N 1
ATOM 2911 C CA . PHE A 1 372 ? 15.470 13.082 -5.367 1.00 87.88 372 PHE A CA 1
ATOM 2912 C C . PHE A 1 372 ? 16.509 13.116 -4.243 1.00 87.88 372 PHE A C 1
ATOM 2914 O O . PHE A 1 372 ? 16.297 12.555 -3.170 1.00 87.88 372 PHE A O 1
ATOM 2921 N N . THR A 1 373 ? 17.623 13.806 -4.477 1.00 73.31 373 THR A N 1
ATOM 2922 C CA . THR A 1 373 ? 18.693 14.006 -3.492 1.00 73.31 373 THR A CA 1
ATOM 2923 C C . THR A 1 373 ? 18.521 15.327 -2.738 1.00 73.31 373 THR A C 1
ATOM 2925 O O . THR A 1 373 ? 17.978 16.299 -3.269 1.00 73.31 373 THR A O 1
ATOM 2928 N N . SER A 1 374 ? 19.037 15.391 -1.509 1.00 62.72 374 SER A N 1
ATOM 2929 C CA . SER A 1 374 ? 19.478 16.663 -0.921 1.00 62.72 374 SER A CA 1
ATOM 2930 C C . SER A 1 374 ? 20.812 17.102 -1.547 1.00 62.72 374 SER A C 1
ATOM 2932 O O . SER A 1 374 ? 21.404 16.350 -2.317 1.00 62.72 374 SER A O 1
ATOM 2934 N N . GLU A 1 375 ? 21.279 18.311 -1.235 1.00 57.66 375 GLU A N 1
ATOM 2935 C CA . GLU A 1 375 ? 22.434 18.996 -1.856 1.00 57.66 375 GLU A CA 1
ATOM 2936 C C . GLU A 1 375 ? 23.796 18.251 -1.761 1.00 57.66 375 GLU A C 1
ATOM 2938 O O . GLU A 1 375 ? 24.761 18.678 -2.380 1.00 57.66 375 GLU A O 1
ATOM 2943 N N . ASP A 1 376 ? 23.866 17.084 -1.105 1.00 56.06 376 ASP A N 1
ATOM 2944 C CA . ASP A 1 376 ? 25.054 16.215 -0.990 1.00 56.06 376 ASP A CA 1
ATOM 2945 C C . ASP A 1 376 ? 25.083 15.072 -2.040 1.00 56.06 376 ASP A C 1
ATOM 2947 O O . ASP A 1 376 ? 25.270 13.896 -1.708 1.00 56.06 376 ASP A O 1
ATOM 2951 N N . SER A 1 377 ? 24.852 15.379 -3.322 1.00 59.00 377 SER A N 1
ATOM 2952 C CA . SER A 1 377 ? 24.657 14.365 -4.378 1.00 59.00 377 SER A CA 1
ATOM 2953 C C . SER A 1 377 ? 25.919 13.592 -4.791 1.00 59.00 377 SER A C 1
ATOM 2955 O O . SER A 1 377 ? 25.803 12.442 -5.215 1.00 59.00 377 SER A O 1
ATOM 2957 N N . GLU A 1 378 ? 27.116 14.167 -4.641 1.00 63.69 378 GLU A N 1
ATOM 2958 C CA . GLU A 1 378 ? 28.365 13.568 -5.155 1.00 63.69 378 GLU A CA 1
ATOM 2959 C C . GLU A 1 378 ? 28.705 12.218 -4.505 1.00 63.69 378 GLU A C 1
ATOM 2961 O O . GLU A 1 378 ? 29.187 11.301 -5.168 1.00 63.69 378 GLU A O 1
ATOM 2966 N N . ARG A 1 379 ? 28.410 12.039 -3.209 1.00 66.62 379 ARG A N 1
ATOM 2967 C CA . ARG A 1 379 ? 28.719 10.782 -2.496 1.00 66.62 379 ARG A CA 1
ATOM 2968 C C . ARG A 1 379 ? 27.856 9.603 -2.937 1.00 66.62 379 ARG A C 1
ATOM 2970 O O . ARG A 1 379 ? 28.241 8.456 -2.726 1.00 66.62 379 ARG A O 1
ATOM 2977 N N . LEU A 1 380 ? 26.683 9.876 -3.500 1.00 69.31 380 LEU A N 1
ATOM 2978 C CA . LEU A 1 380 ? 25.687 8.862 -3.846 1.00 69.31 380 LEU A CA 1
ATOM 2979 C C . LEU A 1 380 ? 25.712 8.486 -5.331 1.00 69.31 380 LEU A C 1
ATOM 2981 O O . LEU A 1 380 ? 25.062 7.520 -5.728 1.00 69.31 380 LEU A O 1
ATOM 2985 N N . GLU A 1 381 ? 26.470 9.210 -6.153 1.00 71.50 381 GLU A N 1
ATOM 2986 C CA . GLU A 1 381 ? 26.485 9.025 -7.603 1.00 71.50 381 GLU A CA 1
ATOM 2987 C C . GLU A 1 381 ? 27.008 7.639 -8.010 1.00 71.50 381 GLU A C 1
ATOM 2989 O O . GLU A 1 381 ? 26.386 6.959 -8.824 1.00 71.50 381 GLU A O 1
ATOM 2994 N N . GLY A 1 382 ? 28.055 7.145 -7.338 1.00 76.50 382 GLY A N 1
ATOM 2995 C CA . GLY A 1 382 ? 28.591 5.793 -7.555 1.00 76.50 382 GLY A CA 1
ATOM 2996 C C . GLY A 1 382 ? 27.680 4.648 -7.086 1.00 76.50 382 GLY A C 1
ATOM 2997 O O . GLY A 1 382 ? 27.929 3.495 -7.424 1.00 76.50 382 GLY A O 1
ATOM 2998 N N . LEU A 1 383 ? 26.623 4.943 -6.320 1.00 81.06 383 LEU A N 1
ATOM 2999 C CA . LEU A 1 383 ? 25.649 3.956 -5.835 1.00 81.06 383 LEU A CA 1
ATOM 3000 C C . LEU A 1 383 ? 24.322 4.015 -6.598 1.00 81.06 383 LEU A C 1
ATOM 3002 O O . LEU A 1 383 ? 23.413 3.245 -6.297 1.00 81.06 383 LEU A O 1
ATOM 3006 N N . LYS A 1 384 ? 24.195 4.917 -7.577 1.00 84.50 384 LYS A N 1
ATOM 3007 C CA . LYS A 1 384 ? 22.942 5.192 -8.284 1.00 84.50 384 LYS A CA 1
ATOM 3008 C C . LYS A 1 384 ? 22.398 3.970 -9.024 1.00 84.50 384 LYS A C 1
ATOM 3010 O O . LYS A 1 384 ? 21.204 3.699 -8.953 1.00 84.50 384 LYS A O 1
ATOM 3015 N N . GLU A 1 385 ? 23.268 3.212 -9.687 1.00 88.12 385 GLU A N 1
ATOM 3016 C CA . GLU A 1 385 ? 22.873 2.079 -10.537 1.00 88.12 385 GLU A CA 1
ATOM 3017 C C . GLU A 1 385 ? 22.334 0.872 -9.755 1.00 88.12 385 GLU A C 1
ATOM 3019 O O . GLU A 1 385 ? 21.687 0.000 -10.336 1.00 88.12 385 GLU A O 1
ATOM 3024 N N . SER A 1 386 ? 22.577 0.817 -8.442 1.00 85.62 386 SER A N 1
ATOM 3025 C CA . SER A 1 386 ? 22.025 -0.214 -7.559 1.00 85.62 386 SER A CA 1
ATOM 3026 C C . SER A 1 386 ? 20.723 0.206 -6.876 1.00 85.62 386 SER A C 1
ATOM 3028 O O . SER A 1 386 ? 20.104 -0.620 -6.208 1.00 85.62 386 SER A O 1
ATOM 3030 N N . GLN A 1 387 ? 20.285 1.460 -7.039 1.00 91.00 387 GLN A N 1
ATOM 3031 C CA . GLN A 1 387 ? 19.044 1.942 -6.438 1.00 91.00 387 GLN A CA 1
ATOM 3032 C C . GLN A 1 387 ? 17.820 1.529 -7.255 1.00 91.00 387 GLN A C 1
ATOM 3034 O O . GLN A 1 387 ? 17.847 1.493 -8.489 1.00 91.00 387 GLN A O 1
ATOM 3039 N N . TYR A 1 388 ? 16.707 1.304 -6.552 1.00 93.62 388 TYR A N 1
ATOM 3040 C CA . TYR A 1 388 ? 15.428 0.949 -7.162 1.00 93.62 388 TYR A CA 1
ATOM 3041 C C . TYR A 1 388 ? 15.003 1.940 -8.245 1.00 93.62 388 TYR A C 1
ATOM 3043 O O . TYR A 1 388 ? 14.657 1.491 -9.328 1.00 93.62 388 TYR A O 1
ATOM 3051 N N . PHE A 1 389 ? 15.051 3.257 -8.002 1.00 93.31 389 PHE A N 1
ATOM 3052 C CA . PHE A 1 389 ? 14.569 4.242 -8.982 1.00 93.31 389 PHE A CA 1
ATOM 3053 C C . PHE A 1 389 ? 15.279 4.126 -10.340 1.00 93.31 389 PHE A C 1
ATOM 3055 O O . PHE A 1 389 ? 14.635 4.196 -11.385 1.00 93.31 389 PHE A O 1
ATOM 3062 N N . TRP A 1 390 ? 16.594 3.887 -10.326 1.00 94.06 390 TRP A N 1
ATOM 3063 C CA . TRP A 1 390 ? 17.395 3.772 -11.541 1.00 94.06 390 TRP A CA 1
ATOM 3064 C C . TRP A 1 390 ? 17.101 2.463 -12.276 1.00 94.06 390 TRP A C 1
ATOM 3066 O O . TRP A 1 390 ? 16.917 2.450 -13.492 1.00 94.06 390 TRP A O 1
ATOM 3076 N N . LEU A 1 391 ? 17.007 1.353 -11.537 1.00 94.62 391 LEU A N 1
ATOM 3077 C CA . LEU A 1 391 ? 16.654 0.050 -12.106 1.00 94.62 391 LEU A CA 1
ATOM 3078 C C . LEU A 1 391 ? 15.210 0.040 -12.625 1.00 94.62 391 LEU A C 1
ATOM 3080 O O . LEU A 1 391 ? 14.937 -0.529 -13.680 1.00 94.62 391 LEU A O 1
ATOM 3084 N N . ALA A 1 392 ? 14.295 0.700 -11.920 1.00 93.81 392 ALA A N 1
ATOM 3085 C CA . ALA A 1 392 ? 12.906 0.848 -12.316 1.00 93.81 392 ALA A CA 1
ATOM 3086 C C . ALA A 1 392 ? 12.802 1.610 -13.642 1.00 93.81 392 ALA A C 1
ATOM 3088 O O . ALA A 1 392 ? 12.208 1.089 -14.584 1.00 93.81 392 ALA A O 1
ATOM 3089 N N . GLU A 1 393 ? 13.471 2.759 -13.769 1.00 92.94 393 GLU A N 1
ATOM 3090 C CA . GLU A 1 393 ? 13.556 3.509 -15.026 1.00 92.94 393 GLU A CA 1
ATOM 3091 C C . GLU A 1 393 ? 14.158 2.653 -16.153 1.00 92.94 393 GLU A C 1
ATOM 3093 O O . GLU A 1 393 ? 13.531 2.463 -17.199 1.00 92.94 393 GLU A O 1
ATOM 3098 N N . LYS A 1 394 ? 15.324 2.039 -15.910 1.00 92.81 394 LYS A N 1
ATOM 3099 C CA . LYS A 1 394 ? 16.026 1.184 -16.881 1.00 92.81 394 LYS A CA 1
ATOM 3100 C C . LYS A 1 394 ? 15.174 0.024 -17.399 1.00 92.81 394 LYS A C 1
ATOM 3102 O O . LYS A 1 394 ? 15.316 -0.374 -18.555 1.00 92.81 394 LYS A O 1
ATOM 3107 N N . TYR A 1 395 ? 14.318 -0.547 -16.554 1.00 92.12 395 TYR A N 1
ATOM 3108 C CA . TYR A 1 395 ? 13.505 -1.721 -16.883 1.00 92.12 395 TYR A CA 1
ATOM 3109 C C . TYR A 1 395 ? 12.021 -1.409 -17.125 1.00 92.12 395 TYR A C 1
ATOM 3111 O O . TYR A 1 395 ? 11.204 -2.339 -17.212 1.00 92.12 395 TYR A O 1
ATOM 3119 N N . GLY A 1 396 ? 11.673 -0.127 -17.278 1.00 91.19 396 GLY A N 1
ATOM 3120 C CA . GLY A 1 396 ? 10.322 0.323 -17.615 1.00 91.19 396 GLY A CA 1
ATOM 3121 C C . GLY A 1 396 ? 9.290 0.009 -16.529 1.00 91.19 396 GLY A C 1
ATOM 3122 O O . GLY A 1 396 ? 8.176 -0.417 -16.834 1.00 91.19 396 GLY A O 1
ATOM 3123 N N . ILE A 1 397 ? 9.677 0.149 -15.263 1.00 91.50 397 ILE A N 1
ATOM 3124 C CA . ILE A 1 397 ? 8.797 0.060 -14.098 1.00 91.50 397 ILE A CA 1
ATOM 3125 C C . ILE A 1 397 ? 8.513 1.479 -13.608 1.00 91.50 397 ILE A C 1
ATOM 3127 O O . ILE A 1 397 ? 9.425 2.221 -13.257 1.00 91.50 397 ILE A O 1
ATOM 3131 N N . SER A 1 398 ? 7.236 1.847 -13.549 1.00 88.25 398 SER A N 1
ATOM 3132 C CA . SER A 1 398 ? 6.810 3.113 -12.955 1.00 88.25 398 SER A CA 1
ATOM 3133 C C . SER A 1 398 ? 6.629 2.951 -11.441 1.00 88.25 398 SER A C 1
ATOM 3135 O O . SER A 1 398 ? 5.921 2.026 -11.031 1.00 88.25 398 SER A O 1
ATOM 3137 N N . PRO A 1 399 ? 7.231 3.818 -10.606 1.00 90.62 399 PRO A N 1
ATOM 3138 C CA . PRO A 1 399 ? 6.927 3.863 -9.180 1.00 90.62 399 PRO A CA 1
ATOM 3139 C C . PRO A 1 399 ? 5.485 4.353 -8.938 1.00 90.62 399 PRO A C 1
ATOM 3141 O O . PRO A 1 399 ? 4.879 4.961 -9.827 1.00 90.62 399 PRO A O 1
ATOM 3144 N N . PRO A 1 400 ? 4.923 4.111 -7.740 1.00 91.12 400 PRO A N 1
ATOM 3145 C CA . PRO A 1 400 ? 3.627 4.665 -7.367 1.00 91.12 400 PRO A CA 1
ATOM 3146 C C . PRO A 1 400 ? 3.714 6.189 -7.248 1.00 91.12 400 PRO A C 1
ATOM 3148 O O . PRO A 1 400 ? 4.789 6.738 -7.041 1.00 91.12 400 PRO A O 1
ATOM 3151 N N . LYS A 1 401 ? 2.578 6.878 -7.327 1.00 90.94 401 LYS A N 1
ATOM 3152 C CA . LYS A 1 401 ? 2.484 8.316 -7.069 1.00 90.94 401 LYS A CA 1
ATOM 3153 C C . LYS A 1 401 ? 2.283 8.607 -5.584 1.00 90.94 401 LYS A C 1
ATOM 3155 O O . LYS A 1 401 ? 1.548 7.899 -4.897 1.00 90.94 401 LYS A O 1
ATOM 3160 N N . LEU A 1 402 ? 2.887 9.681 -5.087 1.00 91.75 402 LEU A N 1
ATOM 3161 C CA . LEU A 1 402 ? 2.680 10.214 -3.742 1.00 91.75 402 LEU A CA 1
ATOM 3162 C C . LEU A 1 402 ? 1.266 10.788 -3.625 1.00 91.75 402 LEU A C 1
ATOM 3164 O O . LEU A 1 402 ? 0.912 11.720 -4.340 1.00 91.75 402 LEU A O 1
ATOM 3168 N N . HIS A 1 403 ? 0.459 10.230 -2.725 1.00 90.31 403 HIS A N 1
ATOM 3169 C CA . HIS A 1 403 ? -0.964 10.562 -2.613 1.00 90.31 403 HIS A CA 1
ATOM 3170 C C . HIS A 1 403 ? -1.283 11.373 -1.362 1.00 90.31 403 HIS A C 1
ATOM 3172 O O . HIS A 1 403 ? -1.860 12.450 -1.449 1.00 90.31 403 HIS A O 1
ATOM 3178 N N . LEU A 1 404 ? -0.897 10.874 -0.186 1.00 89.75 404 LEU A N 1
ATOM 3179 C CA . LEU A 1 404 ? -1.170 11.527 1.098 1.00 89.75 404 LEU A CA 1
ATOM 3180 C C . LEU A 1 404 ? 0.004 11.350 2.055 1.00 89.75 404 LEU A C 1
ATOM 3182 O O . LEU A 1 404 ? 0.646 10.304 2.072 1.00 89.75 404 LEU A O 1
ATOM 3186 N N . PHE A 1 405 ? 0.222 12.337 2.913 1.00 89.19 405 PHE A N 1
ATOM 3187 C CA . PHE A 1 405 ? 1.187 12.315 4.003 1.00 89.19 405 PHE A CA 1
ATOM 3188 C C . PHE A 1 405 ? 0.433 12.402 5.323 1.00 89.19 405 PHE A C 1
ATOM 3190 O O . PHE A 1 405 ? -0.251 13.388 5.602 1.00 89.19 405 PHE A O 1
ATOM 3197 N N . ILE A 1 406 ? 0.541 11.353 6.132 1.00 87.56 406 ILE A N 1
ATOM 3198 C CA . ILE A 1 406 ? -0.217 11.238 7.375 1.00 87.56 406 ILE A CA 1
ATOM 3199 C C . ILE A 1 406 ? 0.694 11.616 8.531 1.00 87.56 406 ILE A C 1
ATOM 3201 O O . ILE A 1 406 ? 1.605 10.865 8.875 1.00 87.56 406 ILE A O 1
ATOM 3205 N N . ASN A 1 407 ? 0.448 12.768 9.138 1.00 85.62 407 ASN A N 1
ATOM 3206 C CA . ASN A 1 407 ? 1.138 13.169 10.350 1.00 85.62 407 ASN A CA 1
ATOM 3207 C C . ASN A 1 407 ? 0.523 12.426 11.539 1.00 85.62 407 ASN A C 1
ATOM 3209 O O . ASN A 1 407 ? -0.495 12.824 12.110 1.00 85.62 407 ASN A O 1
ATOM 3213 N N . ASN A 1 408 ? 1.124 11.290 11.862 1.00 77.44 408 ASN A N 1
ATOM 3214 C CA . ASN A 1 408 ? 0.705 10.408 12.925 1.00 77.44 408 ASN A CA 1
ATOM 3215 C C . ASN A 1 408 ? 1.425 10.823 14.215 1.00 77.44 408 ASN A C 1
ATOM 3217 O O . ASN A 1 408 ? 2.648 10.726 14.273 1.00 77.44 408 ASN A O 1
ATOM 3221 N N . ARG A 1 409 ? 0.680 11.255 15.246 1.00 68.69 409 ARG A N 1
ATOM 3222 C CA . ARG A 1 409 ? 1.155 11.931 16.484 1.00 68.69 409 ARG A CA 1
ATOM 3223 C C . ARG A 1 409 ? 1.249 13.459 16.404 1.00 68.69 409 ARG A C 1
ATOM 3225 O O . ARG A 1 409 ? 2.149 14.050 16.997 1.00 68.69 409 ARG A O 1
ATOM 3232 N N . ALA A 1 410 ? 0.293 14.105 15.744 1.00 56.75 410 ALA A N 1
ATOM 3233 C CA . ALA A 1 410 ? 0.136 15.546 15.895 1.00 56.75 410 ALA A CA 1
ATOM 3234 C C . ALA A 1 410 ? -0.294 15.891 17.338 1.00 56.75 410 ALA A C 1
ATOM 3236 O O . ALA A 1 410 ? -1.270 15.339 17.851 1.00 56.75 410 ALA A O 1
ATOM 3237 N N . THR A 1 411 ? 0.441 16.790 18.003 1.00 56.16 411 THR A N 1
ATOM 3238 C CA . THR A 1 411 ? 0.072 17.335 19.323 1.00 56.16 411 THR A CA 1
ATOM 3239 C C . THR A 1 411 ? -0.485 18.751 19.166 1.00 56.16 411 THR A C 1
ATOM 3241 O O . THR A 1 411 ? 0.182 19.635 18.635 1.00 56.16 411 THR A O 1
ATOM 3244 N N . PHE A 1 412 ? -1.720 18.981 19.622 1.00 53.50 412 PHE A N 1
ATOM 3245 C CA . PHE A 1 412 ? -2.456 20.230 19.352 1.00 53.50 412 PHE A CA 1
ATOM 3246 C C . PHE A 1 412 ? -2.550 21.204 20.537 1.00 53.50 412 PHE A C 1
ATOM 3248 O O . PHE A 1 412 ? -3.228 22.226 20.455 1.00 53.50 412 PHE A O 1
ATOM 3255 N N . TYR A 1 413 ? -1.861 20.938 21.644 1.00 48.41 413 TYR A N 1
ATOM 3256 C CA . TYR A 1 413 ? -1.946 21.787 22.834 1.00 48.41 413 TYR A CA 1
ATOM 3257 C C . TYR A 1 413 ? -0.853 22.846 22.823 1.00 48.41 413 TYR A C 1
ATOM 3259 O O . TYR A 1 413 ? 0.311 22.466 22.748 1.00 48.41 413 TYR A O 1
ATOM 3267 N N . GLY A 1 414 ? -1.224 24.131 22.945 1.00 49.22 414 GLY A N 1
ATOM 3268 C CA . GLY A 1 414 ? -0.381 25.347 22.931 1.00 49.22 414 GLY A CA 1
ATOM 3269 C C . GLY A 1 414 ? 0.774 25.377 23.943 1.00 49.22 414 GLY A C 1
ATOM 3270 O O . GLY A 1 414 ? 0.858 26.232 24.817 1.00 49.22 414 GLY A O 1
ATOM 3271 N N . THR A 1 415 ? 1.671 24.415 23.809 1.00 55.84 415 THR A N 1
ATOM 3272 C CA . THR A 1 415 ? 2.820 24.100 24.646 1.00 55.84 415 THR A CA 1
ATOM 3273 C C . THR A 1 415 ? 4.085 24.258 23.804 1.00 55.84 415 THR A C 1
ATOM 3275 O O . THR A 1 415 ? 4.041 24.210 22.573 1.00 55.84 415 THR A O 1
ATOM 3278 N N . LYS A 1 416 ? 5.249 24.397 24.452 1.00 53.91 416 LYS A N 1
ATOM 3279 C CA . LYS A 1 416 ? 6.545 24.433 23.747 1.00 53.91 416 LYS A CA 1
ATOM 3280 C C . LYS A 1 416 ? 6.778 23.184 22.884 1.00 53.91 416 LYS A C 1
ATOM 3282 O O . LYS A 1 416 ? 7.381 23.290 21.822 1.00 53.91 416 LYS A O 1
ATOM 3287 N N . ALA A 1 417 ? 6.259 22.032 23.315 1.00 52.56 417 ALA A N 1
ATOM 3288 C CA . ALA A 1 417 ? 6.308 20.792 22.549 1.00 52.56 417 ALA A CA 1
ATOM 3289 C C . ALA A 1 417 ? 5.523 20.916 21.234 1.00 52.56 417 ALA A C 1
ATOM 3291 O O . ALA A 1 417 ? 6.086 20.648 20.179 1.00 52.56 417 ALA A O 1
ATOM 3292 N N . ALA A 1 418 ? 4.281 21.413 21.261 1.00 61.22 418 ALA A N 1
ATOM 3293 C CA . ALA A 1 418 ? 3.486 21.600 20.042 1.00 61.22 418 ALA A CA 1
ATOM 3294 C C . ALA A 1 418 ? 4.127 22.583 19.049 1.00 61.22 418 ALA A C 1
ATOM 3296 O O . ALA A 1 418 ? 4.072 22.357 17.844 1.00 61.22 418 ALA A O 1
ATOM 3297 N N . ALA A 1 419 ? 4.791 23.639 19.533 1.00 64.50 419 ALA A N 1
ATOM 3298 C CA . ALA A 1 419 ? 5.534 24.558 18.668 1.00 64.50 419 ALA A CA 1
ATOM 3299 C C . ALA A 1 419 ? 6.733 23.875 17.977 1.00 64.50 419 ALA A C 1
ATOM 3301 O O . ALA A 1 419 ? 6.929 24.048 16.774 1.00 64.50 419 ALA A O 1
ATOM 3302 N N . ALA A 1 420 ? 7.505 23.063 18.710 1.00 56.34 420 ALA A N 1
ATOM 3303 C CA . ALA A 1 420 ? 8.617 22.290 18.147 1.00 56.34 420 ALA A CA 1
ATOM 3304 C C . ALA A 1 420 ? 8.129 21.250 17.123 1.00 56.34 420 ALA A C 1
ATOM 3306 O O . ALA A 1 420 ? 8.667 21.126 16.025 1.00 56.34 420 ALA A O 1
ATOM 3307 N N . PHE A 1 421 ? 7.044 20.558 17.449 1.00 64.62 421 PHE A N 1
ATOM 3308 C CA . PHE A 1 421 ? 6.395 19.592 16.577 1.00 64.62 421 PHE A CA 1
ATOM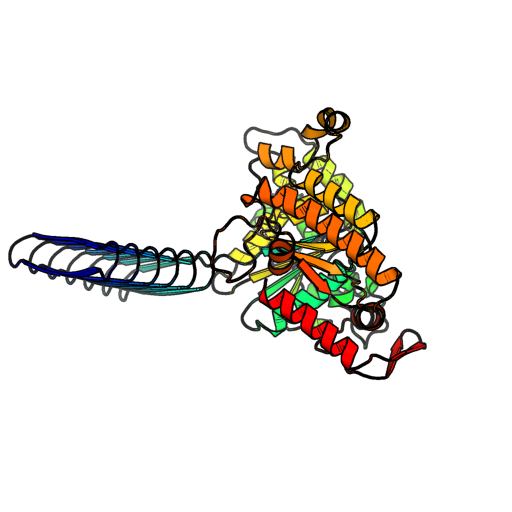 3309 C C . PHE A 1 421 ? 5.828 20.222 15.291 1.00 64.62 421 PHE A C 1
ATOM 3311 O O . PHE A 1 421 ? 5.986 19.667 14.199 1.00 64.62 421 PHE A O 1
ATOM 3318 N N . ALA A 1 422 ? 5.238 21.416 15.392 1.00 72.81 422 ALA A N 1
ATOM 3319 C CA . ALA A 1 422 ? 4.802 22.197 14.239 1.00 72.81 422 ALA A CA 1
ATOM 3320 C C . ALA A 1 422 ? 5.982 22.620 13.349 1.00 72.81 422 ALA A C 1
ATOM 3322 O O . ALA A 1 422 ? 5.866 22.559 12.126 1.00 72.81 422 ALA A O 1
ATOM 3323 N N . ALA A 1 423 ? 7.127 22.991 13.932 1.00 75.31 423 ALA A N 1
ATOM 3324 C CA . ALA A 1 423 ? 8.331 23.325 13.170 1.00 75.31 423 ALA A CA 1
ATOM 3325 C C . ALA A 1 423 ? 8.840 22.130 12.342 1.00 75.31 423 ALA A C 1
ATOM 3327 O O . ALA A 1 423 ? 9.118 22.284 11.154 1.00 75.31 423 ALA A O 1
ATOM 3328 N N . ILE A 1 424 ? 8.860 20.924 12.920 1.00 74.38 424 ILE A N 1
ATOM 3329 C CA . ILE A 1 424 ? 9.252 19.699 12.201 1.00 74.38 424 ILE A CA 1
ATOM 3330 C C . ILE A 1 424 ? 8.250 19.372 11.086 1.00 74.38 424 ILE A C 1
ATOM 3332 O O . ILE A 1 424 ? 8.641 19.079 9.957 1.00 74.38 424 ILE A O 1
ATOM 3336 N N . GLY A 1 425 ? 6.945 19.478 11.363 1.00 76.88 425 GLY A N 1
ATOM 3337 C CA . GLY A 1 425 ? 5.909 19.307 10.338 1.00 76.88 425 GLY A CA 1
ATOM 3338 C C . GLY A 1 425 ? 6.030 20.318 9.188 1.00 76.88 425 GLY A C 1
ATOM 3339 O O . GLY A 1 425 ? 5.802 19.970 8.024 1.00 76.88 425 GLY A O 1
ATOM 3340 N N . ASN A 1 426 ? 6.432 21.557 9.488 1.00 81.88 426 ASN A N 1
ATOM 3341 C CA . ASN A 1 426 ? 6.710 22.587 8.487 1.00 81.88 426 ASN A CA 1
ATOM 3342 C C . ASN A 1 426 ? 7.919 22.226 7.620 1.00 81.88 426 ASN A C 1
ATOM 3344 O O . ASN A 1 426 ? 7.823 22.355 6.404 1.00 81.88 426 ASN A O 1
ATOM 3348 N N . GLU A 1 427 ? 9.007 21.729 8.210 1.00 83.19 427 GLU A N 1
ATOM 3349 C CA . GLU A 1 427 ? 10.211 21.322 7.472 1.00 83.19 427 GLU A CA 1
ATOM 3350 C C . GLU A 1 427 ? 9.939 20.138 6.530 1.00 83.19 427 GLU A C 1
ATOM 3352 O O . GLU A 1 427 ? 10.352 20.149 5.365 1.00 83.19 427 GLU A O 1
ATOM 3357 N N . VAL A 1 428 ? 9.169 19.142 6.993 1.00 83.31 428 VAL A N 1
ATOM 3358 C CA . VAL A 1 428 ? 8.683 18.039 6.145 1.00 83.31 428 VAL A CA 1
ATOM 3359 C C . VAL A 1 428 ? 7.873 18.589 4.971 1.00 83.31 428 VAL A C 1
ATOM 3361 O O . VAL A 1 428 ? 8.144 18.259 3.817 1.00 83.31 428 VAL A O 1
ATOM 3364 N N . SER A 1 429 ? 6.907 19.464 5.254 1.00 86.88 429 SER A N 1
ATOM 3365 C CA . SER A 1 429 ? 6.033 20.042 4.228 1.00 86.88 429 SER A CA 1
ATOM 3366 C C . SER A 1 429 ? 6.811 20.894 3.223 1.00 86.88 429 SER A C 1
ATOM 3368 O O . SER A 1 429 ? 6.538 20.831 2.029 1.00 86.88 429 SER A O 1
ATOM 3370 N N . ALA A 1 430 ? 7.804 21.658 3.680 1.00 86.31 430 ALA A N 1
ATOM 3371 C CA . ALA A 1 430 ? 8.665 22.466 2.824 1.00 86.31 430 ALA A CA 1
ATOM 3372 C C . ALA A 1 430 ? 9.546 21.589 1.922 1.00 86.31 430 ALA A C 1
ATOM 3374 O O . ALA A 1 430 ? 9.677 21.867 0.730 1.00 86.31 430 ALA A O 1
ATOM 3375 N N . SER A 1 431 ? 10.109 20.504 2.464 1.00 85.50 431 SER A N 1
ATOM 3376 C CA . SER A 1 431 ? 10.878 19.524 1.687 1.00 85.50 431 SER A CA 1
ATOM 3377 C C . SER A 1 431 ? 10.022 18.877 0.593 1.00 85.50 431 SER A C 1
ATOM 3379 O O . SER A 1 431 ? 10.454 18.784 -0.553 1.00 85.50 431 SER A O 1
ATOM 3381 N N . LEU A 1 432 ? 8.789 18.487 0.922 1.00 89.62 432 LEU A N 1
ATOM 3382 C CA . LEU A 1 432 ? 7.851 17.892 -0.032 1.00 89.62 432 LEU A CA 1
ATOM 3383 C C . LEU A 1 432 ? 7.366 18.893 -1.086 1.00 89.62 432 LEU A C 1
ATOM 3385 O O . LEU A 1 432 ? 7.287 18.539 -2.259 1.00 89.62 432 LEU A O 1
ATOM 3389 N N . LEU A 1 433 ? 7.113 20.146 -0.700 1.00 90.50 433 LEU A N 1
ATOM 3390 C CA . LEU A 1 433 ? 6.734 21.210 -1.631 1.00 90.50 433 LEU A CA 1
ATOM 3391 C C . LEU A 1 433 ? 7.834 21.477 -2.668 1.00 90.50 433 LEU A C 1
ATOM 3393 O O . LEU A 1 433 ? 7.533 21.641 -3.846 1.00 90.50 433 LEU A O 1
ATOM 3397 N N . LYS A 1 434 ? 9.113 21.472 -2.265 1.00 89.31 434 LYS A N 1
ATOM 3398 C CA . LYS A 1 434 ? 10.241 21.606 -3.207 1.00 89.31 434 LYS A CA 1
ATOM 3399 C C . LYS A 1 434 ? 10.232 20.497 -4.260 1.00 89.31 434 LYS A C 1
ATOM 3401 O O . LYS A 1 434 ? 10.456 20.770 -5.438 1.00 89.31 434 LYS A O 1
ATOM 3406 N N . VAL A 1 435 ? 9.958 19.259 -3.844 1.00 90.31 435 VAL A N 1
ATOM 3407 C CA . VAL A 1 435 ? 9.839 18.121 -4.766 1.00 90.31 435 VAL A CA 1
ATOM 3408 C C . VAL A 1 435 ? 8.621 18.282 -5.673 1.00 90.31 435 VAL A C 1
ATOM 3410 O O . VAL A 1 435 ? 8.759 18.129 -6.880 1.00 90.31 435 VAL A O 1
ATOM 3413 N N . TYR A 1 436 ? 7.470 18.672 -5.121 1.00 90.44 436 TYR A N 1
ATOM 3414 C CA . TYR A 1 436 ? 6.246 18.931 -5.883 1.00 90.44 436 TYR A CA 1
ATOM 3415 C C . TYR A 1 436 ? 6.449 19.976 -6.984 1.00 90.44 436 TYR A C 1
ATOM 3417 O O . TYR A 1 436 ? 6.071 19.747 -8.129 1.00 90.44 436 TYR A O 1
ATOM 3425 N N . ILE A 1 437 ? 7.097 21.100 -6.662 1.00 88.88 437 ILE A N 1
ATOM 3426 C CA . ILE A 1 437 ? 7.393 22.161 -7.635 1.00 88.88 437 ILE A CA 1
ATOM 3427 C C . ILE A 1 437 ? 8.290 21.634 -8.763 1.00 88.88 437 ILE A C 1
ATOM 3429 O O . ILE A 1 437 ? 8.110 22.015 -9.918 1.00 88.88 437 ILE A O 1
ATOM 3433 N N . LYS A 1 438 ? 9.246 20.753 -8.443 1.00 89.00 438 LYS A N 1
ATOM 3434 C CA . LYS A 1 438 ? 10.180 20.179 -9.419 1.00 89.00 438 LYS A CA 1
ATOM 3435 C C . LYS A 1 438 ? 9.552 19.077 -10.283 1.00 89.00 438 LYS A C 1
ATOM 3437 O O . LYS A 1 438 ? 9.937 18.940 -11.438 1.00 89.00 438 LYS A O 1
ATOM 3442 N N . SER A 1 439 ? 8.642 18.280 -9.729 1.00 88.75 439 SER A N 1
ATOM 3443 C CA . SER A 1 439 ? 8.074 17.088 -10.370 1.00 88.75 439 SER A CA 1
ATOM 3444 C C . SER A 1 439 ? 6.674 16.830 -9.818 1.00 88.75 439 SER A C 1
ATOM 3446 O O . SER A 1 439 ? 6.483 16.147 -8.813 1.00 88.75 439 SER A O 1
ATOM 3448 N N . GLN A 1 440 ? 5.676 17.430 -10.463 1.00 87.12 440 GLN A N 1
ATOM 3449 C CA . GLN A 1 440 ? 4.269 17.265 -10.083 1.00 87.12 440 GLN A CA 1
ATOM 3450 C C . GLN A 1 440 ? 3.722 15.892 -10.484 1.00 87.12 440 GLN A C 1
ATOM 3452 O O . GLN A 1 440 ? 2.790 15.385 -9.871 1.00 87.12 440 GLN A O 1
ATOM 3457 N N . ASP A 1 441 ? 4.306 15.287 -11.515 1.00 86.56 441 ASP A N 1
ATOM 3458 C CA . ASP A 1 441 ? 3.889 14.025 -12.118 1.00 86.56 441 ASP A CA 1
ATOM 3459 C C . ASP A 1 441 ? 3.987 12.834 -11.156 1.00 86.56 441 ASP A C 1
ATOM 3461 O O . ASP A 1 441 ? 3.178 11.906 -11.253 1.00 86.56 441 ASP A O 1
ATOM 3465 N N . ILE A 1 442 ? 4.909 12.895 -10.188 1.00 90.12 442 ILE A N 1
ATOM 3466 C CA . ILE A 1 442 ? 5.041 11.886 -9.132 1.00 90.12 442 ILE A CA 1
ATOM 3467 C C . ILE A 1 442 ? 4.019 12.049 -8.000 1.00 90.12 442 ILE A C 1
ATOM 3469 O O . ILE A 1 442 ? 3.980 11.201 -7.113 1.00 90.12 442 ILE A O 1
ATOM 3473 N N . PHE A 1 443 ? 3.191 13.098 -8.002 1.00 90.12 443 PHE A N 1
ATOM 3474 C CA . PHE A 1 443 ? 2.089 13.272 -7.054 1.00 90.12 443 PHE A CA 1
ATOM 3475 C C . PHE A 1 443 ? 0.755 12.889 -7.706 1.00 90.12 443 PHE A C 1
ATOM 3477 O O . PHE A 1 443 ? 0.507 13.140 -8.886 1.00 90.12 443 PHE A O 1
ATOM 3484 N N . GLU A 1 444 ? -0.122 12.258 -6.931 1.00 85.06 444 GLU A N 1
ATOM 3485 C CA . GLU A 1 444 ? -1.504 12.003 -7.328 1.00 85.06 444 GLU A CA 1
ATOM 3486 C C . GLU A 1 444 ? -2.369 13.173 -6.859 1.00 85.06 444 GLU A C 1
ATOM 3488 O O . GLU A 1 444 ? -2.311 13.568 -5.699 1.00 85.06 444 GLU A O 1
ATOM 3493 N N . THR A 1 445 ? -3.206 13.723 -7.736 1.00 69.81 445 THR A N 1
ATOM 3494 C CA . THR A 1 445 ? -4.146 14.786 -7.363 1.00 69.81 445 THR A CA 1
ATOM 3495 C C . THR A 1 445 ? -5.162 14.275 -6.340 1.00 69.81 445 THR A C 1
ATOM 3497 O O . THR A 1 445 ? -6.187 13.696 -6.686 1.00 69.81 445 THR A O 1
ATOM 3500 N N . ALA A 1 446 ? -4.886 14.515 -5.060 1.00 55.97 446 ALA A N 1
ATOM 3501 C CA . ALA A 1 446 ? -5.861 14.365 -3.995 1.00 55.97 446 ALA A CA 1
ATOM 3502 C C . ALA A 1 446 ? -6.793 15.591 -4.017 1.00 55.97 446 ALA A C 1
ATOM 3504 O O . ALA A 1 446 ? -6.328 16.700 -3.781 1.00 55.97 446 ALA A O 1
ATOM 3505 N N . THR A 1 447 ? -8.095 15.389 -4.248 1.00 51.47 447 THR A N 1
ATOM 3506 C CA . THR A 1 447 ? -9.236 16.340 -4.126 1.00 51.47 447 THR A CA 1
ATOM 3507 C C . THR A 1 447 ? -9.723 17.135 -5.347 1.00 51.47 447 THR A C 1
ATOM 3509 O O . THR A 1 447 ? -8.961 17.549 -6.214 1.00 51.47 447 THR A O 1
ATOM 3512 N N . GLU A 1 448 ? -11.039 17.401 -5.298 1.00 43.31 448 GLU A N 1
ATOM 3513 C CA . GLU A 1 448 ? -11.921 18.217 -6.159 1.00 43.31 448 GLU A CA 1
ATOM 3514 C C . GLU A 1 448 ? -11.546 19.716 -6.265 1.00 43.31 448 GLU A C 1
ATOM 3516 O O . GLU A 1 448 ? -12.350 20.526 -6.726 1.00 43.31 448 GLU A O 1
ATOM 3521 N N . LEU A 1 449 ? -10.355 20.132 -5.815 1.00 47.34 449 LEU A N 1
ATOM 3522 C CA . LEU A 1 449 ? -9.895 21.515 -5.968 1.00 47.34 449 LEU A CA 1
ATOM 3523 C C . LEU A 1 449 ? -9.504 21.744 -7.431 1.00 47.34 449 LEU A C 1
ATOM 3525 O O . LEU A 1 449 ? -8.392 21.444 -7.862 1.00 47.34 449 LEU A O 1
ATOM 3529 N N . SER A 1 450 ? -10.489 22.270 -8.153 1.00 43.59 450 SER A N 1
ATOM 3530 C CA . SER A 1 450 ? -10.632 22.494 -9.591 1.00 43.59 450 SER A CA 1
ATOM 3531 C C . SER A 1 450 ? -9.613 23.430 -10.247 1.00 43.59 450 SER A C 1
ATOM 3533 O O . SER A 1 450 ? -9.902 23.973 -11.309 1.00 43.59 450 SER A O 1
ATOM 3535 N N . SER A 1 451 ? -8.445 23.667 -9.649 1.00 49.72 451 SER A N 1
ATOM 3536 C CA . SER A 1 451 ? -7.373 24.349 -10.366 1.00 49.72 451 SER A CA 1
ATOM 3537 C C . SER A 1 451 ? -6.127 23.476 -10.448 1.00 49.72 451 SER A C 1
ATOM 3539 O O . SER A 1 451 ? -5.540 23.059 -9.449 1.00 49.72 451 SER A O 1
ATOM 3541 N N . LEU A 1 452 ? -5.725 23.207 -11.693 1.00 53.78 452 LEU A N 1
ATOM 3542 C CA . LEU A 1 452 ? -4.414 22.682 -12.087 1.00 53.78 452 LEU A CA 1
ATOM 3543 C C . LEU A 1 452 ? -3.285 23.696 -11.807 1.00 53.78 452 LEU A C 1
ATOM 3545 O O . LEU A 1 452 ? -2.151 23.495 -12.238 1.00 53.78 452 LEU A O 1
ATOM 3549 N N . ASP A 1 453 ? -3.580 24.792 -11.100 1.00 62.22 453 ASP A N 1
ATOM 3550 C CA . ASP A 1 453 ? -2.599 25.807 -10.764 1.00 62.22 453 ASP A CA 1
ATOM 3551 C C . ASP A 1 453 ? -1.495 25.198 -9.907 1.00 62.22 453 ASP A C 1
ATOM 3553 O O . ASP A 1 453 ? -1.735 24.538 -8.888 1.00 62.22 453 ASP A O 1
ATOM 3557 N N . LEU A 1 454 ? -0.257 25.476 -10.304 1.00 66.62 454 LEU A N 1
ATOM 3558 C CA . LEU A 1 454 ? 0.914 25.088 -9.541 1.00 66.62 454 LEU A CA 1
ATOM 3559 C C . LEU A 1 454 ? 0.800 25.630 -8.107 1.00 66.62 454 LEU A C 1
ATOM 3561 O O . LEU A 1 454 ? 0.756 26.838 -7.857 1.00 66.62 454 LEU A O 1
ATOM 3565 N N . ILE A 1 455 ? 0.788 24.711 -7.144 1.00 77.44 455 ILE A N 1
ATOM 3566 C CA . ILE A 1 455 ? 0.816 25.047 -5.725 1.00 77.44 455 ILE A CA 1
ATOM 3567 C C . ILE A 1 455 ? 2.225 25.522 -5.372 1.00 77.44 455 ILE A C 1
ATOM 3569 O O . ILE A 1 455 ? 3.144 24.724 -5.226 1.00 77.44 455 ILE A O 1
ATOM 3573 N N . MET A 1 456 ? 2.367 26.834 -5.206 1.00 79.56 456 MET A N 1
ATOM 3574 C CA . MET A 1 456 ? 3.585 27.473 -4.689 1.00 79.56 456 MET A CA 1
ATOM 3575 C C . MET A 1 456 ? 3.505 27.760 -3.181 1.00 79.56 456 MET A C 1
ATOM 3577 O O . MET A 1 456 ? 4.502 28.113 -2.558 1.00 79.56 456 MET A O 1
ATOM 3581 N N . ASP A 1 457 ? 2.316 27.619 -2.590 1.00 85.12 457 ASP A N 1
ATOM 3582 C CA . ASP A 1 457 ? 2.038 27.944 -1.192 1.00 85.12 457 ASP A CA 1
ATOM 3583 C C . ASP A 1 457 ? 2.009 26.686 -0.310 1.00 85.12 457 ASP A C 1
ATOM 3585 O O . ASP A 1 457 ? 1.287 25.721 -0.581 1.00 85.12 457 ASP A O 1
ATOM 3589 N N . ILE A 1 458 ? 2.773 26.712 0.786 1.00 85.62 458 ILE A N 1
ATOM 3590 C CA . ILE A 1 458 ? 2.897 25.580 1.713 1.00 85.62 458 ILE A CA 1
ATOM 3591 C C . ILE A 1 458 ? 1.576 25.233 2.408 1.00 85.62 458 ILE A C 1
ATOM 3593 O O . ILE A 1 458 ? 1.343 24.064 2.713 1.00 85.62 458 ILE A O 1
ATOM 3597 N N . ASN A 1 459 ? 0.689 26.204 2.643 1.00 84.75 459 ASN A N 1
ATOM 3598 C CA . ASN A 1 459 ? -0.595 25.937 3.288 1.00 84.75 459 ASN A CA 1
ATOM 3599 C C . ASN A 1 459 ? -1.542 25.226 2.320 1.00 84.75 459 ASN A C 1
ATOM 3601 O O . ASN A 1 459 ? -2.149 24.227 2.696 1.00 84.75 459 ASN A O 1
ATOM 3605 N N . LYS A 1 460 ? -1.599 25.657 1.054 1.00 85.12 460 LYS A N 1
ATOM 3606 C CA . LYS A 1 460 ? -2.307 24.942 -0.019 1.00 85.12 460 LYS A CA 1
ATOM 3607 C C . LYS A 1 460 ? -1.776 23.520 -0.204 1.00 85.12 460 LYS A C 1
ATOM 3609 O O . LYS A 1 460 ? -2.574 22.592 -0.312 1.00 85.12 460 LYS A O 1
ATOM 3614 N N . PHE A 1 461 ? -0.454 23.332 -0.170 1.00 86.62 461 PHE A N 1
ATOM 3615 C CA . PHE A 1 461 ? 0.149 21.999 -0.261 1.00 86.62 461 PHE A CA 1
ATOM 3616 C C . PHE A 1 461 ? -0.302 21.105 0.896 1.00 86.62 461 PHE A C 1
ATOM 3618 O O . PHE A 1 461 ? -0.765 19.987 0.676 1.00 86.62 461 PHE A O 1
ATOM 3625 N N . LYS A 1 462 ? -0.236 21.619 2.129 1.00 86.69 462 LYS A N 1
ATOM 3626 C CA . LYS A 1 462 ? -0.701 20.895 3.315 1.00 86.69 462 LYS A CA 1
ATOM 3627 C C . LYS A 1 462 ? -2.183 20.553 3.244 1.00 86.69 462 LYS A C 1
ATOM 3629 O O . LYS A 1 462 ? -2.538 19.422 3.536 1.00 86.69 462 LYS A O 1
ATOM 3634 N N . MET A 1 463 ? -3.038 21.484 2.821 1.00 83.06 463 MET A N 1
ATOM 3635 C CA . MET A 1 463 ? -4.474 21.219 2.685 1.00 83.06 463 MET A CA 1
ATOM 3636 C C . MET A 1 463 ? -4.774 20.083 1.700 1.00 83.06 463 MET A C 1
ATOM 3638 O O . MET A 1 463 ? -5.734 19.345 1.912 1.00 83.06 463 MET A O 1
ATOM 3642 N N . ARG A 1 464 ? -3.963 19.945 0.643 1.00 84.00 464 ARG A N 1
ATOM 3643 C CA . ARG A 1 464 ? -4.150 18.933 -0.402 1.00 84.00 464 ARG A CA 1
ATOM 3644 C C . ARG A 1 464 ? -3.573 17.570 -0.028 1.00 84.00 464 ARG A C 1
ATOM 3646 O O . ARG A 1 464 ? -4.226 16.555 -0.233 1.00 84.00 464 ARG A O 1
ATOM 3653 N N . TYR A 1 465 ? -2.356 17.550 0.511 1.00 87.12 465 TYR A N 1
ATOM 3654 C CA . TYR A 1 465 ? -1.576 16.321 0.662 1.00 87.12 465 TYR A CA 1
ATOM 3655 C C . TYR A 1 465 ? -1.371 15.882 2.111 1.00 87.12 465 TYR A C 1
ATOM 3657 O O . TYR A 1 465 ? -1.026 14.726 2.336 1.00 87.12 465 TYR A O 1
ATOM 3665 N N . LEU A 1 466 ? -1.548 16.761 3.100 1.00 87.38 466 LEU A N 1
ATOM 3666 C CA . LEU A 1 466 ? -1.242 16.469 4.500 1.00 87.38 466 LEU A CA 1
ATOM 3667 C C . LEU A 1 466 ? -2.519 16.224 5.310 1.00 87.38 466 LEU A C 1
ATOM 3669 O O . LEU A 1 466 ? -3.470 17.005 5.273 1.00 87.38 466 LEU A O 1
ATOM 3673 N N . ILE A 1 467 ? -2.526 15.152 6.097 1.00 84.81 467 ILE A N 1
ATOM 3674 C CA . ILE A 1 467 ? -3.598 14.868 7.053 1.00 84.81 467 ILE A CA 1
ATOM 3675 C C . ILE A 1 467 ? -2.981 14.659 8.425 1.00 84.81 467 ILE A C 1
ATOM 3677 O O . ILE A 1 467 ? -2.195 13.735 8.630 1.00 84.81 467 ILE A O 1
ATOM 3681 N N . ASP A 1 468 ? -3.382 15.492 9.377 1.00 81.94 468 ASP A N 1
ATOM 3682 C CA . ASP A 1 468 ? -3.019 15.313 10.775 1.00 81.94 468 ASP A CA 1
ATOM 3683 C C . ASP A 1 468 ? -3.945 14.299 11.452 1.00 81.94 468 ASP A C 1
ATOM 3685 O O . ASP A 1 468 ? -5.170 14.396 11.366 1.00 81.94 468 ASP A O 1
ATOM 3689 N N . CYS A 1 469 ? -3.345 13.323 12.132 1.00 77.44 469 CYS A N 1
ATOM 3690 C CA . CYS A 1 469 ? -4.043 12.358 12.973 1.00 77.44 469 CYS A CA 1
ATOM 3691 C C . CYS A 1 469 ? -3.647 12.580 14.437 1.00 77.44 469 CYS A C 1
ATOM 3693 O O . CYS A 1 469 ? -2.482 12.393 14.817 1.00 77.44 469 CYS A O 1
ATOM 3695 N N . CYS A 1 470 ? -4.625 12.984 15.252 1.00 66.50 470 CYS A N 1
ATOM 3696 C CA . CYS A 1 470 ? -4.453 13.172 16.688 1.00 66.50 470 CYS A CA 1
ATOM 3697 C C . CYS A 1 470 ? -4.202 11.841 17.399 1.00 66.50 470 CYS A C 1
ATOM 3699 O O . CYS A 1 470 ? -4.915 10.867 17.187 1.00 66.50 470 CYS A O 1
ATOM 3701 N N . ASP A 1 471 ? -3.184 11.863 18.255 1.00 57.81 471 ASP A N 1
ATOM 3702 C CA . ASP A 1 471 ? -2.810 10.892 19.286 1.00 57.81 471 ASP A CA 1
ATOM 3703 C C . ASP A 1 471 ? -3.651 9.603 19.421 1.00 57.81 471 ASP A C 1
ATOM 3705 O O . ASP A 1 471 ? -4.509 9.444 20.290 1.00 57.81 471 ASP A O 1
ATOM 3709 N N . PHE A 1 472 ? -3.300 8.617 18.600 1.00 65.50 472 PHE A N 1
ATOM 3710 C CA . PHE A 1 472 ? -3.877 7.280 18.631 1.00 65.50 472 PHE A CA 1
ATOM 3711 C C . PHE A 1 472 ? -3.480 6.431 19.853 1.00 65.50 472 PHE A C 1
ATOM 3713 O O . PHE A 1 472 ? -3.970 5.313 19.963 1.00 65.50 472 PHE A O 1
ATOM 3720 N N . GLN A 1 473 ? -2.577 6.869 20.736 1.00 68.94 473 GLN A N 1
ATOM 3721 C CA . GLN A 1 473 ? -1.738 5.961 21.539 1.00 68.94 473 GLN A CA 1
ATOM 3722 C C . GLN A 1 473 ? -2.480 4.871 22.324 1.00 68.94 473 GLN A C 1
ATOM 3724 O O . GLN A 1 473 ? -2.181 3.692 22.153 1.00 68.94 473 GLN A O 1
ATOM 3729 N N . SER A 1 474 ? -3.452 5.218 23.162 1.00 71.81 474 SER A N 1
ATOM 3730 C CA . SER A 1 474 ? -4.191 4.227 23.958 1.00 71.81 474 SER A CA 1
ATOM 3731 C C . SER A 1 474 ? -5.253 3.501 23.128 1.00 71.81 474 SER A C 1
ATOM 3733 O O . SER A 1 474 ? -5.383 2.279 23.220 1.00 71.81 474 SER A O 1
ATOM 3735 N N . THR A 1 475 ? -5.954 4.225 22.253 1.00 83.56 475 THR A N 1
ATOM 3736 C CA . THR A 1 475 ? -6.999 3.668 21.385 1.00 83.56 475 THR A CA 1
ATOM 3737 C C . THR A 1 475 ? -6.438 2.649 20.390 1.00 83.56 475 THR A C 1
ATOM 3739 O O . THR A 1 475 ? -7.046 1.603 20.181 1.00 83.56 475 THR A O 1
ATOM 3742 N N . ILE A 1 476 ? -5.267 2.898 19.791 1.00 84.69 476 ILE A N 1
ATOM 3743 C CA . ILE A 1 476 ? -4.652 1.994 18.808 1.00 84.69 476 ILE A CA 1
ATOM 3744 C C . ILE A 1 476 ? -4.036 0.768 19.447 1.00 84.69 476 ILE A C 1
ATOM 3746 O O . ILE A 1 476 ? -4.128 -0.307 18.865 1.00 84.69 476 ILE A O 1
ATOM 3750 N N . VAL A 1 477 ? -3.447 0.900 20.638 1.00 82.69 477 VAL A N 1
ATOM 3751 C CA . VAL A 1 477 ? -2.932 -0.258 21.374 1.00 82.69 477 VAL A CA 1
ATOM 3752 C C . VAL A 1 477 ? -4.084 -1.210 21.680 1.00 82.69 477 VAL A C 1
ATOM 3754 O O . VAL A 1 477 ? -3.985 -2.391 21.361 1.00 82.69 477 VAL A O 1
ATOM 3757 N N . LEU A 1 478 ? -5.207 -0.689 22.188 1.00 85.00 478 LEU A N 1
ATOM 3758 C CA . LEU A 1 478 ? -6.424 -1.476 22.396 1.00 85.00 478 LEU A CA 1
ATOM 3759 C C . LEU A 1 478 ? -6.952 -2.076 21.089 1.00 85.00 478 LEU A C 1
ATOM 3761 O O . LEU A 1 478 ? -7.270 -3.261 21.030 1.00 85.00 478 LEU A O 1
ATOM 3765 N N . SER A 1 479 ? -7.027 -1.258 20.042 1.00 88.62 479 SER A N 1
ATOM 3766 C CA . SER A 1 479 ? -7.550 -1.654 18.739 1.00 88.62 479 SER A CA 1
ATOM 3767 C C . SER A 1 479 ? -6.767 -2.810 18.119 1.00 88.62 479 SER A C 1
ATOM 3769 O O . SER A 1 479 ? -7.366 -3.810 17.730 1.00 88.62 479 SER A O 1
ATOM 3771 N N . LEU A 1 480 ? -5.437 -2.708 18.068 1.00 86.25 480 LEU A N 1
ATOM 3772 C CA . LEU A 1 480 ? -4.571 -3.742 17.500 1.00 86.25 480 LEU A CA 1
ATOM 3773 C C . LEU A 1 480 ? -4.531 -4.995 18.369 1.00 86.25 480 LEU A C 1
ATOM 3775 O O . LEU A 1 480 ? -4.543 -6.096 17.827 1.00 86.25 480 LEU A O 1
ATOM 3779 N N . HIS A 1 481 ? -4.511 -4.829 19.696 1.00 82.44 481 HIS A N 1
ATOM 3780 C CA . HIS A 1 481 ? -4.536 -5.947 20.637 1.00 82.44 481 HIS A CA 1
ATOM 3781 C C . HIS A 1 481 ? -5.820 -6.772 20.500 1.00 82.44 481 HIS A C 1
ATOM 3783 O O . HIS A 1 481 ? -5.773 -7.996 20.528 1.00 82.44 481 HIS A O 1
ATOM 3789 N N . ASN A 1 482 ? -6.964 -6.111 20.323 1.00 84.19 482 ASN A N 1
ATOM 3790 C CA . ASN A 1 482 ? -8.262 -6.776 20.220 1.00 84.19 482 ASN A CA 1
ATOM 3791 C C . ASN A 1 482 ? -8.655 -7.125 18.776 1.00 84.19 482 ASN A C 1
ATOM 3793 O O . ASN A 1 482 ? -9.738 -7.667 18.563 1.00 84.19 482 ASN A O 1
ATOM 3797 N N . GLY A 1 483 ? -7.845 -6.755 17.780 1.00 88.50 483 GLY A N 1
ATOM 3798 C CA . GLY A 1 483 ? -8.238 -6.833 16.372 1.00 88.50 483 GLY A CA 1
ATOM 3799 C C . GLY A 1 483 ? -9.534 -6.067 16.070 1.00 88.50 483 GLY A C 1
ATOM 3800 O O . GLY A 1 483 ? -10.288 -6.440 15.178 1.00 88.50 483 GLY A O 1
ATOM 3801 N N . CYS A 1 484 ? -9.840 -5.005 16.816 1.00 91.12 484 CYS A N 1
ATOM 3802 C CA . CYS A 1 484 ? -11.107 -4.282 16.718 1.00 91.12 484 CYS A CA 1
ATOM 3803 C C . CYS A 1 484 ? -10.866 -2.876 16.147 1.00 91.12 484 CYS A C 1
ATOM 3805 O O . CYS A 1 484 ? -10.248 -2.067 16.841 1.00 91.12 484 CYS A O 1
ATOM 3807 N N . PRO A 1 485 ? -11.297 -2.549 14.911 1.00 92.88 485 PRO A N 1
ATOM 3808 C CA . PRO A 1 485 ? -11.101 -1.221 14.323 1.00 92.88 485 PRO A CA 1
ATOM 3809 C C . PRO A 1 485 ? -11.862 -0.146 15.111 1.00 92.88 485 PRO A C 1
ATOM 3811 O O . PRO A 1 485 ? -12.860 -0.439 15.766 1.00 92.88 485 PRO A O 1
ATOM 3814 N N . PHE A 1 486 ? -11.439 1.118 15.025 1.00 92.19 486 PHE A N 1
ATOM 3815 C CA . PHE A 1 486 ? -12.011 2.212 15.828 1.00 92.19 486 PHE A CA 1
ATOM 3816 C C . PHE A 1 486 ? -13.527 2.358 15.689 1.00 92.19 486 PHE A C 1
ATOM 3818 O O . PHE A 1 486 ? -14.208 2.680 16.659 1.00 92.19 486 PHE A O 1
ATOM 3825 N N . SER A 1 487 ? -14.076 2.084 14.507 1.00 91.44 487 SER A N 1
ATOM 3826 C CA . SER A 1 487 ? -15.518 2.116 14.248 1.00 91.44 487 SER A CA 1
ATOM 3827 C C . SER A 1 487 ? -16.318 1.026 14.969 1.00 91.44 487 SER A C 1
ATOM 3829 O O . SER A 1 487 ? -17.544 1.042 14.904 1.00 91.44 487 SER A O 1
ATOM 3831 N N . GLN A 1 488 ? -15.657 0.088 15.645 1.00 92.94 488 GLN A N 1
ATOM 3832 C CA . GLN A 1 488 ? -16.265 -1.000 16.416 1.00 92.94 488 GLN A CA 1
ATOM 3833 C C . GLN A 1 488 ? -15.879 -0.971 17.905 1.00 92.94 488 GLN A C 1
ATOM 3835 O O . GLN A 1 488 ? -16.345 -1.812 18.668 1.00 92.94 488 GLN A O 1
ATOM 3840 N N . ILE A 1 489 ? -15.031 -0.029 18.330 1.00 90.25 489 ILE A N 1
ATOM 3841 C CA . ILE A 1 489 ? -14.674 0.137 19.743 1.00 90.25 489 ILE A CA 1
ATOM 3842 C C . ILE A 1 489 ? -15.761 0.956 20.442 1.00 90.25 489 ILE A C 1
ATOM 3844 O O . ILE A 1 489 ? -16.177 2.003 19.941 1.00 90.25 489 ILE A O 1
ATOM 3848 N N . ASP A 1 490 ? -16.163 0.512 21.630 1.00 90.00 490 ASP A N 1
ATOM 3849 C CA . ASP A 1 490 ? -17.024 1.281 22.526 1.00 90.00 490 ASP A CA 1
ATOM 3850 C C . ASP A 1 490 ? -16.191 2.192 23.447 1.00 90.00 490 ASP A C 1
ATOM 3852 O O . ASP A 1 490 ? -15.128 1.785 23.927 1.00 90.00 490 ASP A O 1
ATOM 3856 N N . PRO A 1 491 ? -16.633 3.430 23.735 1.00 90.75 491 PRO A N 1
ATOM 3857 C CA . PRO A 1 491 ? -15.979 4.272 24.732 1.00 90.75 491 PRO A CA 1
ATOM 3858 C C . PRO A 1 491 ? -16.159 3.696 26.146 1.00 90.75 491 PRO A C 1
ATOM 3860 O O . PRO A 1 491 ? -17.177 3.076 26.445 1.00 90.75 491 PRO A O 1
ATOM 3863 N N . GLY A 1 492 ? -15.202 3.956 27.040 1.00 89.00 492 GLY A N 1
ATOM 3864 C CA . GLY A 1 492 ? -15.246 3.485 28.430 1.00 89.00 492 GLY A CA 1
ATOM 3865 C C . GLY A 1 492 ? -14.017 2.680 28.848 1.00 89.00 492 GLY A C 1
ATOM 3866 O O . GLY A 1 492 ? -12.948 2.808 28.249 1.00 89.00 492 GLY A O 1
ATOM 3867 N N . SER A 1 493 ? -14.161 1.897 29.919 1.00 87.38 493 SER A N 1
ATOM 3868 C CA . SER A 1 493 ? -13.078 1.093 30.494 1.00 87.38 493 SER A CA 1
ATOM 3869 C C . SER A 1 493 ? -12.935 -0.250 29.782 1.00 87.38 493 SER A C 1
ATOM 3871 O O . SER A 1 493 ? -13.897 -1.000 29.650 1.00 87.38 493 SER A O 1
ATOM 3873 N N . HIS A 1 494 ? -11.707 -0.568 29.393 1.00 86.19 494 HIS A N 1
ATOM 3874 C CA . HIS A 1 494 ? -11.292 -1.816 28.761 1.00 86.19 494 HIS A CA 1
ATOM 3875 C C . HIS A 1 494 ? -10.153 -2.445 29.559 1.00 86.19 494 HIS A C 1
ATOM 3877 O O . HIS A 1 494 ? -9.485 -1.765 30.336 1.00 86.19 494 HIS A O 1
ATOM 3883 N N . THR A 1 495 ? -9.894 -3.735 29.363 1.00 80.56 495 THR A N 1
ATOM 3884 C CA . THR A 1 495 ? -8.795 -4.433 30.043 1.00 80.56 495 THR A CA 1
ATOM 3885 C C . THR A 1 495 ? -7.831 -5.037 29.032 1.00 80.56 495 THR A C 1
ATOM 3887 O O . THR A 1 495 ? -8.249 -5.767 28.138 1.00 80.56 495 THR A O 1
ATOM 3890 N N . ILE A 1 496 ? -6.535 -4.764 29.201 1.00 77.38 496 ILE A N 1
ATOM 3891 C CA . ILE A 1 496 ? -5.442 -5.387 28.443 1.00 77.38 496 ILE A CA 1
ATOM 3892 C C . ILE A 1 496 ? -4.476 -6.013 29.449 1.00 77.38 496 ILE A C 1
ATOM 3894 O O . ILE A 1 496 ? -3.970 -5.314 30.323 1.00 77.38 496 ILE A O 1
ATOM 3898 N N . TYR A 1 497 ? -4.241 -7.326 29.358 1.00 77.31 497 TYR A N 1
ATOM 3899 C CA . TYR A 1 497 ? -3.370 -8.078 30.280 1.00 77.31 497 TYR A CA 1
ATOM 3900 C C . TYR A 1 497 ? -3.610 -7.765 31.774 1.00 77.31 497 TYR A C 1
ATOM 3902 O O . TYR A 1 497 ? -2.674 -7.595 32.550 1.00 77.31 497 TYR A O 1
ATOM 3910 N N . GLY A 1 498 ? -4.877 -7.633 32.181 1.00 77.88 498 GLY A N 1
ATOM 3911 C CA . GLY A 1 498 ? -5.259 -7.305 33.562 1.00 77.88 498 GLY A CA 1
ATOM 3912 C C . GLY A 1 498 ? -5.118 -5.826 33.954 1.00 77.88 498 GLY A C 1
ATOM 3913 O O . GLY A 1 498 ? -5.524 -5.457 35.052 1.00 77.88 498 GLY A O 1
ATOM 3914 N N . SER A 1 499 ? -4.607 -4.964 33.071 1.00 80.75 499 SER A N 1
ATOM 3915 C CA . SER A 1 499 ? -4.540 -3.511 33.278 1.00 80.75 499 SER A CA 1
ATOM 3916 C C . SER A 1 499 ? -5.767 -2.809 32.694 1.00 80.75 499 SER A C 1
ATOM 3918 O O . SER A 1 499 ? -6.146 -3.067 31.550 1.00 80.75 499 SER A O 1
ATOM 3920 N N . SER A 1 500 ? -6.383 -1.906 33.463 1.00 83.81 500 SER A N 1
ATOM 3921 C CA . SER A 1 500 ? -7.525 -1.102 33.006 1.00 83.81 500 SER A CA 1
ATOM 3922 C C . SER A 1 500 ? -7.059 0.092 32.172 1.00 83.81 500 SER A C 1
ATOM 3924 O O . SER A 1 500 ? -6.214 0.869 32.612 1.00 83.81 500 SER A O 1
ATOM 3926 N N . ILE A 1 501 ? -7.652 0.272 30.994 1.00 84.00 501 ILE A N 1
ATOM 3927 C CA . ILE A 1 501 ? -7.422 1.401 30.089 1.00 84.00 501 ILE A CA 1
ATOM 3928 C C . ILE A 1 501 ? -8.767 2.059 29.806 1.00 84.00 501 ILE A C 1
ATOM 3930 O O . ILE A 1 501 ? -9.718 1.381 29.429 1.00 84.00 501 ILE A O 1
ATOM 3934 N N . THR A 1 502 ? -8.849 3.379 29.945 1.00 86.19 502 THR A N 1
ATOM 3935 C CA . THR A 1 502 ? -10.079 4.129 29.659 1.00 86.19 502 THR A CA 1
ATOM 3936 C C . THR A 1 502 ? -9.957 4.851 28.326 1.00 86.19 502 THR A C 1
ATOM 3938 O O . THR A 1 502 ? -9.087 5.703 28.152 1.00 86.19 502 THR A O 1
ATOM 3941 N N . ILE A 1 503 ? -10.857 4.540 27.395 1.00 87.12 503 ILE A N 1
ATOM 3942 C CA . ILE A 1 503 ? -10.964 5.228 26.109 1.00 87.12 503 ILE A CA 1
ATOM 3943 C C . ILE A 1 503 ? -11.999 6.345 26.226 1.00 87.12 503 ILE A C 1
ATOM 3945 O O . ILE A 1 503 ? -13.190 6.100 26.427 1.00 87.12 503 ILE A O 1
ATOM 3949 N N . SER A 1 504 ? -11.533 7.587 26.088 1.00 87.38 504 SER A N 1
ATOM 3950 C CA . SER A 1 504 ? -12.402 8.764 26.026 1.00 87.38 504 SER A CA 1
ATOM 3951 C C . SER A 1 504 ? -13.245 8.744 24.752 1.00 87.38 504 SER A C 1
ATOM 3953 O O . SER A 1 504 ? -12.718 8.522 23.661 1.00 87.38 504 SER A O 1
ATOM 3955 N N . LYS A 1 505 ? -14.542 9.052 24.882 1.00 89.00 505 LYS A N 1
ATOM 3956 C CA . LYS A 1 505 ? -15.455 9.188 23.738 1.00 89.00 505 LYS A CA 1
ATOM 3957 C C . LYS A 1 505 ? -14.943 10.219 22.733 1.00 89.00 505 LYS A C 1
ATOM 3959 O O . LYS A 1 505 ? -14.931 9.932 21.546 1.00 89.00 505 LYS A O 1
ATOM 3964 N N . THR A 1 506 ? -14.481 11.376 23.203 1.00 86.62 506 THR A N 1
ATOM 3965 C CA . THR A 1 506 ? -13.975 12.442 22.327 1.00 86.62 506 THR A CA 1
ATOM 3966 C C . THR A 1 506 ? -12.767 11.974 21.522 1.00 86.62 506 THR A C 1
ATOM 3968 O O . THR A 1 506 ? -12.778 12.086 20.304 1.00 86.62 506 THR A O 1
ATOM 3971 N N . ASN A 1 507 ? -11.780 11.350 22.179 1.00 83.69 507 ASN A N 1
ATOM 3972 C CA . ASN A 1 507 ? -10.589 10.836 21.494 1.00 83.69 507 ASN A CA 1
ATOM 3973 C C . ASN A 1 507 ? -10.964 9.777 20.441 1.00 83.69 507 ASN A C 1
ATOM 3975 O O . ASN A 1 507 ? -10.494 9.809 19.307 1.00 83.69 507 ASN A O 1
ATOM 3979 N N . LEU A 1 508 ? -11.863 8.854 20.788 1.00 87.94 508 LEU A N 1
ATOM 3980 C CA . LEU A 1 508 ? -12.317 7.833 19.852 1.00 87.94 508 LEU A CA 1
ATOM 3981 C C . LEU A 1 508 ? -13.031 8.432 18.626 1.00 87.94 508 LEU A C 1
ATOM 3983 O O . LEU A 1 508 ? -12.806 7.964 17.511 1.00 87.94 508 LEU A O 1
ATOM 3987 N N . GLU A 1 509 ? -13.866 9.455 18.810 1.00 89.06 509 GLU A N 1
ATOM 3988 C CA . GLU A 1 509 ? -14.525 10.144 17.693 1.00 89.06 509 GLU A CA 1
ATOM 3989 C C . GLU A 1 509 ? -13.527 10.910 16.813 1.00 89.06 509 GLU A C 1
ATOM 3991 O O . GLU A 1 509 ? -13.622 10.824 15.589 1.00 89.06 509 GLU A O 1
ATOM 3996 N N . ASP A 1 510 ? -12.510 11.553 17.396 1.00 85.62 510 ASP A N 1
ATOM 3997 C CA . ASP A 1 510 ? -11.425 12.192 16.636 1.00 85.62 510 ASP A CA 1
ATOM 3998 C C . ASP A 1 510 ? -10.651 11.160 15.798 1.00 85.62 510 ASP A C 1
ATOM 4000 O O . ASP A 1 510 ? -10.378 11.376 14.611 1.00 85.62 510 ASP A O 1
ATOM 4004 N N . CYS A 1 511 ? -10.361 9.993 16.384 1.00 87.00 511 CYS A N 1
ATOM 4005 C CA . CYS A 1 511 ? -9.720 8.878 15.692 1.00 87.00 511 CYS A CA 1
ATOM 4006 C C . CYS A 1 511 ? -10.566 8.386 14.508 1.00 87.00 511 CYS A C 1
ATOM 4008 O O . CYS A 1 511 ? -10.051 8.217 13.400 1.00 87.00 511 CYS A O 1
ATOM 4010 N N . LYS A 1 512 ? -11.872 8.171 14.721 1.00 90.25 512 LYS A N 1
ATOM 4011 C CA . LYS A 1 512 ? -12.812 7.758 13.664 1.00 90.25 512 LYS A CA 1
ATOM 4012 C C . LYS A 1 512 ? -12.882 8.801 12.554 1.00 90.25 512 LYS A C 1
ATOM 4014 O O . LYS A 1 512 ? -12.808 8.444 11.380 1.00 90.25 512 LYS A O 1
ATOM 4019 N N . TYR A 1 513 ? -12.983 10.080 12.912 1.00 89.06 513 TYR A N 1
ATOM 4020 C CA . TYR A 1 513 ? -13.042 11.177 11.953 1.00 89.06 513 TYR A CA 1
ATOM 4021 C C . TYR A 1 513 ? -11.786 11.240 11.077 1.00 89.06 513 TYR A C 1
ATOM 4023 O O . TYR A 1 513 ? -11.900 11.355 9.855 1.00 89.06 513 TYR A O 1
ATOM 4031 N N . ALA A 1 514 ? -10.597 11.100 11.670 1.00 86.94 514 ALA A N 1
ATOM 4032 C CA . ALA A 1 514 ? -9.340 11.085 10.929 1.00 86.94 514 ALA A CA 1
ATOM 4033 C C . ALA A 1 514 ? -9.284 9.929 9.913 1.00 86.94 514 ALA A C 1
ATOM 4035 O O . ALA A 1 514 ? -8.993 10.156 8.738 1.00 86.94 514 ALA A O 1
ATOM 4036 N N . ILE A 1 515 ? -9.637 8.707 10.329 1.00 90.25 515 ILE A N 1
ATOM 4037 C CA . ILE A 1 515 ? -9.679 7.535 9.438 1.00 90.25 515 ILE A CA 1
ATOM 4038 C C . ILE A 1 515 ? -10.706 7.724 8.317 1.00 90.25 515 ILE A C 1
ATOM 4040 O O . ILE A 1 515 ? -10.380 7.503 7.152 1.00 90.25 515 ILE A O 1
ATOM 4044 N N . LEU A 1 516 ? -11.915 8.199 8.631 1.00 90.81 516 LEU A N 1
ATOM 4045 C CA . LEU A 1 516 ? -12.953 8.478 7.634 1.00 90.81 516 LEU A CA 1
ATOM 4046 C C . LEU A 1 516 ? -12.516 9.537 6.620 1.00 90.81 516 LEU A C 1
ATOM 4048 O O . LEU A 1 516 ? -12.803 9.408 5.430 1.00 90.81 516 LEU A O 1
ATOM 4052 N N . LYS A 1 517 ? -11.819 10.584 7.074 1.00 87.50 517 LYS A N 1
ATOM 4053 C CA . LYS A 1 517 ? -11.272 11.620 6.194 1.00 87.50 517 LYS A CA 1
ATOM 4054 C C . LYS A 1 517 ? -10.266 11.025 5.210 1.00 87.50 517 LYS A C 1
ATOM 4056 O O . LYS A 1 517 ? -10.340 11.345 4.030 1.00 87.50 517 LYS A O 1
ATOM 4061 N N . ILE A 1 518 ? -9.372 10.150 5.673 1.00 87.88 518 ILE A N 1
ATOM 4062 C CA . ILE A 1 518 ? -8.406 9.472 4.799 1.00 87.88 518 ILE A CA 1
ATOM 4063 C C . ILE A 1 518 ? -9.136 8.544 3.821 1.00 87.88 518 ILE A C 1
ATOM 4065 O O . ILE A 1 518 ? -8.889 8.632 2.628 1.00 87.88 518 ILE A O 1
ATOM 4069 N N . VAL A 1 519 ? -10.069 7.710 4.294 1.00 89.31 519 VAL A N 1
ATOM 4070 C CA . VAL A 1 519 ? -10.837 6.768 3.453 1.00 89.31 519 VAL A CA 1
ATOM 4071 C C . VAL A 1 519 ? -11.571 7.472 2.312 1.00 89.31 519 VAL A C 1
ATOM 4073 O O . VAL A 1 519 ? -11.597 6.948 1.209 1.00 89.31 519 VAL A O 1
ATOM 4076 N N . LYS A 1 520 ? -12.125 8.668 2.542 1.00 86.06 520 LYS A N 1
ATOM 4077 C CA . LYS A 1 520 ? -12.787 9.463 1.490 1.00 86.06 520 LYS A CA 1
ATOM 4078 C C . LYS A 1 520 ? -11.848 9.939 0.383 1.00 86.06 520 LYS A C 1
ATOM 4080 O O . LYS A 1 520 ? -12.320 10.310 -0.684 1.00 86.06 520 LYS A O 1
ATOM 4085 N N . LEU A 1 521 ? -10.552 10.001 0.668 1.00 82.50 521 LEU A N 1
ATOM 4086 C CA . LEU A 1 521 ? -9.530 10.469 -0.259 1.00 82.50 521 LEU A CA 1
ATOM 4087 C C . LEU A 1 521 ? -8.848 9.313 -0.997 1.00 82.50 521 LEU A C 1
ATOM 4089 O O . LEU A 1 521 ? -8.043 9.589 -1.880 1.00 82.50 521 LEU A O 1
ATOM 4093 N N . LEU A 1 522 ? -9.122 8.055 -0.634 1.00 78.12 522 LEU A N 1
ATOM 4094 C CA . LEU A 1 522 ? -8.581 6.851 -1.275 1.00 78.12 522 LEU A CA 1
ATOM 4095 C C . LEU A 1 522 ? -9.487 6.371 -2.406 1.00 78.12 522 LEU A C 1
ATOM 4097 O O . LEU A 1 522 ? -8.922 6.084 -3.491 1.00 78.12 522 LEU A O 1
#

pLDDT: mean 73.47, std 17.81, range [32.81, 96.38]

Organism: Mytilus galloprovincialis (NCBI:txid29158)